Protein AF-A0A903VPJ7-F1 (afdb_monomer_lite)

Foldseek 3Di:
DDDPFAAAPQPRDGDPDWDAAPPPRGTHDPVQADLPRRHGPVRVPDDDDDDDDDDDDDDDDDDDDDDDDDDDPQQVQAAPPPRHGFFKAFPQVRDTDRSVCCDPPHPCVPTDMDTPVVVVVVVVVVVVVVVVVVVVVVVVVVVVVVVVVVVVVVVVVVVVVVVVVVVVLVVVQVVLLVVLVVVVVVVVVVLVCLVVVLVVVVVVLVVVLVPDDPVRCVVCVVVNVVVVVVSVDPPDDSDDDDPQDSDTPWFDDWPKDKDKAALLLPDDAQDKDWDWDATPLGWIWIWIWGRHQFIKIFTDIPDPVLLQFKKKKWKWQAAPPNVPIFIDIDIRHPVVDRMDGGGGSCCCNVVGSADPSNMTMMMMTMDGPTNVSVVVVSVVVVVVVVVVVVVVCVLWQKDKDKDQLLQADQPDWDWDDWTAEPVRKIKIKTWHDPDPFKIFIDMDIPDQQWKKKKKKWKFKDPPPTDIDMDIFIDGGNVCVPHRRDMDGRNPPRDNGIMIIMMMTIHTDPRDDD

Radius of gyration: 51.84 Å; chains: 1; bounding box: 114×83×152 Å

Structure (mmCIF, N/CA/C/O backbone):
data_AF-A0A903VPJ7-F1
#
_entry.id   AF-A0A903VPJ7-F1
#
loop_
_atom_site.group_PDB
_atom_site.id
_atom_site.type_symbol
_atom_site.label_atom_id
_atom_site.label_alt_id
_atom_site.label_comp_id
_atom_site.label_asym_id
_atom_site.label_entity_id
_atom_site.label_seq_id
_atom_site.pdbx_PDB_ins_code
_atom_site.Cartn_x
_atom_site.Cartn_y
_atom_site.Cartn_z
_atom_site.occupancy
_atom_site.B_iso_or_equiv
_atom_site.auth_seq_id
_atom_site.auth_comp_id
_atom_site.auth_asym_id
_atom_site.auth_atom_id
_atom_site.pdbx_PDB_model_num
ATOM 1 N N . MET A 1 1 ? -25.850 10.818 79.788 1.00 36.44 1 MET A N 1
ATOM 2 C CA . MET A 1 1 ? -26.921 10.545 78.803 1.00 36.44 1 MET A CA 1
ATOM 3 C C . MET A 1 1 ? -28.215 10.292 79.560 1.00 36.44 1 MET A C 1
ATOM 5 O O . MET A 1 1 ? -28.323 9.265 80.217 1.00 36.44 1 MET A O 1
ATOM 9 N N . PHE A 1 2 ? -29.161 11.230 79.530 1.00 32.78 2 PHE A N 1
ATOM 10 C CA . PHE A 1 2 ? -30.497 11.007 80.086 1.00 32.78 2 PHE A CA 1
ATOM 11 C C . PHE A 1 2 ? -31.248 10.050 79.150 1.00 32.78 2 PHE A C 1
ATOM 13 O O . PHE A 1 2 ? -31.511 10.403 78.002 1.00 32.78 2 PHE A O 1
ATOM 20 N N . LYS A 1 3 ? -31.544 8.822 79.596 1.00 40.22 3 LYS A N 1
ATOM 21 C CA . LYS A 1 3 ? -32.455 7.930 78.863 1.00 40.22 3 LYS A CA 1
ATOM 22 C C . LYS A 1 3 ? -33.843 8.567 78.906 1.00 40.22 3 LYS A C 1
ATOM 24 O O . LYS A 1 3 ? -34.394 8.741 79.990 1.00 40.22 3 LYS A O 1
ATOM 29 N N . ALA A 1 4 ? -34.384 8.934 77.746 1.00 49.59 4 ALA A N 1
ATOM 30 C CA . ALA A 1 4 ? -35.777 9.344 77.630 1.00 49.59 4 ALA A CA 1
ATOM 31 C C . ALA A 1 4 ? -36.649 8.149 78.033 1.00 49.59 4 ALA A C 1
ATOM 33 O O . ALA A 1 4 ? -36.674 7.132 77.342 1.00 49.59 4 ALA A O 1
ATOM 34 N N . VAL A 1 5 ? -37.297 8.233 79.191 1.00 56.25 5 VAL A N 1
ATOM 35 C CA . VAL A 1 5 ? -38.230 7.197 79.636 1.00 56.25 5 VAL A CA 1
ATOM 36 C C . VAL A 1 5 ? -39.596 7.551 79.046 1.00 56.25 5 VAL A C 1
ATOM 38 O O . VAL A 1 5 ? -40.021 8.705 79.160 1.00 56.25 5 VAL A O 1
ATOM 41 N N . PRO A 1 6 ? -40.284 6.604 78.393 1.00 60.94 6 PRO A N 1
ATOM 42 C CA . PRO A 1 6 ? -41.582 6.871 77.798 1.00 60.94 6 PRO A CA 1
ATOM 43 C C . PRO A 1 6 ? -42.597 7.284 78.872 1.00 60.94 6 PRO A C 1
ATOM 45 O O . PRO A 1 6 ? -42.779 6.615 79.893 1.00 60.94 6 PRO A O 1
ATOM 48 N N . VAL A 1 7 ? -43.259 8.416 78.628 1.00 67.38 7 VAL A N 1
ATOM 49 C CA . VAL A 1 7 ? -44.300 8.967 79.498 1.00 67.38 7 VAL A CA 1
ATOM 50 C C . VAL A 1 7 ? -45.655 8.477 79.002 1.00 67.38 7 VAL A C 1
ATOM 52 O O . VAL A 1 7 ? -45.989 8.622 77.826 1.00 67.38 7 VAL A O 1
ATOM 55 N N . CYS A 1 8 ? -46.454 7.897 79.897 1.00 71.81 8 CYS A N 1
ATOM 56 C CA . CYS A 1 8 ? -47.795 7.434 79.563 1.00 71.81 8 CYS A CA 1
ATOM 57 C C . CYS A 1 8 ? -48.676 8.606 79.099 1.00 71.81 8 CYS A C 1
ATOM 59 O O . CYS A 1 8 ? -48.939 9.534 79.860 1.00 71.81 8 CYS A O 1
ATOM 61 N N . ALA A 1 9 ? -49.225 8.528 77.887 1.00 69.25 9 ALA A N 1
ATOM 62 C CA . ALA A 1 9 ? -50.149 9.522 77.341 1.00 69.25 9 ALA A CA 1
ATOM 63 C C . ALA A 1 9 ? -51.509 9.572 78.073 1.00 69.25 9 ALA A C 1
ATOM 65 O O . ALA A 1 9 ? -52.285 10.512 77.884 1.00 69.25 9 ALA A O 1
ATOM 66 N N . GLY A 1 10 ? -51.814 8.549 78.880 1.00 68.56 10 GLY A N 1
ATOM 67 C CA . GLY A 1 10 ? -53.014 8.467 79.712 1.00 68.56 10 GLY A CA 1
ATOM 68 C C . GLY A 1 10 ? -52.872 9.184 81.057 1.00 68.56 10 GLY A C 1
ATOM 69 O O . GLY A 1 10 ? -53.718 10.008 81.388 1.00 68.56 10 GLY A O 1
ATOM 70 N N . CYS A 1 11 ? -51.813 8.883 81.816 1.00 74.00 11 CYS A N 1
ATOM 71 C CA . CYS A 1 11 ? -51.633 9.354 83.198 1.00 74.00 11 CYS A CA 1
ATOM 72 C C . CYS A 1 11 ? -50.401 10.246 83.424 1.00 74.00 11 CYS A C 1
ATOM 74 O O . CYS A 1 11 ? -50.170 10.680 84.548 1.00 74.00 11 CYS A O 1
ATOM 76 N N . GLY A 1 12 ? -49.587 10.505 82.397 1.00 67.69 12 GLY A N 1
ATOM 77 C CA . GLY A 1 12 ? -48.384 11.339 82.503 1.00 67.69 12 GLY A CA 1
ATOM 78 C C . GLY A 1 12 ? -47.253 10.726 83.336 1.00 67.69 12 GLY A C 1
ATOM 79 O O . GLY A 1 12 ? -46.248 11.385 83.586 1.00 67.69 12 GLY A O 1
ATOM 80 N N . SER A 1 13 ? -47.403 9.478 83.788 1.00 70.19 13 SER A N 1
ATOM 81 C CA . SER A 1 13 ? -46.416 8.795 84.625 1.00 70.19 13 SER A CA 1
ATOM 82 C C . SER A 1 13 ? -45.316 8.152 83.789 1.00 70.19 13 SER A C 1
ATOM 84 O O . SER A 1 13 ? -45.559 7.641 82.693 1.00 70.19 13 SER A O 1
ATOM 86 N N . TRP A 1 14 ? -44.123 8.113 84.370 1.00 68.25 14 TRP A N 1
ATOM 87 C CA . TRP A 1 14 ? -42.977 7.365 83.877 1.00 68.25 14 TRP A CA 1
ATOM 88 C C . TRP A 1 14 ? -43.232 5.887 84.177 1.00 68.25 14 TRP A C 1
ATOM 90 O O . TRP A 1 14 ? -43.593 5.543 85.303 1.00 68.25 14 TRP A O 1
ATOM 100 N N . SER A 1 15 ? -43.100 5.013 83.182 1.00 59.81 15 SER A N 1
ATOM 101 C CA . SER A 1 15 ? -43.316 3.578 83.371 1.00 59.81 15 SER A CA 1
ATOM 102 C C . SER A 1 15 ? -42.225 2.781 82.673 1.00 59.81 15 SER A C 1
ATOM 104 O O . SER A 1 15 ? -41.850 3.097 81.547 1.00 59.81 15 SER A O 1
ATOM 106 N N . GLY A 1 16 ? -41.715 1.748 83.352 1.00 54.78 16 GLY A N 1
ATOM 107 C CA . GLY A 1 16 ? -40.714 0.838 82.790 1.00 54.78 16 GLY A CA 1
ATOM 108 C C . GLY A 1 16 ? -41.264 -0.062 81.683 1.00 54.78 16 GLY A C 1
ATOM 109 O O . GLY A 1 16 ? -40.483 -0.584 80.896 1.00 54.78 16 GLY A O 1
ATOM 110 N N . ILE A 1 17 ? -42.591 -0.217 81.597 1.00 58.88 17 ILE A N 1
ATOM 111 C CA . ILE A 1 17 ? -43.244 -1.016 80.562 1.00 58.88 17 ILE A CA 1
ATOM 112 C C . ILE A 1 17 ? -44.421 -0.223 79.995 1.00 58.88 17 ILE A C 1
ATOM 114 O O . ILE A 1 17 ? -45.405 0.069 80.682 1.00 58.88 17 ILE A O 1
ATOM 118 N N . THR A 1 18 ? -44.311 0.131 78.719 1.00 68.00 18 THR A N 1
ATOM 119 C CA . THR A 1 18 ? -45.331 0.893 78.003 1.00 68.00 18 THR A CA 1
ATOM 120 C C . THR A 1 18 ? -45.759 0.166 76.745 1.00 68.00 18 THR A C 1
ATOM 122 O O . THR A 1 18 ? -44.917 -0.303 75.986 1.00 68.00 18 THR A O 1
ATOM 125 N N . VAL A 1 19 ? -47.063 0.124 76.505 1.00 68.69 19 VAL A N 1
ATOM 126 C CA . VAL A 1 19 ? -47.675 -0.524 75.346 1.00 68.69 19 VAL A CA 1
ATOM 127 C C . VAL A 1 19 ? -48.504 0.519 74.592 1.00 68.69 19 VAL A C 1
ATOM 129 O O . VAL A 1 19 ? -49.052 1.453 75.185 1.00 68.69 19 VAL A O 1
ATOM 132 N N . SER A 1 20 ? -48.544 0.425 73.265 1.00 75.56 20 SER A N 1
ATOM 133 C CA . SER A 1 20 ? -49.295 1.371 72.436 1.00 75.56 20 SER A CA 1
ATOM 134 C C . SER A 1 20 ? -50.778 1.006 72.398 1.00 75.56 20 SER A C 1
ATOM 136 O O . SER A 1 20 ? -51.127 -0.164 72.262 1.00 75.56 20 SER A O 1
ATOM 138 N N . CYS A 1 21 ? -51.650 2.009 72.509 1.00 76.25 21 CYS A N 1
ATOM 139 C CA . CYS A 1 21 ? -53.092 1.821 72.376 1.00 76.25 21 CYS A CA 1
ATOM 140 C C . CYS A 1 21 ? -53.465 1.334 70.966 1.00 76.25 21 CYS A C 1
ATOM 142 O O . CYS A 1 21 ? -53.098 1.975 69.981 1.00 76.25 21 CYS A O 1
ATOM 144 N N . SER A 1 22 ? -54.282 0.285 70.870 1.00 69.25 22 SER A N 1
ATOM 145 C CA . SER A 1 22 ? -54.745 -0.303 69.603 1.00 69.25 22 SER A CA 1
ATOM 146 C C . SER A 1 22 ? -55.623 0.628 68.746 1.00 69.25 22 SER A C 1
ATOM 148 O O . SER A 1 22 ? -55.681 0.449 67.532 1.00 69.25 22 SER A O 1
ATOM 150 N N . LYS A 1 23 ? -56.262 1.650 69.340 1.00 74.75 23 LYS A N 1
ATOM 151 C CA . LYS A 1 23 ? -57.132 2.615 68.629 1.00 74.75 23 LYS A CA 1
ATOM 152 C C . LYS A 1 23 ? -56.446 3.939 68.278 1.00 74.75 23 LYS A C 1
ATOM 154 O O . LYS A 1 23 ? -56.650 4.451 67.187 1.00 74.75 23 LYS A O 1
ATOM 159 N N . CYS A 1 24 ? -55.656 4.519 69.187 1.00 71.75 24 CYS A N 1
ATOM 160 C CA . CYS A 1 24 ? -55.053 5.852 68.986 1.00 71.75 24 CYS A CA 1
ATOM 161 C C . CYS A 1 24 ? -53.528 5.859 68.858 1.00 71.75 24 CYS A C 1
ATOM 163 O O . CYS A 1 24 ? -52.939 6.932 68.733 1.00 71.75 24 CYS A O 1
ATOM 165 N N . CYS A 1 25 ? -52.885 4.693 68.946 1.00 68.06 25 CYS A N 1
ATOM 166 C CA . CYS A 1 25 ? -51.441 4.510 68.787 1.00 68.06 25 CYS A CA 1
ATOM 167 C C . CYS A 1 25 ? -50.565 5.332 69.755 1.00 68.06 25 CYS A C 1
ATOM 169 O O . CYS A 1 25 ? -49.364 5.488 69.532 1.00 68.06 25 CYS A O 1
ATOM 171 N N . LYS A 1 26 ? -51.143 5.861 70.845 1.00 75.44 26 LYS A N 1
ATOM 172 C CA . LYS A 1 26 ? -50.399 6.563 71.898 1.00 75.44 26 LYS A CA 1
ATOM 173 C C . LYS A 1 26 ? -49.851 5.582 72.931 1.00 75.44 26 LYS A C 1
ATOM 175 O O . LYS A 1 26 ? -50.551 4.667 73.367 1.00 75.44 26 LYS A O 1
ATOM 180 N N . ILE A 1 27 ? -48.624 5.846 73.371 1.00 75.31 27 ILE A N 1
ATOM 181 C CA . ILE A 1 27 ? -47.907 5.067 74.383 1.00 75.31 27 ILE A CA 1
ATOM 182 C C . ILE A 1 27 ? -48.615 5.200 75.736 1.00 75.31 27 ILE A C 1
ATOM 184 O O . ILE A 1 27 ? -48.776 6.307 76.249 1.00 75.31 27 ILE A O 1
ATOM 188 N N . CYS A 1 28 ? -49.037 4.084 76.326 1.00 74.25 28 CYS A N 1
ATOM 189 C CA . CYS A 1 28 ? -49.699 4.035 77.627 1.00 74.25 28 CYS A CA 1
ATOM 190 C C . CYS A 1 28 ? -48.993 3.040 78.556 1.00 74.25 28 CYS A C 1
ATOM 192 O O . CYS A 1 28 ? -48.453 2.030 78.112 1.00 74.25 28 CYS A O 1
ATOM 194 N N . CYS A 1 29 ? -48.991 3.309 79.862 1.00 75.00 29 CYS A N 1
ATOM 195 C CA . CYS A 1 29 ? -48.571 2.309 80.840 1.00 75.00 29 CYS A CA 1
ATOM 196 C C . CYS A 1 29 ? -49.613 1.186 80.914 1.00 75.00 29 CYS A C 1
ATOM 198 O O . CYS A 1 29 ? -50.796 1.414 80.643 1.00 75.00 29 CYS A O 1
ATOM 200 N N . ILE A 1 30 ? -49.182 -0.004 81.335 1.00 69.94 30 ILE A N 1
ATOM 201 C CA . ILE A 1 30 ? -50.050 -1.185 81.471 1.00 69.94 30 ILE A CA 1
ATOM 202 C C . ILE A 1 30 ? -51.286 -0.886 82.337 1.00 69.94 30 ILE A C 1
ATOM 204 O O . ILE A 1 30 ? -52.387 -1.285 81.987 1.00 69.94 30 ILE A O 1
ATOM 208 N N . ALA A 1 31 ? -51.149 -0.085 83.401 1.00 69.38 31 ALA A N 1
ATOM 209 C CA . ALA A 1 31 ? -52.274 0.292 84.269 1.00 69.38 31 ALA A CA 1
ATOM 210 C C . ALA A 1 31 ? -53.348 1.165 83.577 1.00 69.38 31 ALA A C 1
ATOM 212 O O . ALA A 1 31 ? -54.487 1.257 84.043 1.00 69.38 31 ALA A O 1
ATOM 213 N N . CYS A 1 32 ? -52.989 1.840 82.480 1.00 71.12 32 CYS A N 1
ATOM 214 C CA . CYS A 1 32 ? -53.901 2.652 81.672 1.00 71.12 32 CYS A CA 1
ATOM 215 C C . CYS A 1 32 ? -54.505 1.886 80.485 1.00 71.12 32 CYS A C 1
ATOM 217 O O . CYS A 1 32 ? -55.302 2.472 79.743 1.00 71.12 32 CYS A O 1
ATOM 219 N N . LEU A 1 33 ? -54.131 0.618 80.303 1.00 71.31 33 LEU A N 1
ATOM 220 C CA . LEU A 1 33 ? -54.613 -0.264 79.248 1.00 71.31 33 LEU A CA 1
ATOM 221 C C . LEU A 1 33 ? -55.507 -1.348 79.848 1.00 71.31 33 LEU A C 1
ATOM 223 O O . LEU A 1 33 ? -55.264 -1.829 80.950 1.00 71.31 33 LEU A O 1
ATOM 227 N N . ASN A 1 34 ? -56.552 -1.730 79.117 1.00 64.75 34 ASN A N 1
ATOM 228 C CA . ASN A 1 34 ? -57.293 -2.946 79.436 1.00 64.75 34 ASN A CA 1
ATOM 229 C C . ASN A 1 34 ? -56.582 -4.144 78.791 1.00 64.75 34 ASN A C 1
ATOM 231 O O . ASN A 1 34 ? -56.289 -4.106 77.593 1.00 64.75 34 ASN A O 1
ATOM 235 N N . GLY A 1 35 ? -56.296 -5.180 79.583 1.00 57.03 35 GLY A N 1
ATOM 236 C CA . GLY A 1 35 ? -55.457 -6.315 79.187 1.00 57.03 35 GLY A CA 1
ATOM 237 C C . GLY A 1 35 ? -56.013 -7.149 78.030 1.00 57.03 35 GLY A C 1
ATOM 238 O O . GLY A 1 35 ? -55.238 -7.785 77.328 1.00 57.03 35 GLY A O 1
ATOM 239 N N . SER A 1 36 ? -57.325 -7.114 77.782 1.00 58.72 36 SER A N 1
ATOM 240 C CA . SER A 1 36 ? -57.956 -7.912 76.723 1.00 58.72 36 SER A CA 1
ATOM 241 C C . SER A 1 36 ? -57.946 -7.258 75.334 1.00 58.72 36 SER A C 1
ATOM 243 O O . SER A 1 36 ? -57.906 -7.977 74.341 1.00 58.72 36 SER A O 1
ATOM 245 N N . GLU A 1 37 ? -57.947 -5.923 75.233 1.00 59.53 37 GLU A N 1
ATOM 246 C CA . GLU A 1 37 ? -58.085 -5.210 73.941 1.00 59.53 37 GLU A CA 1
ATOM 247 C C . GLU A 1 37 ? -56.974 -4.181 73.666 1.00 59.53 37 GLU A C 1
ATOM 249 O O . GLU A 1 37 ? -56.954 -3.542 72.610 1.00 59.53 37 GLU A O 1
ATOM 254 N N . LEU A 1 38 ? -56.041 -3.995 74.611 1.00 68.94 38 LEU A N 1
ATOM 255 C CA . LEU A 1 38 ? -54.960 -3.001 74.542 1.00 68.94 38 LEU A CA 1
ATOM 256 C C . LEU A 1 38 ? -55.462 -1.588 74.180 1.00 68.94 38 LEU A C 1
ATOM 258 O O . LEU A 1 38 ? -54.765 -0.796 73.548 1.00 68.94 38 LEU A O 1
ATOM 262 N N . LEU A 1 39 ? -56.683 -1.250 74.597 1.00 72.06 39 LEU A N 1
ATOM 263 C CA . LEU A 1 39 ? -57.264 0.081 74.448 1.00 72.06 39 LEU A CA 1
ATOM 264 C C . LEU A 1 39 ? -56.911 0.937 75.660 1.00 72.06 39 LEU A C 1
ATOM 266 O O . LEU A 1 39 ? -57.054 0.491 76.801 1.00 72.06 39 LEU A O 1
ATOM 270 N N . CYS A 1 40 ? -56.485 2.181 75.435 1.00 75.94 40 CYS A N 1
ATOM 271 C CA . CYS A 1 40 ? -56.273 3.124 76.528 1.00 75.94 40 CYS A CA 1
ATOM 272 C C . CYS A 1 40 ? -57.613 3.623 77.078 1.00 75.94 40 CYS A C 1
ATOM 274 O O . CYS A 1 40 ? -58.585 3.746 76.334 1.00 75.94 40 CYS A O 1
ATOM 276 N N . ARG A 1 41 ? -57.653 3.996 78.363 1.00 69.25 41 ARG A N 1
ATOM 277 C CA . ARG A 1 41 ? -58.870 4.510 79.030 1.00 69.25 41 ARG A CA 1
ATOM 278 C C . ARG A 1 41 ? -59.603 5.626 78.275 1.00 69.25 41 ARG A C 1
ATOM 280 O O . ARG A 1 41 ? -60.819 5.716 78.358 1.00 69.25 41 ARG A O 1
ATOM 287 N N . LYS A 1 42 ? -58.890 6.469 77.518 1.00 69.69 42 LYS A N 1
ATOM 288 C CA . LYS A 1 42 ? -59.524 7.508 76.685 1.00 69.69 42 LYS A CA 1
ATOM 289 C C . LYS A 1 42 ? -60.286 6.915 75.500 1.00 69.69 42 LYS A C 1
ATOM 291 O O . LYS A 1 42 ? -61.404 7.325 75.235 1.00 69.69 42 LYS A O 1
ATOM 296 N N . CYS A 1 43 ? -59.703 5.926 74.831 1.00 71.69 43 CYS A N 1
ATOM 297 C CA . CYS A 1 43 ? -60.323 5.235 73.704 1.00 71.69 43 CYS A CA 1
ATOM 298 C C . CYS A 1 43 ? -61.454 4.284 74.117 1.00 71.69 43 CYS A C 1
ATOM 300 O O . CYS A 1 43 ? -62.253 3.920 73.261 1.00 71.69 43 CYS A O 1
ATOM 302 N N . GLN A 1 44 ? -61.515 3.908 75.399 1.00 70.62 44 GLN A N 1
ATOM 303 C CA . GLN A 1 44 ? -62.597 3.110 75.986 1.00 70.62 44 GLN A CA 1
ATOM 304 C C . GLN A 1 44 ? -63.890 3.919 76.184 1.00 70.62 44 GLN A C 1
ATOM 306 O O . GLN A 1 44 ? -64.973 3.356 76.094 1.00 70.62 44 GLN A O 1
ATOM 311 N N . ASN A 1 45 ? -63.784 5.230 76.433 1.00 61.38 45 ASN A N 1
ATOM 312 C CA . ASN A 1 45 ? -64.930 6.090 76.758 1.00 61.38 45 ASN A CA 1
ATOM 313 C C . ASN A 1 45 ? -65.543 6.802 75.538 1.00 61.38 45 ASN A C 1
ATOM 315 O O . ASN A 1 45 ? -66.465 7.599 75.697 1.00 61.38 45 ASN A O 1
ATOM 319 N N . GLU A 1 46 ? -65.033 6.557 74.331 1.00 52.19 46 GLU A N 1
ATOM 320 C CA . GLU A 1 46 ? -65.629 7.088 73.103 1.00 52.19 46 GLU A CA 1
ATOM 321 C C . GLU A 1 46 ? -66.700 6.121 72.576 1.00 52.19 46 GLU A C 1
ATOM 323 O O . GLU A 1 46 ? -66.361 4.966 72.292 1.00 52.19 46 GLU A O 1
ATOM 328 N N . PRO A 1 47 ? -67.964 6.554 72.403 1.00 42.38 47 PRO A N 1
ATOM 329 C CA . PRO A 1 47 ? -68.977 5.724 71.764 1.00 42.38 47 PRO A CA 1
ATOM 330 C C . PRO A 1 47 ? -68.551 5.383 70.329 1.00 42.38 47 PRO A C 1
ATOM 332 O O . PRO A 1 47 ? -68.026 6.218 69.593 1.00 42.38 47 PRO A O 1
ATOM 335 N N . SER A 1 48 ? -68.723 4.115 69.958 1.00 41.81 48 SER A N 1
ATOM 336 C CA . SER A 1 48 ? -68.356 3.594 68.641 1.00 41.81 48 SER A CA 1
ATOM 337 C C . SER A 1 48 ? -69.446 3.930 67.623 1.00 41.81 48 SER A C 1
ATOM 339 O O . SER A 1 48 ? -70.452 3.230 67.559 1.00 41.81 48 SER A O 1
ATOM 341 N N . ASP A 1 49 ? -69.246 4.966 66.809 1.00 38.75 49 ASP A N 1
ATOM 342 C CA . ASP A 1 49 ? -70.071 5.198 65.620 1.00 38.75 49 ASP A CA 1
ATOM 343 C C . ASP A 1 49 ? -69.613 4.268 64.489 1.00 38.75 49 ASP A C 1
ATOM 345 O O . ASP A 1 49 ? -68.658 4.546 63.765 1.00 38.75 49 ASP A O 1
ATOM 349 N N . VAL A 1 50 ? -70.303 3.135 64.336 1.00 36.97 50 VAL A N 1
ATOM 350 C CA . VAL A 1 50 ? -70.190 2.270 63.155 1.00 36.97 50 VAL A CA 1
ATOM 351 C C . VAL A 1 50 ? -71.502 2.348 62.381 1.00 36.97 50 VAL A C 1
ATOM 353 O O . VAL A 1 50 ? -72.462 1.647 62.679 1.00 36.97 50 VAL A O 1
ATOM 356 N N . SER A 1 51 ? -71.534 3.208 61.362 1.00 30.72 51 SER A N 1
ATOM 357 C CA . SER A 1 51 ? -72.502 3.122 60.265 1.00 30.72 51 SER A CA 1
ATOM 358 C C . SER A 1 51 ? -71.822 2.458 59.072 1.00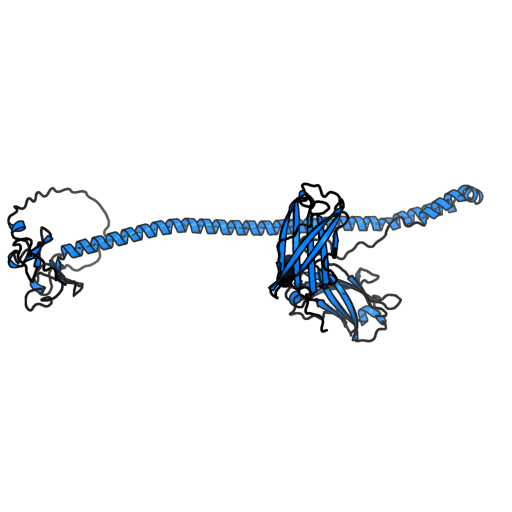 30.72 51 SER A C 1
ATOM 360 O O . SER A 1 51 ? -71.029 3.075 58.363 1.00 30.72 51 SER A O 1
ATOM 362 N N . THR A 1 52 ? -72.113 1.176 58.861 1.00 31.94 52 THR A N 1
ATOM 363 C CA . THR A 1 52 ? -71.680 0.410 57.690 1.00 31.94 52 THR A CA 1
ATOM 364 C C . THR A 1 52 ? -72.602 0.736 56.516 1.00 31.94 52 THR A C 1
ATOM 366 O O . THR A 1 52 ? -73.753 0.311 56.492 1.00 31.94 52 THR A O 1
ATOM 369 N N . THR A 1 53 ? -72.111 1.479 55.523 1.00 30.20 53 THR A N 1
ATOM 370 C CA . THR A 1 53 ? -72.749 1.553 54.201 1.00 30.20 53 THR A CA 1
ATOM 371 C C . THR A 1 53 ? -72.090 0.542 53.272 1.00 30.20 53 THR A C 1
ATOM 373 O O . THR A 1 53 ? -70.909 0.612 52.946 1.00 30.20 53 THR A O 1
ATOM 376 N N . THR A 1 54 ? -72.890 -0.440 52.877 1.00 36.69 54 THR A N 1
ATOM 377 C CA . THR A 1 54 ? -72.633 -1.422 51.826 1.00 36.69 54 THR A CA 1
ATOM 378 C C . THR A 1 54 ? -72.531 -0.753 50.454 1.00 36.69 54 THR A C 1
ATOM 380 O O . THR A 1 54 ? -73.468 -0.076 50.037 1.00 36.69 54 THR A O 1
ATOM 383 N N . GLY A 1 55 ? -71.452 -1.027 49.719 1.00 28.19 55 GLY A N 1
ATOM 384 C CA . GLY A 1 55 ? -71.322 -0.746 48.289 1.00 28.19 55 GLY A CA 1
ATOM 385 C C . GLY A 1 55 ? -70.732 -1.958 47.571 1.00 28.19 55 GLY A C 1
ATOM 386 O O . GLY A 1 55 ? -69.544 -2.233 47.692 1.00 28.19 55 GLY A O 1
ATOM 387 N N . LYS A 1 56 ? -71.589 -2.708 46.869 1.00 32.00 56 LYS A N 1
ATOM 388 C CA . LYS A 1 56 ? -71.221 -3.779 45.933 1.00 32.00 56 LYS A CA 1
ATOM 389 C C . LYS A 1 56 ? -70.815 -3.170 44.590 1.00 32.00 56 LYS A C 1
ATOM 391 O O . LYS A 1 56 ? -71.594 -2.384 44.059 1.00 32.00 56 LYS A O 1
ATOM 396 N N . THR A 1 57 ? -69.746 -3.690 43.983 1.00 28.50 57 THR A N 1
ATOM 397 C CA . THR A 1 57 ? -69.656 -3.816 42.519 1.00 28.50 57 THR A CA 1
ATOM 398 C C . THR A 1 57 ? -68.920 -5.111 42.145 1.00 28.50 57 THR A C 1
ATOM 400 O O . THR A 1 57 ? -67.781 -5.338 42.539 1.00 28.50 57 THR A O 1
ATOM 403 N N . GLU A 1 58 ? -69.641 -5.971 41.428 1.00 26.97 58 GLU A N 1
ATOM 404 C CA . GLU A 1 58 ? -69.244 -7.193 40.700 1.00 26.97 58 GLU A CA 1
ATOM 405 C C . GLU A 1 58 ? -68.265 -6.845 39.543 1.00 26.97 58 GLU A C 1
ATOM 407 O O . GLU A 1 58 ? -68.273 -5.697 39.114 1.00 26.97 58 GLU A O 1
ATOM 412 N N . ARG A 1 59 ? -67.411 -7.677 38.910 1.00 29.22 59 ARG A N 1
ATOM 413 C CA . ARG A 1 59 ? -67.289 -9.125 38.550 1.00 29.22 59 ARG A CA 1
ATOM 414 C C . ARG A 1 59 ? -65.944 -9.255 37.726 1.00 29.22 59 ARG A C 1
ATOM 416 O O . ARG A 1 59 ? -65.314 -8.218 37.537 1.00 29.22 59 ARG A O 1
ATOM 423 N N . PRO A 1 60 ? -65.587 -10.338 36.980 1.00 36.94 60 PRO A N 1
ATOM 424 C CA . PRO A 1 60 ? -65.492 -11.793 37.227 1.00 36.94 60 PRO A CA 1
ATOM 425 C C . PRO A 1 60 ? -64.154 -12.456 36.755 1.00 36.94 60 PRO A C 1
ATOM 427 O O . PRO A 1 60 ? -63.441 -11.927 35.910 1.00 36.94 60 PRO A O 1
ATOM 430 N N . GLY A 1 61 ? -63.949 -13.725 37.146 1.00 25.22 61 GLY A N 1
ATOM 431 C CA . GLY A 1 61 ? -63.135 -14.728 36.421 1.00 25.22 61 GLY A CA 1
ATOM 432 C C . GLY A 1 61 ? -61.737 -14.945 37.017 1.00 25.22 61 GLY A C 1
ATOM 433 O O . GLY A 1 61 ? -61.052 -13.988 37.321 1.00 25.22 61 GLY A O 1
ATOM 434 N N . GLN A 1 62 ? -61.221 -16.153 37.235 1.00 29.66 62 GLN A N 1
ATOM 435 C CA . GLN A 1 62 ? -61.529 -17.442 36.630 1.00 29.66 62 GLN A CA 1
ATOM 436 C C . GLN A 1 62 ? -61.046 -18.558 37.572 1.00 29.66 62 GLN A C 1
ATOM 438 O O . GLN A 1 62 ? -60.007 -18.452 38.217 1.00 29.66 62 GLN A O 1
ATOM 443 N N . SER A 1 63 ? -61.837 -19.619 37.654 1.00 29.17 63 SER A N 1
ATOM 444 C CA . SER A 1 63 ? -61.603 -20.826 38.437 1.00 29.17 63 SER A CA 1
ATOM 445 C C . SER A 1 63 ? -60.478 -21.692 37.868 1.00 29.17 63 SER A C 1
ATOM 447 O O . SER A 1 63 ? -60.533 -22.049 36.692 1.00 29.17 63 SER A O 1
ATOM 449 N N . VAL A 1 64 ? -59.593 -22.187 38.734 1.00 29.88 64 VAL A N 1
ATOM 450 C CA . VAL A 1 64 ? -59.064 -23.551 38.609 1.00 29.88 64 VAL A CA 1
ATOM 451 C C . VAL A 1 64 ? -59.142 -24.194 39.989 1.00 29.88 64 VAL A C 1
ATOM 453 O O . VAL A 1 64 ? -58.496 -23.757 40.936 1.00 29.88 64 VAL A O 1
ATOM 456 N N . ALA A 1 65 ? -60.010 -25.193 40.105 1.00 31.50 65 ALA A N 1
ATOM 457 C CA . ALA A 1 65 ? -60.148 -26.024 41.285 1.00 31.50 65 ALA A CA 1
ATOM 458 C C . ALA A 1 65 ? -59.191 -27.214 41.177 1.00 31.50 65 ALA A C 1
ATOM 460 O O . ALA A 1 65 ? -59.240 -27.937 40.185 1.00 31.50 65 ALA A O 1
ATOM 461 N N . ALA A 1 66 ? -58.392 -27.450 42.217 1.00 28.39 66 ALA A N 1
ATOM 462 C CA . ALA A 1 66 ? -57.976 -28.792 42.603 1.00 28.39 66 ALA A CA 1
ATOM 463 C C . ALA A 1 66 ? -57.499 -28.801 44.065 1.00 28.39 66 ALA A C 1
ATOM 465 O O . ALA A 1 66 ? -56.441 -28.278 44.396 1.00 28.39 66 ALA A O 1
ATOM 466 N N . SER A 1 67 ? -58.302 -29.464 44.897 1.00 30.23 67 SER A N 1
ATOM 467 C CA . SER A 1 67 ? -57.853 -30.300 46.013 1.00 30.23 67 SER A CA 1
ATOM 468 C C . SER A 1 67 ? -57.189 -29.625 47.215 1.00 30.23 67 SER A C 1
ATOM 470 O O . SER A 1 67 ? -55.980 -29.713 47.398 1.00 30.23 67 SER A O 1
ATOM 472 N N . VAL A 1 68 ? -58.012 -29.127 48.143 1.00 32.22 68 VAL A N 1
ATOM 473 C CA . VAL A 1 68 ? -57.679 -29.184 49.573 1.00 32.22 68 VAL A CA 1
ATOM 474 C C . VAL A 1 68 ? -58.880 -29.755 50.319 1.00 32.22 68 VAL A C 1
ATOM 476 O O . VAL A 1 68 ? -59.968 -29.184 50.348 1.00 32.22 68 VAL A O 1
ATOM 479 N N . THR A 1 69 ? -58.666 -30.948 50.862 1.00 34.88 69 THR A N 1
ATOM 480 C CA . THR A 1 69 ? -59.457 -31.576 51.917 1.00 34.88 69 THR A CA 1
ATOM 481 C C . THR A 1 69 ? -59.831 -30.557 52.985 1.00 34.88 69 THR A C 1
ATOM 483 O O . THR A 1 69 ? -58.961 -29.871 53.512 1.00 34.88 69 THR A O 1
ATOM 486 N N . GLY A 1 70 ? -61.126 -30.472 53.287 1.00 35.72 70 GLY A N 1
ATOM 487 C CA . GLY A 1 70 ? -61.702 -29.486 54.189 1.00 35.72 70 GLY A CA 1
ATOM 488 C C . GLY A 1 70 ? -61.028 -29.429 55.557 1.00 35.72 70 GLY A C 1
ATOM 489 O O . GLY A 1 70 ? -61.272 -30.269 56.417 1.00 35.72 70 GLY A O 1
ATOM 490 N N . SER A 1 71 ? -60.267 -28.364 55.770 1.00 33.06 71 SER A N 1
ATOM 491 C CA . SER A 1 71 ? -60.189 -27.669 57.046 1.00 33.06 71 SER A CA 1
ATOM 492 C C . SER A 1 71 ? -60.980 -26.371 56.891 1.00 33.06 71 SER A C 1
ATOM 494 O O . SER A 1 71 ? -60.847 -25.639 55.912 1.00 33.06 71 SER A O 1
ATOM 496 N N . SER A 1 72 ? -61.892 -26.128 57.826 1.00 36.47 72 SER A N 1
ATOM 497 C CA . SER A 1 72 ? -62.668 -24.891 57.890 1.00 36.47 72 SER A CA 1
ATOM 498 C C . SER A 1 72 ? -61.715 -23.676 57.865 1.00 36.47 72 SER A C 1
ATOM 500 O O . SER A 1 72 ? -60.717 -23.719 58.589 1.00 36.47 72 SER A O 1
ATOM 502 N N . PRO A 1 73 ? -61.998 -22.582 57.122 1.00 45.28 73 PRO A N 1
ATOM 503 C CA . PRO A 1 73 ? -61.131 -21.392 57.045 1.00 45.28 73 PRO A CA 1
ATOM 504 C C . PRO A 1 73 ? -60.853 -20.715 58.399 1.00 45.28 73 PRO A C 1
ATOM 506 O O . PRO A 1 73 ? -60.040 -19.809 58.487 1.00 45.28 73 PRO A O 1
ATOM 509 N N . LEU A 1 74 ? -61.541 -21.141 59.460 1.00 45.84 74 LEU A N 1
ATOM 510 C CA . LEU A 1 74 ? -61.420 -20.620 60.819 1.00 45.84 74 LEU A CA 1
ATOM 511 C C . LEU A 1 74 ? -60.332 -21.310 61.663 1.00 45.84 74 LEU A C 1
ATOM 513 O O . LEU A 1 74 ? -60.062 -20.850 62.768 1.00 45.84 74 LEU A O 1
ATOM 517 N N . GLN A 1 75 ? -59.715 -22.403 61.193 1.00 47.09 75 GLN A N 1
ATOM 518 C CA . GLN A 1 75 ? -58.662 -23.103 61.951 1.00 47.09 75 GLN A CA 1
ATOM 519 C C . GLN A 1 75 ? -57.243 -22.574 61.686 1.00 47.09 75 GLN A C 1
ATOM 521 O O . GLN A 1 75 ? -56.367 -22.805 62.514 1.00 47.09 75 GLN A O 1
ATOM 526 N N . SER A 1 76 ? -57.002 -21.851 60.584 1.00 59.81 76 SER A N 1
ATOM 527 C CA . SER A 1 76 ? -55.676 -21.294 60.255 1.00 59.81 76 SER A CA 1
ATOM 528 C C . SER A 1 76 ? -55.325 -20.016 61.017 1.00 59.81 76 SER A C 1
ATOM 530 O O . SER A 1 76 ? -54.155 -19.653 61.075 1.00 59.81 76 SER A O 1
ATOM 532 N N . ASP A 1 77 ? -56.315 -19.359 61.624 1.00 72.06 77 ASP A N 1
ATOM 533 C CA . ASP A 1 77 ? -56.134 -18.066 62.298 1.00 72.06 77 ASP A CA 1
ATOM 534 C C . ASP A 1 77 ? -55.945 -18.205 63.817 1.00 72.06 77 ASP A C 1
ATOM 536 O O . ASP A 1 77 ? -55.805 -17.207 64.529 1.00 72.06 77 ASP A O 1
ATOM 540 N N . LEU A 1 78 ? -55.946 -19.442 64.324 1.00 81.31 78 LEU A N 1
ATOM 541 C CA . LEU A 1 78 ? -55.805 -19.753 65.741 1.00 81.31 78 LEU A CA 1
ATOM 542 C C . LEU A 1 78 ? -54.391 -20.253 66.053 1.00 81.31 78 LEU A C 1
ATOM 544 O O . LEU A 1 78 ? -53.827 -21.089 65.351 1.00 81.31 78 LEU A O 1
ATOM 548 N N . CYS A 1 79 ? -53.837 -19.766 67.158 1.00 83.56 79 CYS A N 1
ATOM 549 C CA . CYS A 1 79 ? -52.563 -20.214 67.693 1.00 83.56 79 CYS A CA 1
ATOM 550 C C . CYS A 1 79 ? -52.630 -21.700 68.080 1.00 83.56 79 CYS A C 1
ATOM 552 O O . CYS A 1 79 ? -53.547 -22.093 68.806 1.00 83.56 79 CYS A O 1
ATOM 554 N N . PRO A 1 80 ? -51.641 -22.521 67.686 1.00 84.00 80 PRO A N 1
ATOM 555 C CA . PRO A 1 80 ? -51.655 -23.961 67.935 1.00 84.00 80 PRO A CA 1
ATOM 556 C C . PRO A 1 80 ? -51.550 -24.327 69.421 1.00 84.00 80 PRO A C 1
ATOM 558 O O . PRO A 1 80 ? -51.997 -25.399 69.813 1.00 84.00 80 PRO A O 1
ATOM 561 N N . ILE A 1 81 ? -50.976 -23.451 70.252 1.00 83.44 81 ILE A N 1
ATOM 562 C CA . ILE A 1 81 ? -50.745 -23.714 71.681 1.00 83.44 81 ILE A CA 1
ATOM 563 C C . ILE A 1 81 ? -51.983 -23.350 72.509 1.00 83.44 81 ILE A C 1
ATOM 565 O O . ILE A 1 81 ? -52.380 -24.092 73.403 1.00 83.44 81 ILE A O 1
ATOM 569 N N . HIS A 1 82 ? -52.619 -22.216 72.203 1.00 84.69 82 HIS A N 1
ATOM 570 C CA . HIS A 1 82 ? -53.683 -21.651 73.043 1.00 84.69 82 HIS A CA 1
ATOM 571 C C . HIS A 1 82 ? -55.054 -21.603 72.363 1.00 84.69 82 HIS A C 1
ATOM 573 O O . HIS A 1 82 ? -56.021 -21.182 72.992 1.00 84.69 82 HIS A O 1
ATOM 579 N N . SER A 1 83 ? -55.154 -22.004 71.089 1.00 84.38 83 SER A N 1
ATOM 580 C CA . SER A 1 83 ? -56.382 -21.969 70.275 1.00 84.38 83 SER A CA 1
ATOM 581 C C . SER A 1 83 ? -57.078 -20.596 70.256 1.00 84.38 83 SER A C 1
ATOM 583 O O . SER A 1 83 ? -58.300 -20.506 70.170 1.00 84.38 83 SER A O 1
ATOM 585 N N . LYS A 1 84 ? -56.296 -19.513 70.356 1.00 82.50 84 LYS A N 1
ATOM 586 C CA . LYS A 1 84 ? -56.752 -18.111 70.311 1.00 82.50 84 LYS A CA 1
ATOM 587 C C . LYS A 1 84 ? -56.283 -17.430 69.031 1.00 82.50 84 LYS A C 1
ATOM 589 O O . LYS A 1 84 ? -55.236 -17.791 68.506 1.00 82.50 84 LYS A O 1
ATOM 594 N N . LEU A 1 85 ? -57.015 -16.414 68.575 1.00 84.88 85 LEU A N 1
ATOM 595 C CA . LEU A 1 85 ? -56.674 -15.665 67.363 1.00 84.88 85 LEU A CA 1
ATOM 596 C C . LEU A 1 85 ? -55.284 -15.021 67.447 1.00 84.88 85 LEU A C 1
ATOM 598 O O . LEU A 1 85 ? -54.901 -14.472 68.487 1.00 84.88 85 LEU A O 1
ATOM 602 N N . TYR A 1 86 ? -54.553 -15.056 66.334 1.00 87.56 86 TYR A N 1
ATOM 603 C CA . TYR A 1 86 ? -53.323 -14.289 66.177 1.00 87.56 86 TYR A CA 1
ATOM 604 C C . TYR A 1 86 ? -53.621 -12.790 66.243 1.00 87.56 86 TYR A C 1
ATOM 606 O O . TYR A 1 86 ? -54.429 -12.259 65.484 1.00 87.56 86 TYR A O 1
ATOM 614 N N . SER A 1 87 ? -52.957 -12.089 67.154 1.00 85.50 87 SER A N 1
ATOM 615 C CA . SER A 1 87 ? -53.122 -10.639 67.328 1.00 85.50 87 SER A CA 1
ATOM 616 C C . SER A 1 87 ? -51.788 -9.901 67.459 1.00 85.50 87 SER A C 1
ATOM 618 O O . SER A 1 87 ? -51.743 -8.668 67.385 1.00 85.50 87 SER A O 1
ATOM 620 N N . ILE A 1 88 ? -50.687 -10.646 67.593 1.00 88.81 88 ILE A N 1
ATOM 621 C CA . ILE A 1 88 ? -49.346 -10.141 67.879 1.00 88.81 88 ILE A CA 1
ATOM 622 C C . ILE A 1 88 ? -48.352 -10.736 66.873 1.00 88.81 88 ILE A C 1
ATOM 624 O O . ILE A 1 88 ? -48.468 -11.890 66.470 1.00 88.81 88 ILE A O 1
ATOM 628 N N . TYR A 1 89 ? -47.364 -9.943 66.469 1.00 91.31 89 TYR A N 1
ATOM 629 C CA . TYR A 1 89 ? -46.195 -10.386 65.716 1.00 91.31 89 TYR A CA 1
ATOM 630 C C . TYR A 1 89 ? -44.964 -10.366 66.622 1.00 91.31 89 TYR A C 1
ATOM 632 O O . TYR A 1 89 ? -44.653 -9.339 67.232 1.00 91.31 89 TYR A O 1
ATOM 640 N N . CYS A 1 90 ? -44.261 -11.489 66.715 1.00 90.19 90 CYS A N 1
ATOM 641 C CA . CYS A 1 90 ? -43.009 -11.591 67.450 1.00 90.19 90 CYS A CA 1
ATOM 642 C C . CYS A 1 90 ? -41.844 -11.250 66.520 1.00 90.19 90 CYS A C 1
ATOM 644 O O . CYS A 1 90 ? -41.484 -12.052 65.664 1.00 90.19 90 CYS A O 1
ATOM 646 N N . ASN A 1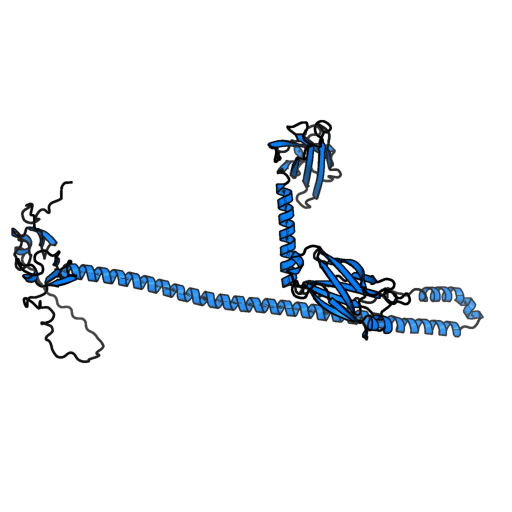 91 ? -41.204 -10.095 66.705 1.00 86.94 91 ASN A N 1
ATOM 647 C CA . ASN A 1 91 ? -40.039 -9.709 65.902 1.00 86.94 91 ASN A CA 1
ATOM 648 C C . ASN A 1 91 ? -38.805 -10.561 66.217 1.00 86.94 91 ASN A C 1
ATOM 650 O O . ASN A 1 91 ? -37.966 -10.762 65.347 1.00 86.94 91 ASN A O 1
ATOM 654 N N . SER A 1 92 ? -38.689 -11.071 67.446 1.00 87.62 92 SER A N 1
ATOM 655 C CA . SER A 1 92 ? -37.581 -11.949 67.839 1.00 87.62 92 SER A CA 1
ATOM 656 C C . SER A 1 92 ? -37.649 -13.326 67.166 1.00 87.62 92 SER A C 1
ATOM 658 O O . SER A 1 92 ? -36.608 -13.920 66.909 1.00 87.62 92 SER A O 1
ATOM 660 N N . CYS A 1 93 ? -38.857 -13.812 66.862 1.00 89.12 93 CYS A N 1
ATOM 661 C CA . CYS A 1 93 ? -39.096 -15.129 66.255 1.00 89.12 93 CYS A CA 1
ATOM 662 C C . CYS A 1 93 ? -39.533 -15.048 64.783 1.00 89.12 93 CYS A C 1
ATOM 664 O O . CYS A 1 93 ? -39.565 -16.062 64.098 1.00 89.12 93 CYS A O 1
ATOM 666 N N . ASN A 1 94 ? -39.842 -13.843 64.294 1.00 89.50 94 ASN A N 1
ATOM 667 C CA . ASN A 1 94 ? -40.347 -13.571 62.951 1.00 89.50 94 ASN A CA 1
ATOM 668 C C . ASN A 1 94 ? -41.623 -14.368 62.606 1.00 89.50 94 ASN A C 1
ATOM 670 O O . ASN A 1 94 ? -41.741 -14.936 61.521 1.00 89.50 94 ASN A O 1
ATOM 674 N N . GLU A 1 95 ? -42.572 -14.416 63.544 1.00 89.69 95 GLU A N 1
ATOM 675 C CA . GLU A 1 95 ? -43.805 -15.203 63.422 1.00 89.69 95 GLU A CA 1
ATOM 676 C C . GLU A 1 95 ? -45.017 -14.530 64.090 1.00 89.69 95 GLU A C 1
ATOM 678 O O . GLU A 1 95 ? -44.885 -13.645 64.943 1.00 89.69 95 GLU A O 1
ATOM 683 N N . THR A 1 96 ? -46.219 -14.960 63.701 1.00 90.12 96 THR A N 1
ATOM 684 C CA . THR A 1 96 ? -47.494 -14.500 64.266 1.00 90.12 96 THR A CA 1
ATOM 685 C C . THR A 1 96 ? -47.886 -15.341 65.478 1.00 90.12 96 THR A C 1
ATOM 687 O O . THR A 1 96 ? -47.912 -16.564 65.391 1.00 90.12 96 THR A O 1
ATOM 690 N N . ILE A 1 97 ? -48.248 -14.701 66.590 1.00 88.81 97 ILE A N 1
ATOM 691 C CA . ILE A 1 97 ? -48.616 -15.355 67.856 1.00 88.81 97 ILE A CA 1
ATOM 692 C C . ILE A 1 97 ? -49.922 -14.778 68.439 1.00 88.81 97 ILE A C 1
ATOM 694 O O . ILE A 1 97 ? -50.383 -13.701 68.041 1.00 88.81 97 ILE A O 1
ATOM 698 N N . CYS A 1 98 ? -50.572 -15.510 69.350 1.00 89.25 98 CYS A N 1
ATOM 699 C CA . CYS A 1 98 ? -51.751 -15.003 70.065 1.00 89.25 98 CYS A CA 1
ATOM 700 C C . CYS A 1 98 ? -51.352 -14.234 71.336 1.00 89.25 98 CYS A C 1
ATOM 702 O O . CYS A 1 98 ? -50.224 -14.344 71.816 1.00 89.25 98 CYS A O 1
ATOM 704 N N . GLY A 1 99 ? -52.301 -13.496 71.922 1.00 82.62 99 GLY A N 1
ATOM 705 C CA . GLY A 1 99 ? -52.075 -12.693 73.133 1.00 82.62 99 GLY A CA 1
ATOM 706 C C . GLY A 1 99 ? -51.620 -13.471 74.373 1.00 82.62 99 GLY A C 1
ATOM 707 O O . GLY A 1 99 ? -51.028 -12.876 75.262 1.00 82.62 99 GLY A O 1
ATOM 708 N N . THR A 1 100 ? -51.850 -14.785 74.429 1.00 85.62 100 THR A N 1
ATOM 709 C CA . THR A 1 100 ? -51.445 -15.622 75.573 1.00 85.62 100 THR A CA 1
ATOM 710 C C . THR A 1 100 ? -50.028 -16.171 75.429 1.00 85.62 100 THR A C 1
ATOM 712 O O . THR A 1 100 ? -49.422 -16.540 76.420 1.00 85.62 100 THR A O 1
ATOM 715 N N . CYS A 1 101 ? -49.424 -16.137 74.238 1.00 85.94 101 CYS A N 1
ATOM 716 C CA . CYS A 1 101 ? -48.035 -16.566 74.039 1.00 85.94 101 CYS A CA 1
ATOM 717 C C . CYS A 1 101 ? -46.995 -15.666 74.738 1.00 85.94 101 CYS A C 1
ATOM 719 O O . CYS A 1 101 ? -45.831 -16.054 74.824 1.00 85.94 101 CYS A O 1
ATOM 721 N N . VAL A 1 102 ? -47.407 -14.478 75.192 1.00 85.56 102 VAL A N 1
ATOM 722 C CA . VAL A 1 102 ? -46.554 -13.428 75.780 1.00 85.56 102 VAL A CA 1
ATOM 723 C C . VAL A 1 102 ? -46.798 -13.223 77.281 1.00 85.56 102 VAL A C 1
ATOM 725 O O . VAL A 1 102 ? -46.273 -12.277 77.856 1.00 85.56 102 VAL A O 1
ATOM 728 N N . GLU A 1 103 ? -47.644 -14.051 77.901 1.00 84.31 103 GLU A N 1
ATOM 729 C CA . GLU A 1 103 ? -47.889 -14.010 79.347 1.00 84.31 103 GLU A CA 1
ATOM 730 C C . GLU A 1 103 ? -46.681 -14.574 80.133 1.00 84.31 103 GLU A C 1
ATOM 732 O O . GLU A 1 103 ? -45.879 -15.317 79.560 1.00 84.31 103 GLU A O 1
ATOM 737 N N . PRO A 1 104 ? -46.553 -14.263 81.440 1.00 77.69 104 PRO A N 1
ATOM 738 C CA . PRO A 1 104 ? -45.507 -14.818 82.294 1.00 77.69 104 PRO A CA 1
ATOM 739 C C . PRO A 1 104 ? -45.381 -16.339 82.168 1.00 77.69 104 PRO A C 1
ATOM 741 O O . PRO A 1 104 ? -46.390 -17.043 82.183 1.00 77.69 104 PRO A O 1
ATOM 744 N N . GLU A 1 105 ? -44.147 -16.834 82.052 1.00 78.88 105 GLU A N 1
ATOM 745 C CA . GLU A 1 105 ? -43.799 -18.257 81.878 1.00 78.88 105 GLU A CA 1
ATOM 746 C C . GLU A 1 105 ? -44.165 -18.864 80.505 1.00 78.88 105 GLU A C 1
ATOM 748 O O . GLU A 1 105 ? -44.053 -20.077 80.306 1.00 78.88 105 GLU A O 1
ATOM 753 N N . GLN A 1 106 ? -44.569 -18.045 79.529 1.00 87.00 106 GLN A N 1
ATOM 754 C CA . GLN A 1 106 ? -44.842 -18.481 78.155 1.00 87.00 106 GLN A CA 1
ATOM 755 C C . GLN A 1 106 ? -43.618 -18.305 77.235 1.00 87.00 106 GLN A C 1
ATOM 757 O O . GLN A 1 106 ? -42.676 -17.584 77.566 1.00 87.00 106 GLN A O 1
ATOM 762 N N . PRO A 1 107 ? -43.599 -18.934 76.041 1.00 83.88 107 PRO A N 1
ATOM 763 C CA . PRO A 1 107 ? -42.404 -18.972 75.191 1.00 83.88 107 PRO A CA 1
ATOM 764 C C . PRO A 1 107 ? -41.906 -17.601 74.703 1.00 83.88 107 PRO A C 1
ATOM 766 O O . PRO A 1 107 ? -40.750 -17.489 74.300 1.00 83.88 107 PRO A O 1
ATOM 769 N N . HIS A 1 108 ? -42.753 -16.564 74.727 1.00 85.88 108 HIS A N 1
ATOM 770 C CA . HIS A 1 108 ? -42.422 -15.216 74.251 1.00 85.88 108 HIS A CA 1
ATOM 771 C C . HIS A 1 108 ? -42.419 -14.153 75.366 1.00 85.88 108 HIS A C 1
ATOM 773 O O . HIS A 1 108 ? -42.434 -12.964 75.049 1.00 85.88 108 HIS A O 1
ATOM 779 N N . ASP A 1 109 ? -42.359 -14.560 76.642 1.00 76.75 109 ASP A N 1
ATOM 780 C CA . ASP A 1 109 ? -42.465 -13.722 77.862 1.00 76.75 109 ASP A CA 1
ATOM 781 C C . ASP A 1 109 ? -41.435 -12.563 77.954 1.00 76.75 109 ASP A C 1
ATOM 783 O O . ASP A 1 109 ? -41.589 -11.615 78.715 1.00 76.75 109 ASP A O 1
ATOM 787 N N . PHE A 1 110 ? -40.406 -12.539 77.099 1.00 81.25 110 PHE A N 1
ATOM 788 C CA . PHE A 1 110 ? -39.431 -11.435 77.026 1.00 81.25 110 PHE A CA 1
ATOM 789 C C . PHE A 1 110 ? -39.054 -11.026 75.595 1.00 81.25 110 PHE A C 1
ATOM 791 O O . PHE A 1 110 ? -38.049 -10.346 75.375 1.00 81.25 110 PHE A O 1
ATOM 798 N N . HIS A 1 111 ? -39.830 -11.450 74.596 1.00 87.75 111 HIS A N 1
ATOM 799 C CA . HIS A 1 111 ? -39.538 -11.151 73.196 1.00 87.75 111 HIS A CA 1
ATOM 800 C C . HIS A 1 111 ? -40.017 -9.758 72.781 1.00 87.75 111 HIS A C 1
ATOM 802 O O . HIS A 1 111 ? -40.968 -9.199 73.328 1.00 87.75 111 HIS A O 1
ATOM 808 N N . TYR A 1 112 ? -39.359 -9.185 71.769 1.00 84.19 112 TYR A N 1
ATOM 809 C CA . TYR A 1 112 ? -39.811 -7.926 71.187 1.00 84.19 112 TYR A CA 1
ATOM 810 C C . TYR A 1 112 ? -41.034 -8.187 70.305 1.00 84.19 112 TYR A C 1
ATOM 812 O O . TYR A 1 112 ? -40.935 -8.831 69.259 1.00 84.19 112 TYR A O 1
ATOM 820 N N . ILE A 1 113 ? -42.190 -7.686 70.734 1.00 89.12 113 ILE A N 1
ATOM 821 C CA . ILE A 1 113 ? -43.479 -7.925 70.084 1.00 89.12 113 ILE A CA 1
ATOM 822 C C . ILE A 1 113 ? -44.099 -6.636 69.545 1.00 89.12 113 ILE A C 1
ATOM 824 O O . ILE A 1 113 ? -43.898 -5.546 70.079 1.00 89.12 113 ILE A O 1
ATOM 828 N N . CYS A 1 114 ? -44.875 -6.766 68.476 1.00 85.88 114 CYS A N 1
ATOM 829 C CA . CYS A 1 114 ? -45.637 -5.687 67.855 1.00 85.88 114 CYS A CA 1
ATOM 830 C C . CYS A 1 114 ? -47.062 -6.155 67.548 1.00 85.88 114 CYS A C 1
ATOM 832 O O . CYS A 1 114 ? -47.345 -7.349 67.507 1.00 85.88 114 CYS A O 1
ATOM 834 N N . SER A 1 115 ? -47.985 -5.220 67.320 1.00 88.31 115 SER A N 1
ATOM 835 C CA . SER A 1 115 ? -49.327 -5.583 66.852 1.00 88.31 115 SER A CA 1
ATOM 836 C C . SER A 1 115 ? -49.241 -6.179 65.448 1.00 88.31 115 SER A C 1
ATOM 838 O O . SER A 1 115 ? -48.637 -5.573 64.560 1.00 88.31 115 SER A O 1
ATOM 840 N N . LEU A 1 116 ? -49.890 -7.329 65.237 1.00 86.25 116 LEU A N 1
ATOM 841 C CA . LEU A 1 116 ? -49.913 -7.999 63.937 1.00 86.25 116 LEU A CA 1
ATOM 842 C C . LEU A 1 116 ? -50.444 -7.078 62.832 1.00 86.25 116 LEU A C 1
ATOM 844 O O . LEU A 1 116 ? -49.852 -6.991 61.763 1.00 86.25 116 LEU A O 1
ATOM 848 N N . ASN A 1 117 ? -51.504 -6.321 63.117 1.00 84.44 117 ASN A N 1
ATOM 849 C CA . ASN A 1 117 ? -52.095 -5.386 62.159 1.00 84.44 117 ASN A CA 1
ATOM 850 C C . ASN A 1 117 ? -51.138 -4.254 61.763 1.00 84.44 117 ASN A C 1
ATOM 852 O O . ASN A 1 117 ? -51.183 -3.784 60.628 1.00 84.44 117 ASN A O 1
ATOM 856 N N . VAL A 1 118 ? -50.281 -3.808 62.688 1.00 85.81 118 VAL A N 1
ATOM 857 C CA . VAL A 1 118 ? -49.290 -2.757 62.419 1.00 85.81 118 VAL A CA 1
ATOM 858 C C . VAL A 1 118 ? -48.184 -3.307 61.525 1.00 85.81 118 VAL A C 1
ATOM 860 O O . VAL A 1 118 ? -47.954 -2.757 60.451 1.00 85.81 118 VAL A O 1
ATOM 863 N N . VAL A 1 119 ? -47.583 -4.441 61.904 1.00 89.12 119 VAL A N 1
ATOM 864 C CA . VAL A 1 119 ? -46.522 -5.086 61.112 1.00 89.12 119 VAL A CA 1
ATOM 865 C C . VAL A 1 119 ? -47.034 -5.500 59.734 1.00 89.12 119 VAL A C 1
ATOM 867 O O . VAL A 1 119 ? -46.328 -5.329 58.744 1.00 89.12 119 VAL A O 1
ATOM 870 N N . TYR A 1 120 ? -48.274 -5.984 59.640 1.00 88.75 120 TYR A N 1
ATOM 871 C CA . TYR A 1 120 ? -48.920 -6.310 58.372 1.00 88.75 120 TYR A CA 1
ATOM 872 C C . TYR A 1 120 ? -49.031 -5.081 57.464 1.00 88.75 120 TYR A C 1
ATOM 874 O O . TYR A 1 120 ? -48.569 -5.127 56.328 1.00 88.75 120 TYR A O 1
ATOM 882 N N . ARG A 1 121 ? -49.573 -3.959 57.962 1.00 89.81 121 ARG A N 1
ATOM 883 C CA . ARG A 1 121 ? -49.696 -2.722 57.169 1.00 89.81 121 ARG A CA 1
ATOM 884 C C . ARG A 1 121 ? -48.339 -2.184 56.723 1.00 89.81 121 ARG A C 1
ATOM 886 O O . ARG A 1 121 ? -48.195 -1.806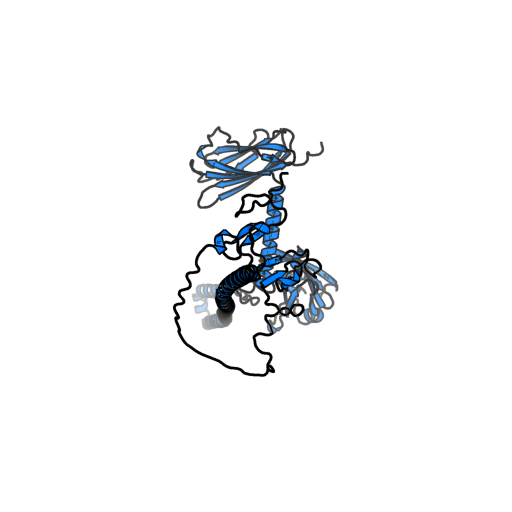 55.566 1.00 89.81 121 ARG A O 1
ATOM 893 N N . GLU A 1 122 ? -47.348 -2.177 57.611 1.00 90.44 122 GLU A N 1
ATOM 894 C CA . GLU A 1 122 ? -45.984 -1.744 57.283 1.00 90.44 122 GLU A CA 1
ATOM 895 C C . GLU A 1 122 ? -45.324 -2.666 56.248 1.00 90.44 122 GLU A C 1
ATOM 897 O O . GLU A 1 122 ? -44.683 -2.193 55.308 1.00 90.44 122 GLU A O 1
ATOM 902 N N . SER A 1 123 ? -45.514 -3.980 56.378 1.00 88.81 123 SER A N 1
ATOM 903 C CA . SER A 1 123 ? -44.956 -4.974 55.456 1.00 88.81 123 SER A CA 1
ATOM 904 C C . SER A 1 123 ? -45.608 -4.903 54.078 1.00 88.81 123 SER A C 1
ATOM 906 O O . SER A 1 123 ? -44.899 -4.930 53.074 1.00 88.81 123 SER A O 1
ATOM 908 N N . VAL A 1 124 ? -46.935 -4.752 54.016 1.00 93.56 124 VAL A N 1
ATOM 909 C CA . VAL A 1 124 ? -47.672 -4.542 52.762 1.00 93.56 124 VAL A CA 1
ATOM 910 C C . VAL A 1 124 ? -47.200 -3.259 52.083 1.00 93.56 124 VAL A C 1
ATOM 912 O O . VAL A 1 124 ? -46.793 -3.316 50.928 1.00 93.56 124 VAL A O 1
ATOM 915 N N . ALA A 1 125 ? -47.124 -2.141 52.813 1.00 92.88 125 ALA A N 1
ATOM 916 C CA . ALA A 1 125 ? -46.638 -0.876 52.263 1.00 92.88 125 ALA A CA 1
ATOM 917 C C . ALA A 1 125 ? -45.200 -0.985 51.719 1.00 92.88 125 ALA A C 1
ATOM 919 O O . ALA A 1 125 ? -44.877 -0.430 50.669 1.00 92.88 125 ALA A O 1
ATOM 920 N N . LYS A 1 126 ? -44.326 -1.739 52.401 1.00 94.19 126 LYS A N 1
ATOM 921 C CA . LYS A 1 126 ? -42.955 -1.999 51.938 1.00 94.19 126 LYS A CA 1
ATOM 922 C C . LYS A 1 126 ? -42.922 -2.840 50.658 1.00 94.19 126 LYS A C 1
ATOM 924 O O . LYS A 1 126 ? -42.121 -2.558 49.767 1.00 94.19 126 LYS A O 1
ATOM 929 N N . ILE A 1 127 ? -43.768 -3.865 50.557 1.00 93.94 127 ILE A N 1
ATOM 930 C CA . ILE A 1 127 ? -43.874 -4.705 49.356 1.00 93.94 127 ILE A CA 1
ATOM 931 C C . ILE A 1 127 ? -44.432 -3.892 48.183 1.00 93.94 127 ILE A C 1
ATOM 933 O O . ILE A 1 127 ? -43.855 -3.934 47.101 1.00 93.94 127 ILE A O 1
ATOM 937 N N . GLU A 1 128 ? -45.486 -3.106 48.397 1.00 95.00 128 GLU A N 1
ATOM 938 C CA . GLU A 1 128 ? -46.071 -2.227 47.377 1.00 95.00 128 GLU A CA 1
ATOM 939 C C . GLU A 1 128 ? -45.058 -1.194 46.860 1.00 95.00 128 GLU A C 1
ATOM 941 O O . GLU A 1 128 ? -44.940 -0.988 45.649 1.00 95.00 128 GLU A O 1
ATOM 946 N N . ALA A 1 129 ? -44.254 -0.602 47.750 1.00 94.44 129 ALA A N 1
ATOM 947 C CA . ALA A 1 129 ? -43.175 0.304 47.359 1.00 94.44 129 ALA A CA 1
ATOM 948 C C . ALA A 1 129 ? -42.107 -0.397 46.496 1.00 94.44 129 ALA A C 1
ATOM 950 O O . ALA A 1 129 ? -41.676 0.148 45.477 1.00 94.44 129 ALA A O 1
ATOM 951 N N . ASN A 1 130 ? -41.709 -1.620 46.865 1.00 94.56 130 ASN A N 1
ATOM 952 C CA . ASN A 1 130 ? -40.758 -2.415 46.085 1.00 94.56 130 ASN A CA 1
ATOM 953 C C . ASN A 1 130 ? -41.319 -2.808 44.709 1.00 94.56 130 ASN A C 1
ATOM 955 O O . ASN A 1 130 ? -40.591 -2.749 43.719 1.00 94.56 130 ASN A O 1
ATOM 959 N N . LEU A 1 131 ? -42.600 -3.180 44.630 1.00 95.25 131 LEU A N 1
ATOM 960 C CA . LEU A 1 131 ? -43.270 -3.500 43.367 1.00 95.25 131 LEU A CA 1
ATOM 961 C C . LEU A 1 131 ? -43.337 -2.274 42.452 1.00 95.25 131 LEU A C 1
ATOM 963 O O . LEU A 1 131 ? -42.953 -2.365 41.290 1.00 95.25 131 LEU A O 1
ATOM 967 N N . THR A 1 132 ? -43.692 -1.110 42.996 1.00 94.81 132 THR A N 1
ATOM 968 C CA . THR A 1 132 ? -43.701 0.157 42.244 1.00 94.81 132 THR A CA 1
ATOM 969 C C . THR A 1 132 ? -42.310 0.490 41.683 1.00 94.81 132 THR A C 1
ATOM 971 O O . THR A 1 132 ? -42.165 0.922 40.537 1.00 94.81 132 THR A O 1
ATOM 974 N N . ALA A 1 133 ? -41.250 0.265 42.468 1.00 94.12 133 ALA A N 1
ATOM 975 C CA . ALA A 1 133 ? -39.874 0.454 42.007 1.00 94.12 133 ALA A CA 1
ATOM 976 C C . ALA A 1 133 ? -39.489 -0.539 40.892 1.00 94.12 133 ALA A C 1
ATOM 978 O O . ALA A 1 133 ? -38.837 -0.149 39.920 1.00 94.12 133 ALA A O 1
ATOM 979 N N . ALA A 1 134 ? -39.915 -1.801 41.000 1.00 93.94 134 ALA A N 1
ATOM 980 C CA . ALA A 1 134 ? -39.684 -2.823 39.981 1.00 93.94 134 ALA A CA 1
ATOM 981 C C . ALA A 1 134 ? -40.423 -2.515 38.667 1.00 93.94 134 ALA A C 1
ATOM 983 O O . ALA A 1 134 ? -39.850 -2.679 37.590 1.00 93.94 134 ALA A O 1
ATOM 984 N N . GLU A 1 135 ? -41.656 -2.009 38.737 1.00 95.25 135 GLU A N 1
ATOM 985 C CA . GLU A 1 135 ? -42.423 -1.562 37.568 1.00 95.25 135 GLU A CA 1
ATOM 986 C C . GLU A 1 135 ? -41.725 -0.412 36.839 1.00 95.25 135 GLU A C 1
ATOM 988 O O . GLU A 1 135 ? -41.599 -0.436 35.611 1.00 95.25 135 GLU A O 1
ATOM 993 N N . LYS A 1 136 ? -41.193 0.563 37.588 1.00 94.31 136 LYS A N 1
ATOM 994 C CA . LYS A 1 136 ? -40.407 1.659 37.010 1.00 94.31 136 LYS A CA 1
ATOM 995 C C . LYS A 1 136 ? -39.160 1.140 36.285 1.00 94.31 136 LYS A C 1
ATOM 997 O O . LYS A 1 136 ? -38.910 1.542 35.149 1.00 94.31 136 LYS A O 1
ATOM 1002 N N . LEU A 1 137 ? -38.417 0.215 36.899 1.00 93.81 137 LEU A N 1
ATOM 1003 C CA . LEU A 1 137 ? -37.248 -0.410 36.274 1.00 93.81 137 LEU A CA 1
ATOM 1004 C C . LEU A 1 137 ? -37.632 -1.190 35.006 1.00 93.81 137 LEU A C 1
ATOM 1006 O O . LEU A 1 137 ? -36.937 -1.115 33.995 1.00 93.81 137 LEU A O 1
ATOM 1010 N N . HIS A 1 138 ? -38.749 -1.919 35.032 1.00 92.00 138 HIS A N 1
ATOM 1011 C CA . HIS A 1 138 ? -39.240 -2.645 33.864 1.00 92.00 138 HIS A CA 1
ATOM 1012 C C . HIS A 1 138 ? -39.566 -1.698 32.701 1.00 92.00 138 HIS A C 1
ATOM 1014 O O . HIS A 1 138 ? -39.152 -1.954 31.568 1.00 92.00 138 HIS A O 1
ATOM 1020 N N . ALA A 1 139 ? -40.242 -0.579 32.977 1.00 90.69 139 ALA A N 1
ATOM 1021 C CA . ALA A 1 139 ? -40.527 0.443 31.976 1.00 90.69 139 ALA A CA 1
ATOM 1022 C C . ALA A 1 139 ? -39.235 1.037 31.386 1.00 90.69 139 ALA A C 1
ATOM 1024 O O . ALA A 1 139 ? -39.106 1.146 30.165 1.00 90.69 139 ALA A O 1
ATOM 1025 N N . GLU A 1 140 ? -38.240 1.348 32.224 1.00 91.38 140 GLU A N 1
ATOM 1026 C CA . GLU A 1 140 ? -36.923 1.814 31.771 1.00 91.38 140 GLU A CA 1
ATOM 1027 C C . GLU A 1 140 ? -36.252 0.780 30.845 1.00 91.38 140 GLU A C 1
ATOM 1029 O O . GLU A 1 140 ? -35.853 1.120 29.727 1.00 91.38 140 GLU A O 1
ATOM 1034 N N . LEU A 1 141 ? -36.214 -0.499 31.230 1.00 91.25 141 LEU A N 1
ATOM 1035 C CA . LEU A 1 141 ? -35.639 -1.584 30.420 1.00 91.25 141 LEU A CA 1
ATOM 1036 C C . LEU A 1 141 ? -36.356 -1.783 29.073 1.00 91.25 141 LEU A C 1
ATOM 1038 O O . LEU A 1 141 ? -35.704 -2.031 28.050 1.00 91.25 141 LEU A O 1
ATOM 1042 N N . GLN A 1 142 ? -37.680 -1.621 29.025 1.00 89.00 142 GLN A N 1
ATOM 1043 C CA . GLN A 1 142 ? -38.420 -1.650 27.760 1.00 89.00 142 GLN A CA 1
ATOM 1044 C C . GLN A 1 142 ? -37.982 -0.519 26.817 1.00 89.00 142 GLN A C 1
ATOM 1046 O O . GLN A 1 142 ? -37.780 -0.763 25.623 1.00 89.00 142 GLN A O 1
ATOM 1051 N N . THR A 1 143 ? -37.738 0.695 27.332 1.00 88.06 143 THR A N 1
ATOM 1052 C CA . THR A 1 143 ? -37.215 1.791 26.492 1.00 88.06 143 THR A CA 1
ATOM 1053 C C . THR A 1 143 ? -35.811 1.497 25.959 1.00 88.06 143 THR A C 1
ATOM 1055 O O . THR A 1 143 ? -35.501 1.829 24.812 1.00 88.06 143 THR A O 1
ATOM 1058 N N . HIS A 1 144 ? -34.965 0.826 26.746 1.00 91.56 144 HIS A N 1
ATOM 1059 C CA . HIS A 1 144 ? -33.638 0.395 26.308 1.00 91.56 144 HIS A CA 1
ATOM 1060 C C . HIS A 1 144 ? -33.705 -0.673 25.214 1.00 91.56 144 HIS A C 1
ATOM 1062 O O . HIS A 1 144 ? -32.938 -0.612 24.256 1.00 91.56 144 HIS A O 1
ATOM 1068 N N . THR A 1 145 ? -34.667 -1.592 25.285 1.00 93.19 145 THR A N 1
ATOM 1069 C CA . THR A 1 145 ? -34.848 -2.648 24.274 1.00 93.19 145 THR A CA 1
ATOM 1070 C C . THR A 1 145 ? -35.090 -2.068 22.876 1.00 93.19 145 THR A C 1
ATOM 1072 O O . THR A 1 145 ? -34.471 -2.501 21.903 1.00 93.19 145 THR A O 1
ATOM 1075 N N . ALA A 1 146 ? -35.934 -1.037 22.765 1.00 87.25 146 ALA A N 1
ATOM 1076 C CA . ALA A 1 146 ? -36.167 -0.346 21.496 1.00 87.25 146 ALA A CA 1
ATOM 1077 C C . ALA A 1 146 ? -34.904 0.368 20.976 1.00 87.25 146 ALA A C 1
ATOM 1079 O O . ALA A 1 146 ? -34.619 0.323 19.778 1.00 87.25 146 ALA A O 1
ATOM 1080 N N . LYS A 1 147 ? -34.115 0.981 21.873 1.00 92.88 147 LYS A N 1
ATOM 1081 C CA . LYS A 1 147 ? -32.831 1.614 21.521 1.00 92.88 147 LYS A CA 1
ATOM 1082 C C . LYS A 1 147 ? -31.819 0.589 21.004 1.00 92.88 147 LYS A C 1
ATOM 1084 O O . LYS A 1 147 ? -31.174 0.848 19.994 1.00 92.88 147 LYS A O 1
ATOM 1089 N N . TYR A 1 148 ? -31.706 -0.575 21.645 1.00 94.25 148 TYR A N 1
ATOM 1090 C CA . TYR A 1 148 ? -30.794 -1.633 21.201 1.00 94.25 148 TYR A CA 1
ATOM 1091 C C . TYR A 1 148 ? -31.185 -2.208 19.842 1.00 94.25 148 TYR A C 1
ATOM 1093 O O . TYR A 1 148 ? -30.310 -2.388 19.000 1.00 94.25 148 TYR A O 1
ATOM 1101 N N . ARG A 1 149 ? -32.484 -2.417 19.589 1.00 93.75 149 ARG A N 1
ATOM 1102 C CA . ARG A 1 149 ? -32.963 -2.861 18.271 1.00 93.75 149 ARG A CA 1
ATOM 1103 C C . ARG A 1 149 ? -32.585 -1.866 17.173 1.00 93.75 149 ARG A C 1
ATOM 1105 O O . ARG A 1 149 ? -31.997 -2.257 16.175 1.00 93.75 149 ARG A O 1
ATOM 1112 N N . ARG A 1 150 ? -32.838 -0.574 17.403 1.00 93.69 150 ARG A N 1
ATOM 1113 C CA . ARG A 1 150 ? -32.442 0.485 16.466 1.00 93.69 150 ARG A CA 1
ATOM 1114 C C . ARG A 1 150 ? -30.927 0.534 16.255 1.00 93.69 150 ARG A C 1
ATOM 1116 O O . ARG A 1 150 ? -30.480 0.732 15.134 1.00 93.69 150 ARG A O 1
ATOM 1123 N N . ASN A 1 151 ? -30.133 0.369 17.313 1.00 96.50 151 ASN A N 1
ATOM 1124 C CA . ASN A 1 151 ? -28.675 0.327 17.184 1.00 96.50 151 ASN A CA 1
ATOM 1125 C C . ASN A 1 151 ? -28.214 -0.856 16.327 1.00 96.50 151 ASN A C 1
ATOM 1127 O O . ASN A 1 151 ? -27.303 -0.684 15.525 1.00 96.50 151 ASN A O 1
ATOM 1131 N N . LEU A 1 152 ? -28.845 -2.024 16.462 1.00 97.12 152 LEU A N 1
ATOM 1132 C CA . LEU A 1 152 ? -28.536 -3.196 15.645 1.00 97.12 152 LEU A CA 1
ATOM 1133 C C . LEU A 1 152 ? -28.835 -2.937 14.160 1.00 97.12 152 LEU A C 1
ATOM 1135 O O . LEU A 1 152 ? -27.951 -3.124 13.331 1.00 97.12 152 LEU A O 1
ATOM 1139 N N . GLU A 1 153 ? -30.008 -2.384 13.841 1.00 96.56 153 GLU A N 1
ATOM 1140 C CA . GLU A 1 153 ? -30.366 -1.988 12.467 1.00 96.56 153 GLU A CA 1
ATOM 1141 C C . GLU A 1 153 ? -29.380 -0.960 11.881 1.00 96.56 153 GLU A C 1
ATOM 1143 O O . GLU A 1 153 ? -29.015 -1.023 10.706 1.00 96.56 153 GLU A O 1
ATOM 1148 N N . LEU A 1 154 ? -28.918 -0.002 12.695 1.00 96.31 154 LEU A N 1
ATOM 1149 C CA . LEU A 1 154 ? -27.919 0.981 12.270 1.00 96.31 154 LEU A CA 1
ATOM 1150 C C . LEU A 1 154 ? -26.552 0.337 12.008 1.00 96.31 154 LEU A C 1
ATOM 1152 O O . LEU A 1 154 ? -25.914 0.685 11.019 1.00 96.31 154 LEU A O 1
ATOM 1156 N N . LEU A 1 155 ? -26.113 -0.604 12.848 1.00 96.25 155 LEU A N 1
ATOM 1157 C CA . LEU A 1 155 ? -24.857 -1.332 12.643 1.00 96.25 155 LEU A CA 1
ATOM 1158 C C . LEU A 1 155 ? -24.893 -2.171 11.359 1.00 96.25 155 LEU A C 1
ATOM 1160 O O . LEU A 1 155 ? -23.934 -2.148 10.590 1.00 96.25 155 LEU A O 1
ATOM 1164 N N . GLU A 1 156 ? -26.002 -2.860 11.093 1.00 97.00 156 GLU A N 1
ATOM 1165 C CA . GLU A 1 156 ? -26.196 -3.627 9.856 1.00 97.00 156 GLU A CA 1
ATOM 1166 C C . GLU A 1 156 ? -26.182 -2.719 8.621 1.00 97.00 156 GLU A C 1
ATOM 1168 O O . GLU A 1 156 ? -25.530 -3.024 7.618 1.00 97.00 156 GLU A O 1
ATOM 1173 N N . LYS A 1 157 ? -26.847 -1.561 8.706 1.00 96.50 157 LYS A N 1
ATOM 1174 C CA . LYS A 1 157 ? -26.845 -0.564 7.633 1.00 96.50 157 LYS A CA 1
ATOM 1175 C C . LYS A 1 157 ? -25.448 0.006 7.379 1.00 96.50 157 LYS A C 1
ATOM 1177 O O . LYS A 1 157 ? -25.064 0.150 6.220 1.00 96.50 157 LYS A O 1
ATOM 1182 N N . GLU A 1 158 ? -24.688 0.317 8.427 1.00 96.31 158 GLU A N 1
ATOM 1183 C CA . GLU A 1 158 ? -23.313 0.810 8.289 1.00 96.31 158 GLU A CA 1
ATOM 1184 C C . GLU A 1 158 ? -22.376 -0.252 7.708 1.00 96.31 158 GLU A C 1
ATOM 1186 O O . GLU A 1 158 ? -21.552 0.075 6.853 1.00 96.31 158 GLU A O 1
ATOM 1191 N N . LEU A 1 159 ? -22.537 -1.525 8.090 1.00 94.75 159 LEU A N 1
ATOM 1192 C CA . LEU A 1 159 ? -21.795 -2.634 7.488 1.00 94.75 159 LEU A CA 1
ATOM 1193 C C . LEU A 1 159 ? -22.100 -2.757 5.990 1.00 94.75 159 LEU A C 1
ATOM 1195 O O . LEU A 1 159 ? -21.179 -2.775 5.175 1.00 94.75 159 LEU A O 1
ATOM 1199 N N . SER A 1 160 ? -23.384 -2.785 5.618 1.00 96.56 160 SER A N 1
ATOM 1200 C CA . SER A 1 160 ? -23.810 -2.850 4.215 1.00 96.56 160 SER A CA 1
ATOM 1201 C C . SER A 1 160 ? -23.301 -1.650 3.408 1.00 96.56 160 SER A C 1
ATOM 1203 O O . SER A 1 160 ? -22.754 -1.819 2.317 1.00 96.56 160 SER A O 1
ATOM 1205 N N . GLY A 1 161 ? -23.396 -0.440 3.966 1.00 95.69 161 GLY A N 1
ATOM 1206 C CA . GLY A 1 161 ? -22.853 0.768 3.350 1.00 95.69 161 GLY A CA 1
ATOM 1207 C C . GLY A 1 161 ? -21.328 0.734 3.212 1.00 95.69 161 GLY A C 1
ATOM 1208 O O . GLY A 1 161 ? -20.795 1.197 2.207 1.00 95.69 161 GLY A O 1
ATOM 1209 N N . GLY A 1 162 ? -20.618 0.173 4.195 1.00 94.88 162 GLY A N 1
ATOM 1210 C CA . GLY A 1 162 ? -19.172 -0.039 4.156 1.00 94.88 162 GLY A CA 1
ATOM 1211 C C . GLY A 1 162 ? -18.742 -0.982 3.037 1.00 94.88 162 GLY A C 1
ATOM 1212 O O . GLY A 1 162 ? -17.869 -0.618 2.251 1.00 94.88 162 GLY A O 1
ATOM 1213 N N . LEU A 1 163 ? -19.394 -2.142 2.923 1.00 95.31 163 LEU A N 1
ATOM 1214 C CA . LEU A 1 163 ? -19.145 -3.109 1.849 1.00 95.31 163 LEU A CA 1
ATOM 1215 C C . LEU A 1 163 ? -19.420 -2.497 0.470 1.00 95.31 163 LEU A C 1
ATOM 1217 O O . LEU A 1 163 ? -18.557 -2.550 -0.400 1.00 95.31 163 LEU A O 1
ATOM 1221 N N . GLY A 1 164 ? -20.545 -1.791 0.309 1.00 96.38 164 GLY A N 1
ATOM 1222 C CA . GLY A 1 164 ? -20.868 -1.118 -0.952 1.00 96.38 164 GLY A CA 1
ATOM 1223 C C . GLY A 1 164 ? -19.836 -0.062 -1.373 1.00 96.38 164 GLY A C 1
ATOM 1224 O O . GLY A 1 164 ? -19.567 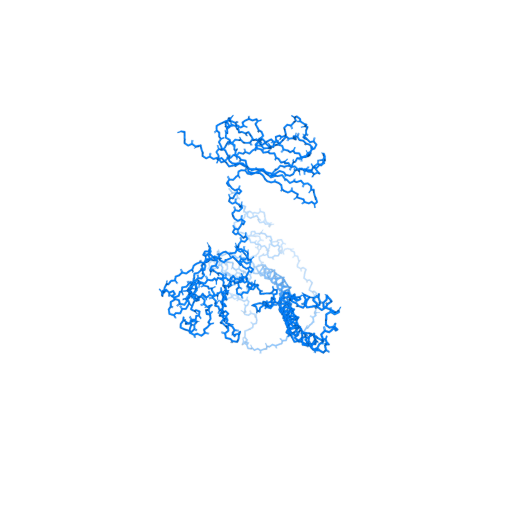0.096 -2.562 1.00 96.38 164 GLY A O 1
ATOM 1225 N N . ARG A 1 165 ? -19.205 0.641 -0.417 1.00 94.56 165 ARG A N 1
ATOM 1226 C CA . ARG A 1 165 ? -18.097 1.570 -0.715 1.00 94.56 165 ARG A CA 1
ATOM 1227 C C . ARG A 1 165 ? -16.836 0.842 -1.187 1.00 94.56 165 ARG A C 1
ATOM 1229 O O . ARG A 1 165 ? -16.171 1.346 -2.088 1.00 94.56 165 ARG A O 1
ATOM 1236 N N . ILE A 1 166 ? -16.512 -0.311 -0.596 1.00 92.75 166 ILE A N 1
ATOM 1237 C CA . ILE A 1 166 ? -15.368 -1.138 -1.012 1.00 92.75 166 ILE A CA 1
ATOM 1238 C C . ILE A 1 166 ? -15.588 -1.658 -2.436 1.00 92.75 166 ILE A C 1
ATOM 1240 O O . ILE A 1 166 ? -14.699 -1.518 -3.275 1.00 92.75 166 ILE A O 1
ATOM 1244 N N . ASP A 1 167 ? -16.780 -2.175 -2.731 1.00 95.00 167 ASP A N 1
ATOM 1245 C CA . ASP A 1 167 ? -17.116 -2.695 -4.059 1.00 95.00 167 ASP A CA 1
ATOM 1246 C C . ASP A 1 167 ? -17.055 -1.603 -5.132 1.00 95.00 167 ASP A C 1
ATOM 1248 O O . ASP A 1 167 ? -16.467 -1.802 -6.198 1.00 95.00 167 ASP A O 1
ATOM 1252 N N . ALA A 1 168 ? -17.605 -0.419 -4.839 1.00 93.56 168 ALA A N 1
ATOM 1253 C CA . ALA A 1 168 ? -17.555 0.724 -5.746 1.00 93.56 168 ALA A CA 1
ATOM 1254 C C . ALA A 1 168 ? -16.112 1.176 -6.032 1.00 93.56 168 ALA A C 1
ATOM 1256 O O . ALA A 1 168 ? -15.777 1.482 -7.178 1.00 93.56 168 ALA A O 1
ATOM 1257 N N . LEU A 1 169 ? -15.251 1.184 -5.009 1.00 92.38 169 LEU A N 1
ATOM 1258 C CA . LEU A 1 169 ? -13.835 1.509 -5.156 1.00 92.38 169 LEU A CA 1
ATOM 1259 C C . LEU A 1 169 ? -13.118 0.472 -6.034 1.00 92.38 169 LEU A C 1
ATOM 1261 O O . LEU A 1 169 ? -12.453 0.841 -7.000 1.00 92.38 169 LEU A O 1
ATOM 1265 N N . ALA A 1 170 ? -13.314 -0.820 -5.757 1.00 91.12 170 ALA A N 1
ATOM 1266 C CA . ALA A 1 170 ? -12.709 -1.904 -6.526 1.00 91.12 170 ALA A CA 1
ATOM 1267 C C . ALA A 1 170 ? -13.168 -1.916 -7.997 1.00 91.12 170 ALA A C 1
ATOM 1269 O O . ALA A 1 170 ? -12.365 -2.171 -8.895 1.00 91.12 170 ALA A O 1
ATOM 1270 N N . GLU A 1 171 ? -14.447 -1.643 -8.270 1.00 93.31 171 GLU A N 1
ATOM 1271 C CA . GLU A 1 171 ? -14.969 -1.518 -9.637 1.00 93.31 171 GLU A CA 1
ATOM 1272 C C . GLU A 1 171 ? -14.388 -0.293 -10.357 1.00 93.31 171 GLU A C 1
ATOM 1274 O O . GLU A 1 171 ? -13.945 -0.405 -11.499 1.00 93.31 171 GLU A O 1
ATOM 1279 N N . SER A 1 172 ? -14.304 0.860 -9.682 1.00 91.44 172 SER A N 1
ATOM 1280 C CA . SER A 1 172 ? -13.683 2.067 -10.242 1.00 91.44 172 SER A CA 1
ATOM 1281 C C . SER A 1 172 ? -12.232 1.817 -10.663 1.00 91.44 172 SER A C 1
ATOM 1283 O O . SER A 1 172 ? -11.848 2.117 -11.798 1.00 91.44 172 SER A O 1
ATOM 1285 N N . SER A 1 173 ? -11.434 1.191 -9.793 1.00 90.56 173 SER A N 1
ATOM 1286 C CA . SER A 1 173 ? -10.036 0.867 -10.094 1.00 90.56 173 SER A CA 1
ATOM 1287 C C . SER A 1 173 ? -9.903 -0.160 -11.221 1.00 90.56 173 SER A C 1
ATOM 1289 O O . SER A 1 173 ? -9.065 0.021 -12.105 1.00 90.56 173 SER A O 1
ATOM 1291 N N . ARG A 1 174 ? -10.770 -1.184 -11.277 1.00 90.94 174 ARG A N 1
ATOM 1292 C CA . ARG A 1 174 ? -10.810 -2.137 -12.403 1.00 90.94 174 ARG A CA 1
ATOM 1293 C C . ARG A 1 174 ? -11.124 -1.450 -13.732 1.00 90.94 174 ARG A C 1
ATOM 1295 O O . ARG A 1 174 ? -10.451 -1.711 -14.731 1.00 90.94 174 ARG A O 1
ATOM 1302 N N . MET A 1 175 ? -12.105 -0.545 -13.754 1.00 90.31 175 MET A N 1
ATOM 1303 C CA . MET A 1 175 ? -12.426 0.240 -14.950 1.00 90.31 175 MET A CA 1
ATOM 1304 C C . MET A 1 175 ? -11.253 1.124 -15.383 1.00 90.31 175 MET A C 1
ATOM 1306 O O . MET A 1 175 ? -10.962 1.202 -16.579 1.00 90.31 175 MET A O 1
ATOM 1310 N N . HIS A 1 176 ? -10.561 1.765 -14.436 1.00 88.88 176 HIS A N 1
ATOM 1311 C CA . HIS A 1 176 ? -9.373 2.567 -14.726 1.00 88.88 176 HIS A CA 1
ATOM 1312 C C . HIS A 1 176 ? -8.256 1.722 -15.355 1.00 88.88 176 HIS A C 1
ATOM 1314 O O . HIS A 1 176 ? -7.763 2.074 -16.427 1.00 88.88 176 HIS A O 1
ATOM 1320 N N . MET A 1 177 ? -7.916 0.575 -14.756 1.00 88.19 177 MET A N 1
ATOM 1321 C CA . MET A 1 177 ? -6.904 -0.346 -15.292 1.00 88.19 177 MET A CA 1
ATOM 1322 C C . MET A 1 177 ? -7.243 -0.803 -16.715 1.00 88.19 177 MET A C 1
ATOM 1324 O O . MET A 1 177 ? -6.389 -0.776 -17.597 1.00 88.19 177 MET A O 1
ATOM 1328 N N . SER A 1 178 ? -8.503 -1.172 -16.968 1.00 89.75 178 SER A N 1
ATOM 1329 C CA . SER A 1 178 ? -8.961 -1.605 -18.295 1.00 89.75 178 SER A CA 1
ATOM 1330 C C . SER A 1 178 ? -8.835 -0.496 -19.348 1.00 89.75 178 SER A C 1
ATOM 1332 O O . SER A 1 178 ? -8.353 -0.730 -20.461 1.00 89.75 178 SER A O 1
ATOM 1334 N N . ARG A 1 179 ? -9.199 0.744 -18.991 1.00 88.25 179 ARG A N 1
ATOM 1335 C CA . ARG A 1 179 ? -9.034 1.916 -19.866 1.00 88.25 179 ARG A CA 1
ATOM 1336 C C . ARG A 1 179 ? -7.563 2.226 -20.133 1.00 88.25 179 ARG A C 1
ATOM 1338 O O . ARG A 1 179 ? -7.207 2.443 -21.289 1.00 88.25 179 ARG A O 1
ATOM 1345 N N . SER A 1 180 ? -6.727 2.205 -19.092 1.00 85.81 180 SER A N 1
ATOM 1346 C CA . SER A 1 180 ? -5.275 2.399 -19.191 1.00 85.81 180 SER A CA 1
ATOM 1347 C C . SER A 1 180 ? -4.658 1.372 -20.144 1.00 85.81 180 SER A C 1
ATOM 1349 O O . SER A 1 180 ? -4.022 1.746 -21.129 1.00 85.81 180 SER A O 1
ATOM 1351 N N . LEU A 1 181 ? -4.949 0.082 -19.940 1.00 86.69 181 LEU A N 1
ATOM 1352 C CA . LEU A 1 181 ? -4.471 -0.997 -20.804 1.00 86.69 181 LEU A CA 1
ATOM 1353 C C . LEU A 1 181 ? -4.928 -0.820 -22.255 1.00 86.69 181 LEU A C 1
ATOM 1355 O O . LEU A 1 181 ? -4.126 -0.964 -23.171 1.00 86.69 181 LEU A O 1
ATOM 1359 N N . THR A 1 182 ? -6.201 -0.480 -22.470 1.00 88.31 182 THR A N 1
ATOM 1360 C CA . THR A 1 182 ? -6.750 -0.266 -23.817 1.00 88.31 182 THR A CA 1
ATOM 1361 C C . THR A 1 182 ? -6.037 0.882 -24.533 1.00 88.31 182 THR A C 1
ATOM 1363 O O . THR A 1 182 ? -5.674 0.749 -25.701 1.00 88.31 182 THR A O 1
ATOM 1366 N N . ALA A 1 183 ? -5.792 1.995 -23.836 1.00 85.56 183 ALA A N 1
ATOM 1367 C CA . ALA A 1 183 ? -5.079 3.141 -24.392 1.00 85.56 183 ALA A CA 1
ATOM 1368 C C . ALA A 1 183 ? -3.618 2.804 -24.728 1.00 85.56 183 ALA A C 1
ATOM 1370 O O . ALA A 1 183 ? -3.151 3.133 -25.819 1.00 85.56 183 ALA A O 1
ATOM 1371 N N . ARG A 1 184 ? -2.913 2.101 -23.830 1.00 84.50 184 ARG A N 1
ATOM 1372 C CA . ARG A 1 184 ? -1.535 1.650 -24.076 1.00 84.50 184 ARG A CA 1
ATOM 1373 C C . ARG A 1 184 ? -1.465 0.673 -25.243 1.00 84.50 184 ARG A C 1
ATOM 1375 O O . ARG A 1 184 ? -0.662 0.877 -26.142 1.00 84.50 184 ARG A O 1
ATOM 1382 N N . LYS A 1 185 ? -2.353 -0.325 -25.286 1.00 87.06 185 LYS A N 1
ATOM 1383 C CA . LYS A 1 185 ? -2.444 -1.279 -26.398 1.00 87.06 185 LYS A CA 1
ATOM 1384 C C . LYS A 1 185 ? -2.619 -0.559 -27.734 1.00 87.06 185 LYS A C 1
ATOM 1386 O O . LYS A 1 185 ? -1.868 -0.836 -28.658 1.00 87.06 185 LYS A O 1
ATOM 1391 N N . LYS A 1 186 ? -3.544 0.403 -27.806 1.00 86.62 186 LYS A N 1
ATOM 1392 C CA . LYS A 1 186 ? -3.750 1.209 -29.014 1.00 86.62 186 LYS A CA 1
ATOM 1393 C C . LYS A 1 186 ? -2.480 1.963 -29.417 1.00 86.62 186 LYS A C 1
ATOM 1395 O O . LYS A 1 186 ? -2.134 1.984 -30.589 1.00 86.62 186 LYS A O 1
ATOM 1400 N N . SER A 1 187 ? -1.770 2.549 -28.453 1.00 84.50 187 SER A N 1
ATOM 1401 C CA . SER A 1 187 ? -0.506 3.246 -28.718 1.00 84.50 187 SER A CA 1
ATOM 1402 C C . SER A 1 187 ? 0.582 2.304 -29.248 1.00 84.50 187 SER A C 1
ATOM 1404 O O . SER A 1 187 ? 1.286 2.670 -30.187 1.00 84.50 187 SER A O 1
ATOM 1406 N N . VAL A 1 188 ? 0.700 1.089 -28.701 1.00 83.38 188 VAL A N 1
ATOM 1407 C CA . VAL A 1 188 ? 1.625 0.066 -29.216 1.00 83.38 188 VAL A CA 1
ATOM 1408 C C . VAL A 1 188 ? 1.230 -0.364 -30.628 1.00 83.38 188 VAL A C 1
ATOM 1410 O O . VAL A 1 188 ? 2.093 -0.416 -31.497 1.00 83.38 188 VAL A O 1
ATOM 1413 N N . GLU A 1 189 ? -0.054 -0.623 -30.886 1.00 86.00 189 GLU A N 1
ATOM 1414 C CA . GLU A 1 189 ? -0.561 -0.983 -32.219 1.00 86.00 189 GLU A CA 1
ATOM 1415 C C . GLU A 1 189 ? -0.252 0.113 -33.252 1.00 86.00 189 GLU A C 1
ATOM 1417 O O . GLU A 1 189 ? 0.283 -0.179 -34.319 1.00 86.00 189 GLU A O 1
ATOM 1422 N N . GLU A 1 190 ? -0.482 1.384 -32.909 1.00 83.69 190 GLU A N 1
ATOM 1423 C CA . GLU A 1 190 ? -0.112 2.529 -33.752 1.00 83.69 190 GLU A CA 1
ATOM 1424 C C . GLU A 1 190 ? 1.401 2.578 -34.011 1.00 83.69 190 GLU A C 1
ATOM 1426 O O . GLU A 1 190 ? 1.830 2.770 -35.149 1.00 83.69 190 GLU A O 1
ATOM 1431 N N . LYS A 1 191 ? 2.226 2.350 -32.978 1.00 82.44 191 LYS A N 1
ATOM 1432 C CA . LYS A 1 191 ? 3.689 2.276 -33.119 1.00 82.44 191 LYS A CA 1
ATOM 1433 C C . LYS A 1 191 ? 4.125 1.108 -34.017 1.00 82.44 191 LYS A C 1
ATOM 1435 O O . LYS A 1 191 ? 5.089 1.258 -34.767 1.00 82.44 191 LYS A O 1
ATOM 1440 N N . MET A 1 192 ? 3.420 -0.027 -33.989 1.00 83.25 192 MET A N 1
ATOM 1441 C CA . MET A 1 192 ? 3.706 -1.196 -34.834 1.00 83.25 192 MET A CA 1
ATOM 1442 C C . MET A 1 192 ? 3.440 -0.948 -36.325 1.00 83.25 192 MET A C 1
ATOM 1444 O O . MET A 1 192 ? 4.079 -1.577 -37.169 1.00 83.25 192 MET A O 1
ATOM 1448 N N . GLU A 1 193 ? 2.533 -0.035 -36.678 1.00 83.62 193 GLU A N 1
ATOM 1449 C CA . GLU A 1 193 ? 2.256 0.314 -38.079 1.00 83.62 193 GLU A CA 1
ATOM 1450 C C . GLU A 1 193 ? 3.336 1.222 -38.692 1.00 83.62 193 GLU A C 1
ATOM 1452 O O . GLU A 1 193 ? 3.523 1.233 -39.915 1.00 83.62 193 GLU A O 1
ATOM 1457 N N . ILE A 1 194 ? 4.094 1.951 -37.862 1.00 81.25 194 ILE A N 1
ATOM 1458 C CA . ILE A 1 194 ? 5.088 2.937 -38.314 1.00 81.25 194 ILE A CA 1
ATOM 1459 C C . ILE A 1 194 ? 6.146 2.312 -39.241 1.00 81.25 194 ILE A C 1
ATOM 1461 O O . ILE A 1 194 ? 6.341 2.856 -40.333 1.00 81.25 194 ILE A O 1
ATOM 1465 N N . PRO A 1 195 ? 6.810 1.182 -38.907 1.00 81.94 195 PRO A N 1
ATOM 1466 C CA . PRO A 1 195 ? 7.803 0.575 -39.794 1.00 81.94 195 PRO A CA 1
ATOM 1467 C C . PRO A 1 195 ? 7.222 0.130 -41.141 1.00 81.94 195 PRO A C 1
ATOM 1469 O O . PRO A 1 195 ? 7.901 0.233 -42.162 1.00 81.94 195 PRO A O 1
ATOM 1472 N N . VAL A 1 196 ? 5.964 -0.324 -41.169 1.00 84.12 196 VAL A N 1
ATOM 1473 C CA . VAL A 1 196 ? 5.284 -0.767 -42.398 1.00 84.12 196 VAL A CA 1
ATOM 1474 C C . VAL A 1 196 ? 5.023 0.421 -43.321 1.00 84.12 196 VAL A C 1
ATOM 1476 O O . VAL A 1 196 ? 5.382 0.387 -44.502 1.00 84.12 196 VAL A O 1
ATOM 1479 N N . LEU A 1 197 ? 4.450 1.500 -42.779 1.00 81.81 197 LEU A N 1
ATOM 1480 C CA . LEU A 1 197 ? 4.186 2.733 -43.524 1.00 81.81 197 LEU A CA 1
ATOM 1481 C C . LEU A 1 197 ? 5.486 3.371 -44.016 1.00 81.81 197 LEU A C 1
ATOM 1483 O O . LEU A 1 197 ? 5.598 3.758 -45.181 1.00 81.81 197 LEU A O 1
ATOM 1487 N N . TYR A 1 198 ? 6.493 3.431 -43.149 1.00 83.88 198 TYR A N 1
ATOM 1488 C CA . TYR A 1 198 ? 7.799 3.976 -43.481 1.00 83.88 198 TYR A CA 1
ATOM 1489 C C . TYR A 1 198 ? 8.521 3.130 -44.547 1.00 83.88 198 TYR A C 1
ATOM 1491 O O . TYR A 1 198 ? 9.084 3.680 -45.495 1.00 83.88 198 TYR A O 1
ATOM 1499 N N . GLY A 1 199 ? 8.414 1.798 -44.482 1.00 85.06 199 GLY A N 1
ATOM 1500 C CA . GLY A 1 199 ? 8.900 0.890 -45.523 1.00 85.06 199 GLY A CA 1
ATOM 1501 C C . GLY A 1 199 ? 8.245 1.136 -46.886 1.00 85.06 199 GLY A C 1
ATOM 1502 O O . GLY A 1 199 ? 8.937 1.173 -47.905 1.00 85.06 199 GLY A O 1
ATOM 1503 N N . ALA A 1 200 ? 6.934 1.392 -46.921 1.00 86.56 200 ALA A N 1
ATOM 1504 C CA . ALA A 1 200 ? 6.229 1.742 -48.155 1.00 86.56 200 ALA A CA 1
ATOM 1505 C C . ALA A 1 200 ? 6.699 3.086 -48.745 1.00 86.56 200 ALA A C 1
ATOM 1507 O O . ALA A 1 200 ? 6.832 3.210 -49.965 1.00 86.56 200 ALA A O 1
ATOM 1508 N N . VAL A 1 201 ? 6.991 4.079 -47.896 1.00 86.19 201 VAL A N 1
ATOM 1509 C CA . VAL A 1 201 ? 7.553 5.372 -48.320 1.00 86.19 201 VAL A CA 1
ATOM 1510 C C . VAL A 1 201 ? 8.957 5.197 -48.904 1.00 86.19 201 VAL A C 1
ATOM 1512 O O . VAL A 1 201 ? 9.224 5.718 -49.988 1.00 86.19 201 VAL A O 1
ATOM 1515 N N . LEU A 1 202 ? 9.832 4.430 -48.240 1.00 87.81 202 LEU A N 1
ATOM 1516 C CA . LEU A 1 202 ? 11.179 4.123 -48.738 1.00 87.81 202 LEU A CA 1
ATOM 1517 C C . LEU A 1 202 ? 11.139 3.426 -50.100 1.00 87.81 202 LEU A C 1
ATOM 1519 O O . LEU A 1 202 ? 11.875 3.793 -51.016 1.00 87.81 202 LEU A O 1
ATOM 1523 N N . GLU A 1 203 ? 10.261 2.439 -50.244 1.00 89.25 203 GLU A N 1
ATOM 1524 C CA . GLU A 1 203 ? 10.099 1.681 -51.478 1.00 89.25 203 GLU A CA 1
ATOM 1525 C C . GLU A 1 203 ? 9.541 2.553 -52.615 1.00 89.25 203 GLU A C 1
ATOM 1527 O O . GLU A 1 203 ? 10.008 2.482 -53.752 1.00 89.25 203 GLU A O 1
ATOM 1532 N N . ASN A 1 204 ? 8.584 3.438 -52.323 1.00 88.69 204 ASN A N 1
ATOM 1533 C CA . ASN A 1 204 ? 8.076 4.391 -53.309 1.00 88.69 204 ASN A CA 1
ATOM 1534 C C . ASN A 1 204 ? 9.157 5.400 -53.734 1.00 88.69 204 ASN A C 1
ATOM 1536 O O . ASN A 1 204 ? 9.300 5.688 -54.923 1.00 88.69 204 ASN A O 1
ATOM 1540 N N . PHE A 1 205 ? 9.964 5.889 -52.787 1.00 88.56 205 PHE A N 1
ATOM 1541 C CA . PHE A 1 205 ? 11.086 6.777 -53.081 1.00 88.56 205 PHE A CA 1
ATOM 1542 C C . PHE A 1 205 ? 12.142 6.085 -53.958 1.00 88.56 205 PHE A C 1
ATOM 1544 O O . PHE A 1 205 ? 12.556 6.662 -54.962 1.00 88.56 205 PHE A O 1
ATOM 1551 N N . ARG A 1 206 ? 12.487 4.819 -53.671 1.00 89.50 206 ARG A N 1
ATOM 1552 C CA . ARG A 1 206 ? 13.355 3.996 -54.539 1.00 89.50 206 ARG A CA 1
ATOM 1553 C C . ARG A 1 206 ? 12.789 3.844 -55.947 1.00 89.50 206 ARG A C 1
ATOM 1555 O O . ARG A 1 206 ? 13.473 4.132 -56.925 1.00 89.50 206 ARG A O 1
ATOM 1562 N N . ARG A 1 207 ? 11.511 3.476 -56.081 1.00 90.69 207 ARG A N 1
ATOM 1563 C CA . ARG A 1 207 ? 10.875 3.359 -57.404 1.00 90.69 207 ARG A CA 1
ATOM 1564 C C . ARG A 1 207 ? 10.845 4.687 -58.158 1.00 90.69 207 ARG A C 1
ATOM 1566 O O . ARG A 1 207 ? 10.982 4.686 -59.380 1.00 90.69 207 ARG A O 1
ATOM 1573 N N . LYS A 1 208 ? 10.644 5.809 -57.459 1.00 88.88 208 LYS A N 1
ATOM 1574 C CA . LYS A 1 208 ? 10.705 7.157 -58.041 1.00 88.88 208 LYS A CA 1
ATOM 1575 C C . LYS A 1 208 ? 12.104 7.431 -58.588 1.00 88.88 208 LYS A C 1
ATOM 1577 O O . LYS A 1 208 ? 12.200 7.869 -59.727 1.00 88.88 208 LYS A O 1
ATOM 1582 N N . THR A 1 209 ? 13.164 7.128 -57.836 1.00 89.06 209 THR A N 1
ATOM 1583 C CA . THR A 1 209 ? 14.547 7.327 -58.298 1.00 89.06 209 THR A CA 1
ATOM 1584 C C . THR A 1 209 ? 14.926 6.404 -59.454 1.00 89.06 209 THR A C 1
ATOM 1586 O O . THR A 1 209 ? 15.539 6.869 -60.410 1.00 89.06 209 THR A O 1
ATOM 1589 N N . ASP A 1 210 ? 14.505 5.137 -59.422 1.00 90.25 210 ASP A N 1
ATOM 1590 C CA . ASP A 1 210 ? 14.865 4.131 -60.434 1.00 90.25 210 ASP A CA 1
ATOM 1591 C C . ASP A 1 210 ? 14.222 4.393 -61.805 1.00 90.25 210 ASP A C 1
ATOM 1593 O O . ASP A 1 210 ? 14.730 3.956 -62.838 1.00 90.25 210 ASP A O 1
ATOM 1597 N N . ARG A 1 211 ? 13.092 5.109 -61.833 1.00 91.75 211 ARG A N 1
ATOM 1598 C CA . ARG A 1 211 ? 12.362 5.454 -63.065 1.00 91.75 211 ARG A CA 1
ATOM 1599 C C . ARG A 1 211 ? 12.904 6.690 -63.780 1.00 91.75 211 ARG A C 1
ATOM 1601 O O . ARG A 1 211 ? 12.487 6.949 -64.906 1.00 91.75 211 ARG A O 1
ATOM 1608 N N . LEU A 1 212 ? 13.788 7.459 -63.148 1.00 91.75 212 LEU A N 1
ATOM 1609 C CA . LEU A 1 212 ? 14.363 8.660 -63.748 1.00 91.75 212 LEU A CA 1
ATOM 1610 C C . LEU A 1 212 ? 15.509 8.283 -64.688 1.00 91.75 212 LEU A C 1
ATOM 1612 O O . LEU A 1 212 ? 16.400 7.507 -64.342 1.00 91.75 212 LEU A O 1
ATOM 1616 N N . SER A 1 213 ? 15.547 8.888 -65.873 1.00 91.06 213 SER A N 1
ATOM 1617 C CA . SER A 1 213 ? 16.751 8.833 -66.700 1.00 91.06 213 SER A CA 1
ATOM 1618 C C . SER A 1 213 ? 17.902 9.596 -66.030 1.00 91.06 213 SER A C 1
ATOM 1620 O O . SER A 1 213 ? 17.694 10.491 -65.208 1.00 91.06 213 SER A O 1
ATOM 1622 N N . LYS A 1 214 ? 19.149 9.314 -66.433 1.00 90.25 214 LYS A N 1
ATOM 1623 C CA . LYS A 1 214 ? 20.343 9.992 -65.885 1.00 90.25 214 LYS A CA 1
ATOM 1624 C C . LYS A 1 214 ? 20.245 11.525 -65.933 1.00 90.25 214 LYS A C 1
ATOM 1626 O O . LYS A 1 214 ? 20.719 12.192 -65.021 1.00 90.25 214 LYS A O 1
ATOM 1631 N N . LYS A 1 215 ? 19.633 12.089 -66.981 1.00 91.44 215 LYS A N 1
ATOM 1632 C CA . LYS A 1 215 ? 19.451 13.543 -67.124 1.00 91.44 215 LYS A CA 1
ATOM 1633 C C . LYS A 1 215 ? 18.420 14.084 -66.130 1.00 91.44 215 LYS A C 1
ATOM 1635 O O . LYS A 1 215 ? 18.688 15.089 -65.480 1.00 91.44 215 LYS A O 1
ATOM 1640 N N . GLU A 1 216 ? 17.274 13.419 -66.004 1.00 90.12 216 GLU A N 1
ATOM 1641 C CA . GLU A 1 216 ? 16.185 13.827 -65.104 1.00 90.12 216 GLU A CA 1
ATOM 1642 C C . GLU A 1 216 ? 16.592 13.699 -63.634 1.00 90.12 216 GLU A C 1
ATOM 1644 O O . GLU A 1 216 ? 16.303 14.587 -62.835 1.00 90.12 216 GLU A O 1
ATOM 1649 N N . PHE A 1 217 ? 17.343 12.647 -63.297 1.00 92.06 217 PHE A N 1
ATOM 1650 C CA . PHE A 1 217 ? 17.911 12.465 -61.966 1.00 92.06 217 PHE A CA 1
ATOM 1651 C C . PHE A 1 217 ? 18.844 13.621 -61.588 1.00 92.06 217 PHE A C 1
ATOM 1653 O O . PHE A 1 217 ? 18.684 14.218 -60.529 1.00 92.06 217 PHE A O 1
ATOM 1660 N N . MET A 1 218 ? 19.782 13.992 -62.468 1.00 91.94 218 MET A N 1
ATOM 1661 C CA . MET A 1 218 ? 20.719 15.091 -62.197 1.00 91.94 218 MET A CA 1
ATOM 1662 C C . MET A 1 218 ? 20.026 16.458 -62.106 1.00 91.94 218 MET A C 1
ATOM 1664 O O . MET A 1 218 ? 20.490 17.318 -61.363 1.00 91.94 218 MET A O 1
ATOM 1668 N N . GLN A 1 219 ? 18.908 16.659 -62.813 1.00 91.69 219 GLN A N 1
ATOM 1669 C CA . GLN A 1 219 ? 18.096 17.876 -62.696 1.00 91.69 219 GLN A CA 1
ATOM 1670 C C . GLN A 1 219 ? 17.351 17.964 -61.356 1.00 91.69 219 GLN A C 1
ATOM 1672 O O . GLN A 1 219 ? 17.195 19.059 -60.827 1.00 91.69 219 GLN A O 1
ATOM 1677 N N . GLN A 1 220 ? 16.927 16.827 -60.794 1.00 91.69 220 GLN A N 1
ATOM 1678 C CA . GLN A 1 220 ? 16.169 16.753 -59.536 1.00 91.69 220 GLN A CA 1
ATOM 1679 C C . GLN A 1 220 ? 17.039 16.394 -58.319 1.00 91.69 220 GLN A C 1
ATOM 1681 O O . GLN A 1 220 ? 16.529 16.271 -57.207 1.00 91.69 220 GLN A O 1
ATOM 1686 N N . PHE A 1 221 ? 18.355 16.229 -58.494 1.00 90.06 221 PHE A N 1
ATOM 1687 C CA . PHE A 1 221 ? 19.251 15.689 -57.467 1.00 90.06 221 PHE A CA 1
ATOM 1688 C C . PHE A 1 221 ? 19.215 16.474 -56.151 1.00 90.06 221 PHE A C 1
ATOM 1690 O O . PHE A 1 221 ? 19.190 15.871 -55.082 1.00 90.06 221 PHE A O 1
ATOM 1697 N N . ALA A 1 222 ? 19.178 17.808 -56.215 1.00 88.06 222 ALA A N 1
ATOM 1698 C CA . ALA A 1 222 ? 19.120 18.646 -55.018 1.00 88.06 222 ALA A CA 1
ATOM 1699 C C . ALA A 1 222 ? 17.845 18.382 -54.195 1.00 88.06 222 ALA A C 1
ATOM 1701 O O . ALA A 1 222 ? 17.912 18.262 -52.973 1.00 88.06 222 ALA A O 1
ATOM 1702 N N . GLU A 1 223 ? 16.698 18.225 -54.859 1.00 89.06 223 GLU A N 1
ATOM 1703 C CA . GLU A 1 223 ? 15.418 17.924 -54.210 1.00 89.06 223 GLU A CA 1
ATOM 1704 C C . GLU A 1 223 ? 15.385 16.491 -53.668 1.00 89.06 223 GLU A C 1
ATOM 1706 O O . GLU A 1 223 ? 15.039 16.282 -52.506 1.00 89.06 223 GLU A O 1
ATOM 1711 N N . LEU A 1 224 ? 15.828 15.514 -54.468 1.00 88.94 224 LEU A N 1
ATOM 1712 C CA . LEU A 1 224 ? 15.917 14.107 -54.065 1.00 88.94 224 LEU A CA 1
ATOM 1713 C C . LEU A 1 224 ? 16.875 13.910 -52.885 1.00 88.94 224 LEU A C 1
ATOM 1715 O O . LEU A 1 224 ? 16.591 13.126 -51.986 1.00 88.94 224 LEU A O 1
ATOM 1719 N N . SER A 1 225 ? 17.991 14.639 -52.845 1.00 86.69 225 SER A N 1
ATOM 1720 C CA . SER A 1 225 ? 18.936 14.595 -51.728 1.00 86.69 225 SER A CA 1
ATOM 1721 C C . SER A 1 225 ? 18.308 15.139 -50.441 1.00 86.69 225 SER A C 1
ATOM 1723 O O . SER A 1 225 ? 18.440 14.525 -49.383 1.00 86.69 225 SER A O 1
ATOM 1725 N N . VAL A 1 226 ? 17.555 16.241 -50.519 1.00 88.25 226 VAL A N 1
ATOM 1726 C CA . VAL A 1 226 ? 16.816 16.785 -49.368 1.00 88.25 226 VAL A CA 1
ATOM 1727 C C . VAL A 1 226 ? 15.721 15.823 -48.899 1.00 88.25 226 VAL A C 1
ATOM 1729 O O . VAL A 1 226 ? 15.565 15.625 -47.695 1.00 88.25 226 VAL A O 1
ATOM 1732 N N . GLU A 1 227 ? 14.973 15.217 -49.821 1.00 84.88 227 GLU A N 1
ATOM 1733 C CA . GLU A 1 227 ? 13.925 14.236 -49.517 1.00 84.88 227 GLU A CA 1
ATOM 1734 C C . GLU A 1 227 ? 14.528 12.973 -48.869 1.00 84.88 227 GLU A C 1
ATOM 1736 O O . GLU A 1 227 ? 14.084 12.559 -47.800 1.00 84.88 227 GLU A O 1
ATOM 1741 N N . SER A 1 228 ? 15.634 12.454 -49.410 1.00 86.12 228 SER A N 1
ATOM 1742 C CA . SER A 1 228 ? 16.391 11.329 -48.841 1.00 86.12 228 SER A CA 1
ATOM 1743 C C . SER A 1 228 ? 16.937 11.629 -47.441 1.00 86.12 228 SER A C 1
ATOM 1745 O O . SER A 1 228 ? 16.838 10.791 -46.547 1.00 86.12 228 SER A O 1
ATOM 1747 N N . ASN A 1 229 ? 17.475 12.829 -47.214 1.00 83.81 229 ASN A N 1
ATOM 1748 C CA . ASN A 1 229 ? 17.989 13.237 -45.901 1.00 83.81 229 ASN A CA 1
ATOM 1749 C C . ASN A 1 229 ? 16.877 13.389 -44.848 1.00 83.81 229 ASN A C 1
ATOM 1751 O O . ASN A 1 229 ? 17.132 13.277 -43.647 1.00 83.81 229 ASN A O 1
ATOM 1755 N N . LYS A 1 230 ? 15.637 13.667 -45.271 1.00 81.94 230 LYS A N 1
ATOM 1756 C CA . LYS A 1 230 ? 14.472 13.649 -44.375 1.00 81.94 230 LYS A CA 1
ATOM 1757 C C . LYS A 1 230 ? 14.074 12.223 -44.021 1.00 81.94 230 LYS A C 1
ATOM 1759 O O . LYS A 1 230 ? 13.723 11.986 -42.874 1.00 81.94 230 LYS A O 1
ATOM 1764 N N . LEU A 1 231 ? 14.182 11.288 -44.967 1.00 79.38 231 LEU A N 1
ATOM 1765 C CA . LEU A 1 231 ? 13.917 9.876 -44.706 1.00 79.38 231 LEU A CA 1
ATOM 1766 C C . LEU A 1 231 ? 14.912 9.324 -43.681 1.00 79.38 231 LEU A C 1
ATOM 1768 O O . LEU A 1 231 ? 14.480 8.692 -42.734 1.00 79.38 231 LEU A O 1
ATOM 1772 N N . THR A 1 232 ? 16.205 9.645 -43.749 1.00 74.56 232 THR A N 1
ATOM 1773 C CA . THR A 1 232 ? 17.205 9.145 -42.774 1.00 74.56 232 THR A CA 1
ATOM 1774 C C . THR A 1 232 ? 16.991 9.584 -41.320 1.00 74.56 232 THR A C 1
ATOM 1776 O O . THR A 1 232 ? 17.685 9.101 -40.429 1.00 74.56 232 THR A O 1
ATOM 1779 N N . LYS A 1 233 ? 16.060 10.504 -41.057 1.00 73.12 233 LYS A N 1
ATOM 1780 C CA . LYS A 1 233 ? 15.683 10.896 -39.700 1.00 73.12 233 LYS A CA 1
ATOM 1781 C C . LYS A 1 233 ? 14.516 10.016 -39.264 1.00 73.12 233 LYS A C 1
ATOM 1783 O O . LYS A 1 233 ? 13.417 10.155 -39.796 1.00 73.12 233 LYS A O 1
ATOM 1788 N N . ILE A 1 234 ? 14.766 9.112 -38.315 1.00 60.72 234 ILE A N 1
ATOM 1789 C CA . ILE A 1 234 ? 13.704 8.321 -37.682 1.00 60.72 234 ILE A CA 1
ATOM 1790 C C . ILE A 1 234 ? 12.697 9.323 -37.098 1.00 60.72 234 ILE A C 1
ATOM 1792 O O . ILE A 1 234 ? 13.102 10.201 -36.334 1.00 60.72 234 ILE A O 1
ATOM 1796 N N . PRO A 1 235 ? 11.417 9.269 -37.498 1.00 56.06 235 PRO A N 1
ATOM 1797 C CA . PRO A 1 235 ? 10.495 10.364 -37.228 1.00 56.06 235 PRO A CA 1
ATOM 1798 C C . PRO A 1 235 ? 10.083 10.489 -35.757 1.00 56.06 235 PRO A C 1
ATOM 1800 O O . PRO A 1 235 ? 9.471 11.494 -35.413 1.00 56.06 235 PRO A O 1
ATOM 1803 N N . MET A 1 236 ? 10.398 9.526 -34.888 1.00 59.44 236 MET A N 1
ATOM 1804 C CA . MET A 1 236 ? 9.926 9.517 -33.505 1.00 59.44 236 MET A CA 1
ATOM 1805 C C . MET A 1 236 ? 10.771 8.624 -32.604 1.00 59.44 236 MET A C 1
ATOM 1807 O O . MET A 1 236 ? 11.458 7.718 -33.076 1.00 59.44 236 MET A O 1
ATOM 1811 N N . ASP A 1 237 ? 10.639 8.875 -31.304 1.00 56.25 237 ASP A N 1
ATOM 1812 C CA . ASP A 1 237 ? 11.150 8.011 -30.255 1.00 56.25 237 ASP A CA 1
ATOM 1813 C C . ASP A 1 237 ? 10.399 6.673 -30.279 1.00 56.25 237 ASP A C 1
ATOM 1815 O O . ASP A 1 237 ? 9.193 6.599 -30.018 1.00 56.25 237 ASP A O 1
ATOM 1819 N N . LEU A 1 238 ? 11.104 5.615 -30.673 1.00 58.75 238 LEU A N 1
ATOM 1820 C CA . LEU A 1 238 ? 10.601 4.240 -30.685 1.00 58.75 238 LEU A CA 1
ATOM 1821 C C . LEU A 1 238 ? 10.867 3.562 -29.337 1.00 58.75 238 LEU A C 1
ATOM 1823 O O . LEU A 1 238 ? 11.096 2.356 -29.288 1.00 58.75 238 LEU A O 1
ATOM 1827 N N . GLU A 1 239 ? 10.841 4.332 -28.247 1.00 57.34 239 GLU A N 1
ATOM 1828 C CA . GLU A 1 239 ? 10.929 3.784 -26.901 1.00 57.34 239 GLU A CA 1
ATOM 1829 C C . GLU A 1 239 ? 9.851 2.713 -26.710 1.00 57.34 239 GLU A C 1
ATOM 1831 O O . GLU A 1 239 ? 8.651 2.920 -26.985 1.00 57.34 239 GLU A O 1
ATOM 1836 N N . LEU A 1 240 ? 10.328 1.543 -26.281 1.00 56.12 240 LEU A N 1
ATOM 1837 C CA . LEU A 1 240 ? 9.508 0.427 -25.846 1.00 56.12 240 LEU A CA 1
ATOM 1838 C C . LEU A 1 240 ? 8.602 0.922 -24.725 1.00 56.12 240 LEU A C 1
ATOM 1840 O O . LEU A 1 240 ? 9.035 1.602 -23.800 1.00 56.12 240 LEU A O 1
ATOM 1844 N N . GLN A 1 241 ? 7.316 0.618 -24.838 1.00 57.25 241 GLN A N 1
ATOM 1845 C CA . GLN A 1 241 ? 6.371 1.010 -23.809 1.00 57.25 241 GLN A CA 1
ATOM 1846 C C . GLN A 1 241 ? 6.551 0.104 -22.591 1.00 57.25 241 GLN A C 1
ATOM 1848 O O . GLN A 1 241 ? 6.526 -1.115 -22.744 1.00 57.25 241 GLN A O 1
ATOM 1853 N N . GLU A 1 242 ? 6.693 0.694 -21.403 1.00 60.34 242 GLU A N 1
ATOM 1854 C CA . GLU A 1 242 ? 6.802 -0.044 -20.141 1.00 60.34 242 GLU A CA 1
ATOM 1855 C C . GLU A 1 242 ? 5.613 -1.012 -19.974 1.00 60.34 242 GLU A C 1
ATOM 1857 O O . GLU A 1 242 ? 4.439 -0.611 -19.932 1.00 60.34 242 GLU A O 1
ATOM 1862 N N . VAL A 1 243 ? 5.923 -2.310 -19.901 1.00 63.12 243 VAL A N 1
ATOM 1863 C CA . VAL A 1 243 ? 4.951 -3.418 -19.770 1.00 63.12 243 VAL A CA 1
ATOM 1864 C C . VAL A 1 243 ? 4.756 -3.818 -18.300 1.00 63.12 243 VAL A C 1
ATOM 1866 O O . VAL A 1 243 ? 3.971 -4.702 -17.965 1.00 63.12 243 VAL A O 1
ATOM 1869 N N . GLU A 1 244 ? 5.479 -3.169 -17.397 1.00 63.47 244 GLU A N 1
ATOM 1870 C CA . GLU A 1 244 ? 5.775 -3.714 -16.078 1.00 63.47 244 GLU A CA 1
ATOM 1871 C C . GLU A 1 244 ? 4.646 -3.469 -15.061 1.00 63.47 244 GLU A C 1
ATOM 1873 O O . GLU A 1 244 ? 4.424 -4.307 -14.178 1.00 63.47 244 GLU A O 1
ATOM 1878 N N . ASP A 1 245 ? 3.881 -2.380 -15.242 1.00 68.62 245 ASP A N 1
ATOM 1879 C CA . ASP A 1 245 ? 2.680 -2.053 -14.466 1.00 68.62 245 ASP A CA 1
ATOM 1880 C C . ASP A 1 245 ? 1.624 -1.288 -15.293 1.00 68.62 245 ASP A C 1
ATOM 1882 O O . ASP A 1 245 ? 1.905 -0.249 -15.892 1.00 68.62 245 ASP A O 1
ATOM 1886 N N . VAL A 1 246 ? 0.376 -1.773 -15.299 1.00 68.75 246 VAL A N 1
ATOM 1887 C CA . VAL A 1 246 ? -0.783 -1.153 -15.981 1.00 68.75 246 VAL A CA 1
ATOM 1888 C C . VAL A 1 246 ? -1.281 0.111 -15.254 1.00 68.75 246 VAL A C 1
ATOM 1890 O O . VAL A 1 246 ? -1.986 0.936 -15.849 1.00 68.75 246 VAL A O 1
ATOM 1893 N N . GLY A 1 247 ? -0.873 0.294 -13.996 1.00 72.38 247 GLY A N 1
ATOM 1894 C CA . GLY A 1 247 ? -1.241 1.403 -13.127 1.00 72.38 247 GLY A CA 1
ATOM 1895 C C . GLY A 1 247 ? -2.604 1.189 -12.468 1.00 72.38 247 GLY A C 1
ATOM 1896 O O . GLY A 1 247 ? -3.633 1.068 -13.139 1.00 72.38 247 GLY A O 1
ATOM 1897 N N . CYS A 1 248 ? -2.626 1.179 -11.137 1.00 81.19 248 CYS A N 1
ATOM 1898 C CA . CYS A 1 248 ? -3.836 1.074 -10.328 1.00 81.19 248 CYS A CA 1
ATOM 1899 C C . CYS A 1 248 ? -3.711 1.971 -9.095 1.00 81.19 248 CYS A C 1
ATOM 1901 O O . CYS A 1 248 ? -2.694 1.953 -8.422 1.00 81.19 248 CYS A O 1
ATOM 1903 N N . GLU A 1 249 ? -4.754 2.722 -8.750 1.00 78.25 249 GLU A N 1
ATOM 1904 C CA . GLU A 1 249 ? -4.727 3.585 -7.556 1.00 78.25 249 GLU A CA 1
ATOM 1905 C C . GLU A 1 249 ? -4.693 2.794 -6.236 1.00 78.25 249 GLU A C 1
ATOM 1907 O O . GLU A 1 249 ? -4.288 3.326 -5.209 1.00 78.25 249 GLU A O 1
ATOM 1912 N N . LEU A 1 250 ? -5.129 1.528 -6.249 1.00 83.31 250 LEU A N 1
ATOM 1913 C CA . LEU A 1 250 ? -5.165 0.657 -5.065 1.00 83.31 250 LEU A CA 1
ATOM 1914 C C . LEU A 1 250 ? -3.921 -0.219 -4.912 1.00 83.31 250 LEU A C 1
ATOM 1916 O O . LEU A 1 250 ? -3.823 -0.972 -3.943 1.00 83.31 250 LEU A O 1
ATOM 1920 N N . ILE A 1 251 ? -3.022 -0.196 -5.892 1.00 82.94 251 ILE A N 1
ATOM 1921 C CA . ILE A 1 251 ? -1.826 -1.028 -5.896 1.00 82.94 251 ILE A CA 1
ATOM 1922 C C . ILE A 1 251 ? -0.659 -0.111 -6.207 1.00 82.94 251 ILE A C 1
ATOM 1924 O O . ILE A 1 251 ? -0.588 0.445 -7.300 1.00 82.94 251 ILE A O 1
ATOM 1928 N N . SER A 1 252 ? 0.255 0.035 -5.255 1.00 83.06 252 SER A N 1
ATOM 1929 C CA . SER A 1 252 ? 1.449 0.848 -5.448 1.00 83.06 252 SER A CA 1
ATOM 1930 C C . SER A 1 252 ? 2.209 0.381 -6.694 1.00 83.06 252 SER A C 1
ATOM 1932 O O . SER A 1 252 ? 2.391 -0.832 -6.885 1.00 83.06 252 SER A O 1
ATOM 1934 N N . PRO A 1 253 ? 2.668 1.308 -7.547 1.00 82.19 253 PRO A N 1
ATOM 1935 C CA . PRO A 1 253 ? 3.475 0.931 -8.689 1.00 82.19 253 PRO A CA 1
ATOM 1936 C C . PRO A 1 253 ? 4.824 0.383 -8.227 1.00 82.19 253 PRO A C 1
ATOM 1938 O O . PRO A 1 253 ? 5.365 0.813 -7.204 1.00 82.19 253 PRO A O 1
ATOM 1941 N N . TYR A 1 254 ? 5.386 -0.548 -8.995 1.00 84.06 254 TYR A N 1
ATOM 1942 C CA . TYR A 1 254 ? 6.797 -0.880 -8.827 1.00 84.06 254 TYR A CA 1
ATOM 1943 C C . TYR A 1 254 ? 7.652 0.301 -9.282 1.00 84.06 254 TYR A C 1
ATOM 1945 O O . TYR A 1 254 ? 7.463 0.827 -10.376 1.00 84.06 254 TYR A O 1
ATOM 1953 N N . GLN A 1 255 ? 8.627 0.684 -8.463 1.00 85.81 255 GLN A N 1
ATOM 1954 C CA . GLN A 1 255 ? 9.754 1.477 -8.932 1.00 85.81 255 GLN A CA 1
ATOM 1955 C C . GLN A 1 255 ? 10.864 0.507 -9.298 1.00 85.81 255 GLN A C 1
ATOM 1957 O O . GLN A 1 255 ? 11.551 -0.024 -8.424 1.00 85.81 255 GLN A O 1
ATOM 1962 N N . LEU A 1 256 ? 10.962 0.214 -10.590 1.00 88.69 256 LEU A N 1
ATOM 1963 C CA . LEU A 1 256 ? 11.927 -0.743 -11.095 1.00 88.69 256 LEU A CA 1
ATOM 1964 C C . LEU A 1 256 ? 13.285 -0.078 -11.228 1.00 88.69 256 LEU A C 1
ATOM 1966 O O . LEU A 1 256 ? 13.414 1.044 -11.718 1.00 88.69 256 LEU A O 1
ATOM 1970 N N . LYS A 1 257 ? 14.299 -0.780 -10.739 1.00 92.06 257 LYS A N 1
ATOM 1971 C CA . LYS A 1 257 ? 15.690 -0.401 -10.897 1.00 92.06 257 LYS A CA 1
ATOM 1972 C C . LYS A 1 257 ? 16.391 -1.465 -11.712 1.00 92.06 257 LYS A C 1
ATOM 1974 O O . LYS A 1 257 ? 16.449 -2.625 -11.305 1.00 92.06 257 LYS A O 1
ATOM 1979 N N . GLU A 1 258 ? 16.934 -1.034 -12.837 1.00 92.62 258 GLU A N 1
ATOM 1980 C CA . GLU A 1 258 ? 17.841 -1.837 -13.637 1.00 92.62 258 GLU A CA 1
ATOM 1981 C C . GLU A 1 258 ? 19.197 -1.937 -12.927 1.00 92.62 258 GLU A C 1
ATOM 1983 O O . GLU A 1 258 ? 19.746 -0.939 -12.442 1.00 92.62 258 GLU A O 1
ATOM 1988 N N . MET A 1 259 ? 19.739 -3.149 -12.860 1.00 93.88 259 MET A N 1
ATOM 1989 C CA . MET A 1 259 ? 21.136 -3.389 -12.542 1.00 93.88 259 MET A CA 1
ATOM 1990 C C . MET A 1 259 ? 21.784 -4.227 -13.639 1.00 93.88 259 MET A C 1
ATOM 1992 O O . MET A 1 259 ? 21.170 -5.144 -14.185 1.00 93.88 259 MET A O 1
ATOM 1996 N N . ILE A 1 260 ? 23.064 -3.962 -13.881 1.00 94.81 260 ILE A N 1
ATOM 1997 C CA . ILE A 1 260 ? 23.890 -4.736 -14.800 1.00 94.81 260 ILE A CA 1
ATOM 1998 C C . ILE A 1 260 ? 24.847 -5.585 -13.966 1.00 94.81 260 ILE A C 1
ATOM 2000 O O . ILE A 1 260 ? 25.638 -5.066 -13.175 1.00 94.81 260 ILE A O 1
ATOM 2004 N N . TYR A 1 261 ? 24.765 -6.901 -14.126 1.00 95.31 261 TYR A N 1
ATOM 2005 C CA . TYR A 1 261 ? 25.749 -7.838 -13.610 1.00 95.31 261 TYR A CA 1
ATOM 2006 C C . TYR A 1 261 ? 26.815 -8.050 -14.690 1.00 95.31 261 TYR A C 1
ATOM 2008 O O . TYR A 1 261 ? 26.667 -8.891 -15.578 1.00 95.31 261 TYR A O 1
ATOM 2016 N N . GLU A 1 262 ? 27.900 -7.285 -14.590 1.00 94.38 262 GLU A N 1
ATOM 2017 C CA . GLU A 1 262 ? 29.004 -7.315 -15.554 1.00 94.38 262 GLU A CA 1
ATOM 2018 C C . GLU A 1 262 ? 29.741 -8.666 -15.566 1.00 94.38 262 GLU A C 1
ATOM 2020 O O . GLU A 1 262 ? 30.120 -9.209 -14.513 1.00 94.38 262 GLU A O 1
ATOM 2025 N N . GLY A 1 263 ? 29.953 -9.203 -16.770 1.00 92.25 263 GLY A N 1
ATOM 2026 C CA . GLY A 1 263 ? 30.606 -10.485 -17.021 1.00 92.25 263 GLY A CA 1
ATOM 2027 C C . GLY A 1 263 ? 29.897 -11.661 -16.351 1.00 92.25 263 GLY A C 1
ATOM 2028 O O . GLY A 1 263 ? 30.558 -12.584 -15.871 1.00 92.25 263 GLY A O 1
ATOM 2029 N N . PHE A 1 264 ? 28.564 -11.619 -16.241 1.00 94.94 264 PHE A N 1
ATOM 2030 C CA . PHE A 1 264 ? 27.776 -12.650 -15.567 1.00 94.94 264 PHE A CA 1
ATOM 2031 C C . PHE A 1 264 ? 28.041 -14.054 -16.117 1.00 94.94 264 PHE A C 1
ATOM 2033 O O . PHE A 1 264 ? 28.177 -14.982 -15.323 1.00 94.94 264 PHE A O 1
ATOM 2040 N N . SER A 1 265 ? 28.153 -14.236 -17.434 1.00 91.56 265 SER A N 1
ATOM 2041 C CA . SER A 1 265 ? 28.391 -15.548 -18.056 1.00 91.56 265 SER A CA 1
ATOM 2042 C C . SER A 1 265 ? 29.678 -16.212 -17.547 1.00 91.56 265 SER A C 1
ATOM 2044 O O . SER A 1 265 ? 29.656 -17.376 -17.141 1.00 91.56 265 SER A O 1
ATOM 2046 N N . GLU A 1 266 ? 30.767 -15.448 -17.462 1.00 90.75 266 GLU A N 1
ATOM 2047 C CA . GLU A 1 266 ? 32.107 -15.918 -17.083 1.00 90.75 266 GLU A CA 1
ATOM 2048 C C . GLU A 1 266 ? 32.412 -15.789 -15.582 1.00 90.75 266 GLU A C 1
ATOM 2050 O O . GLU A 1 266 ? 33.407 -16.329 -15.103 1.00 90.75 266 GLU A O 1
ATOM 2055 N N . ALA A 1 267 ? 31.563 -15.097 -14.816 1.00 89.12 267 ALA A N 1
ATOM 2056 C CA . ALA A 1 267 ? 31.762 -14.888 -13.385 1.00 89.12 267 ALA A CA 1
ATOM 2057 C C . ALA A 1 267 ? 31.892 -16.203 -12.590 1.00 89.12 267 ALA A C 1
ATOM 2059 O O . ALA A 1 267 ? 31.203 -17.187 -12.867 1.00 89.12 267 ALA A O 1
ATOM 2060 N N . GLU A 1 268 ? 32.726 -16.197 -11.549 1.00 89.06 268 GLU A N 1
ATOM 2061 C CA . GLU A 1 268 ? 32.830 -17.315 -10.607 1.00 89.06 268 GLU A CA 1
ATOM 2062 C C . GLU A 1 268 ? 31.498 -17.560 -9.877 1.00 89.06 268 GLU A C 1
ATOM 2064 O O . GLU A 1 268 ? 30.721 -16.630 -9.629 1.00 89.06 268 GLU A O 1
ATOM 2069 N N . ILE A 1 269 ? 31.242 -18.824 -9.528 1.00 88.12 269 ILE A N 1
ATOM 2070 C CA . ILE A 1 269 ? 30.134 -19.191 -8.638 1.00 88.12 269 ILE A CA 1
ATOM 2071 C C . ILE A 1 269 ? 30.365 -18.513 -7.278 1.00 88.12 269 ILE A C 1
ATOM 2073 O O . ILE A 1 269 ? 31.501 -18.331 -6.849 1.00 88.12 269 ILE A O 1
ATOM 2077 N N . ASP A 1 270 ? 29.279 -18.106 -6.631 1.00 89.19 270 ASP A N 1
ATOM 2078 C CA . ASP A 1 270 ? 29.210 -17.344 -5.380 1.00 89.19 270 ASP A CA 1
ATOM 2079 C C . ASP A 1 270 ? 29.674 -15.881 -5.479 1.00 89.19 270 ASP A C 1
ATOM 2081 O O . ASP A 1 270 ? 29.696 -15.160 -4.476 1.00 89.19 270 ASP A O 1
ATOM 2085 N N . LYS A 1 271 ? 29.960 -15.373 -6.688 1.00 92.12 271 LYS A N 1
ATOM 2086 C CA . LYS A 1 271 ? 30.186 -13.936 -6.882 1.00 92.12 271 LYS A CA 1
ATOM 2087 C C . LYS A 1 271 ? 28.897 -13.161 -6.563 1.00 92.12 271 LYS A C 1
ATOM 2089 O O . LYS A 1 271 ? 27.829 -13.417 -7.134 1.00 92.12 271 LYS A O 1
ATOM 2094 N N . ARG A 1 272 ? 29.017 -12.184 -5.659 1.00 93.69 272 ARG A N 1
ATOM 2095 C CA . ARG A 1 272 ? 27.932 -11.313 -5.176 1.00 93.69 272 ARG A CA 1
ATOM 2096 C C . ARG A 1 272 ? 28.129 -9.885 -5.675 1.00 93.69 272 ARG A C 1
ATOM 2098 O O . ARG A 1 272 ? 29.196 -9.305 -5.487 1.00 93.69 272 ARG A O 1
ATOM 2105 N N . VAL A 1 273 ? 27.084 -9.301 -6.253 1.00 94.75 273 VAL A N 1
ATOM 2106 C CA . VAL A 1 273 ? 27.022 -7.883 -6.638 1.00 94.75 273 VAL A CA 1
ATOM 2107 C C . VAL A 1 273 ? 25.937 -7.211 -5.807 1.00 94.75 273 VAL A C 1
ATOM 2109 O O . VAL A 1 273 ? 24.894 -7.802 -5.549 1.00 94.75 273 VAL A O 1
ATOM 2112 N N . SER A 1 274 ? 26.199 -5.995 -5.332 1.00 94.44 274 SER A N 1
ATOM 2113 C CA . SER A 1 274 ? 25.285 -5.272 -4.441 1.00 94.44 274 SER A CA 1
ATOM 2114 C C . SER A 1 274 ? 24.916 -3.925 -5.036 1.00 94.44 274 SER A C 1
ATOM 2116 O O . SER A 1 274 ? 25.765 -3.251 -5.617 1.00 94.44 274 SER A O 1
ATOM 2118 N N . PHE A 1 275 ? 23.667 -3.518 -4.860 1.00 94.06 275 PHE A N 1
ATOM 2119 C CA . PHE A 1 275 ? 23.176 -2.205 -5.257 1.00 94.06 275 PHE A CA 1
ATOM 2120 C C . PHE A 1 275 ? 22.079 -1.758 -4.291 1.00 94.06 275 PHE A C 1
ATOM 2122 O O . PHE A 1 275 ? 21.463 -2.577 -3.617 1.00 94.06 275 PHE A O 1
ATOM 2129 N N . SER A 1 276 ? 21.824 -0.454 -4.225 1.00 93.75 276 SER A N 1
ATOM 2130 C CA . SER A 1 276 ? 20.773 0.083 -3.360 1.00 93.75 276 SER A CA 1
ATOM 2131 C C . SER A 1 276 ? 19.557 0.500 -4.183 1.00 93.75 276 SER A C 1
ATOM 2133 O O . SER A 1 276 ? 19.713 1.162 -5.209 1.00 93.75 276 SER A O 1
ATOM 2135 N N . LEU A 1 277 ? 18.360 0.115 -3.763 1.00 93.06 277 LEU A N 1
ATOM 2136 C CA . LEU A 1 277 ? 17.072 0.414 -4.383 1.00 93.06 277 LEU A CA 1
ATOM 2137 C C . LEU A 1 277 ? 16.280 1.335 -3.454 1.00 93.06 277 LEU A C 1
ATOM 2139 O O . LEU A 1 277 ? 15.969 0.963 -2.327 1.00 93.06 277 LEU A O 1
ATOM 2143 N N . GLU A 1 278 ? 15.923 2.524 -3.927 1.00 91.12 278 GLU A N 1
ATOM 2144 C CA . GLU A 1 278 ? 15.023 3.423 -3.206 1.00 91.12 278 GLU A CA 1
ATOM 2145 C C . GLU A 1 278 ? 13.606 3.271 -3.760 1.00 91.12 278 GLU A C 1
ATOM 2147 O O . GLU A 1 278 ? 13.398 3.293 -4.972 1.00 91.12 278 GLU A O 1
ATOM 2152 N N . THR A 1 279 ? 12.646 3.073 -2.861 1.00 89.56 279 THR A N 1
ATOM 2153 C CA . THR A 1 279 ? 11.226 2.906 -3.195 1.00 89.56 279 THR A CA 1
ATOM 2154 C C . THR A 1 279 ? 10.476 4.234 -3.133 1.00 89.56 279 THR A C 1
ATOM 2156 O O . THR A 1 279 ? 10.890 5.168 -2.447 1.00 89.56 279 THR A O 1
ATOM 2159 N N . THR A 1 280 ? 9.310 4.304 -3.779 1.00 82.19 280 THR A N 1
ATOM 2160 C CA . THR A 1 280 ? 8.483 5.525 -3.865 1.00 82.19 280 THR A CA 1
ATOM 2161 C C . THR A 1 280 ? 8.026 6.066 -2.510 1.00 82.19 280 THR A C 1
ATOM 2163 O O . THR A 1 280 ? 7.749 7.255 -2.372 1.00 82.19 280 THR A O 1
ATOM 2166 N N . TYR A 1 281 ? 7.960 5.202 -1.499 1.00 85.00 281 TYR A N 1
ATOM 2167 C CA . TYR A 1 281 ? 7.590 5.529 -0.123 1.00 85.00 281 TYR A CA 1
ATOM 2168 C C . TYR A 1 281 ? 8.809 5.819 0.775 1.00 85.00 281 TYR A C 1
ATOM 2170 O O . TYR A 1 281 ? 8.671 5.897 1.996 1.00 85.00 281 TYR A O 1
ATOM 2178 N N . GLY A 1 282 ? 9.996 6.014 0.186 1.00 85.44 282 GLY A N 1
ATOM 2179 C CA . GLY A 1 282 ? 11.192 6.509 0.872 1.00 85.44 282 GLY A CA 1
ATOM 2180 C C . GLY A 1 282 ? 11.935 5.466 1.707 1.00 85.44 282 GLY A C 1
ATOM 2181 O O . GLY A 1 282 ? 12.688 5.828 2.612 1.00 85.44 282 GLY A O 1
ATOM 2182 N N . VAL A 1 283 ? 11.717 4.174 1.443 1.00 89.81 283 VAL A N 1
ATOM 2183 C CA . VAL A 1 283 ? 12.505 3.091 2.050 1.00 89.81 283 VAL A CA 1
ATOM 2184 C C . VAL A 1 283 ? 13.612 2.679 1.092 1.00 89.81 283 VAL A C 1
ATOM 2186 O O . VAL A 1 283 ? 13.357 2.412 -0.086 1.00 89.81 283 VAL A O 1
ATOM 2189 N N . GLN A 1 284 ? 14.829 2.605 1.622 1.00 92.94 284 GLN A N 1
ATOM 2190 C CA . GLN A 1 284 ? 16.014 2.160 0.906 1.00 92.94 284 GLN A CA 1
ATOM 2191 C C . GLN A 1 284 ? 16.280 0.686 1.222 1.00 92.94 284 GLN A C 1
ATOM 2193 O O . GLN A 1 284 ? 16.267 0.283 2.386 1.00 92.94 284 GLN A O 1
ATOM 2198 N N . TRP A 1 285 ? 16.524 -0.094 0.176 1.00 93.50 285 TRP A N 1
ATOM 2199 C CA . TRP A 1 285 ? 16.792 -1.524 0.222 1.00 93.50 285 TRP A CA 1
ATOM 2200 C C . TRP A 1 285 ? 18.164 -1.809 -0.368 1.00 93.50 285 TRP A C 1
ATOM 2202 O O . TRP A 1 285 ? 18.412 -1.531 -1.539 1.00 93.50 285 TRP A O 1
ATOM 2212 N N . ASP A 1 286 ? 19.039 -2.414 0.413 1.00 94.25 286 ASP A N 1
ATOM 2213 C CA . ASP A 1 286 ? 20.292 -2.962 -0.070 1.00 94.25 286 ASP A CA 1
ATOM 2214 C C . ASP A 1 286 ? 20.025 -4.349 -0.646 1.00 94.25 286 ASP A C 1
ATOM 2216 O O . ASP A 1 286 ? 19.668 -5.296 0.051 1.00 94.25 286 ASP A O 1
ATOM 2220 N N . CYS A 1 287 ? 20.120 -4.434 -1.966 1.00 95.12 287 CYS A N 1
ATOM 2221 C CA . CYS A 1 287 ? 19.831 -5.630 -2.728 1.00 95.12 287 CYS A CA 1
ATOM 2222 C C . CYS A 1 287 ? 21.137 -6.301 -3.134 1.00 95.12 287 CYS A C 1
ATOM 2224 O O . CYS A 1 287 ? 22.056 -5.662 -3.655 1.00 95.12 287 CYS A O 1
ATOM 2226 N N . HIS A 1 288 ? 21.200 -7.609 -2.931 1.00 95.56 288 HIS A N 1
ATOM 2227 C CA . HIS A 1 288 ? 22.355 -8.414 -3.272 1.00 95.56 288 HIS A CA 1
ATOM 2228 C C . HIS A 1 288 ? 21.974 -9.496 -4.264 1.00 95.56 288 HIS A C 1
ATOM 2230 O O . HIS A 1 288 ? 21.019 -10.233 -4.045 1.00 95.56 288 HIS A O 1
ATOM 2236 N N . VAL A 1 289 ? 22.740 -9.601 -5.341 1.00 96.50 289 VAL A N 1
ATOM 2237 C CA . VAL A 1 289 ? 22.550 -10.600 -6.385 1.00 96.50 289 VAL A CA 1
ATOM 2238 C C . VAL A 1 289 ? 23.746 -11.535 -6.389 1.00 96.50 289 VAL A C 1
ATOM 2240 O O . VAL A 1 289 ? 24.881 -11.095 -6.583 1.00 96.50 289 VAL A O 1
ATOM 2243 N N . THR A 1 290 ? 23.494 -12.822 -6.181 1.00 95.94 290 THR A N 1
ATOM 2244 C CA . THR A 1 290 ? 24.529 -13.854 -6.080 1.00 95.94 290 THR A CA 1
ATOM 2245 C C . THR A 1 290 ? 24.382 -14.850 -7.222 1.00 95.94 290 THR A C 1
ATOM 2247 O O . THR A 1 290 ? 23.308 -15.415 -7.435 1.00 95.94 290 THR A O 1
ATOM 2250 N N . LYS A 1 291 ? 25.474 -15.087 -7.956 1.00 95.00 291 LYS A N 1
ATOM 2251 C CA . LYS A 1 291 ? 25.547 -16.136 -8.980 1.00 95.00 291 LYS A CA 1
ATOM 2252 C C . LYS A 1 291 ? 25.902 -17.467 -8.311 1.00 95.00 291 LYS A C 1
ATOM 2254 O O . LYS A 1 291 ? 27.077 -17.798 -8.223 1.00 95.00 291 LYS A O 1
ATOM 2259 N N . ALA A 1 292 ? 24.920 -18.223 -7.827 1.00 91.94 292 ALA A N 1
ATOM 2260 C CA . ALA A 1 292 ? 25.134 -19.608 -7.389 1.00 91.94 292 ALA A CA 1
ATOM 2261 C C . ALA A 1 292 ? 24.822 -20.585 -8.547 1.00 91.94 292 ALA A C 1
ATOM 2263 O O . ALA A 1 292 ? 24.892 -20.209 -9.714 1.00 91.94 292 ALA A O 1
ATOM 2264 N N . ASN A 1 293 ? 24.436 -21.834 -8.261 1.00 93.25 293 ASN A N 1
ATOM 2265 C CA . ASN A 1 293 ? 23.826 -22.705 -9.286 1.00 93.25 293 ASN A CA 1
ATOM 2266 C C . ASN A 1 293 ? 22.472 -22.151 -9.772 1.00 93.25 293 ASN A C 1
ATOM 2268 O O . ASN A 1 293 ? 22.053 -22.375 -10.908 1.00 93.25 293 ASN A O 1
ATOM 2272 N N . ILE A 1 294 ? 21.807 -21.404 -8.894 1.00 95.38 294 ILE A N 1
ATOM 2273 C CA . ILE A 1 294 ? 20.591 -20.643 -9.149 1.00 95.38 294 ILE A CA 1
ATOM 2274 C C . ILE A 1 294 ? 20.924 -19.178 -8.857 1.00 95.38 294 ILE A C 1
ATOM 2276 O O . ILE A 1 294 ? 21.635 -18.879 -7.897 1.00 95.38 294 ILE A O 1
ATOM 2280 N N . LEU A 1 295 ? 20.456 -18.261 -9.698 1.00 96.50 295 LEU A N 1
ATOM 2281 C CA . LEU A 1 295 ? 20.577 -16.830 -9.452 1.00 96.50 295 LEU A CA 1
ATOM 2282 C C . LEU A 1 295 ? 19.764 -16.471 -8.207 1.00 96.50 295 LEU A C 1
ATOM 2284 O O . LEU A 1 295 ? 18.556 -16.695 -8.186 1.00 96.50 295 LEU A O 1
ATOM 2288 N N . GLN A 1 296 ? 20.411 -15.901 -7.197 1.00 96.31 296 GLN A N 1
ATOM 2289 C CA . GLN A 1 296 ? 19.777 -15.551 -5.929 1.00 96.31 296 GLN A CA 1
ATOM 2290 C C . GLN A 1 296 ? 19.709 -14.045 -5.737 1.00 96.31 296 GLN A C 1
ATOM 2292 O O . GLN A 1 296 ? 20.669 -13.339 -6.047 1.00 96.31 296 GLN A O 1
ATOM 2297 N N . ILE A 1 297 ? 18.592 -13.562 -5.194 1.00 96.06 297 ILE A N 1
ATOM 2298 C CA . ILE A 1 297 ? 18.399 -12.154 -4.838 1.00 96.06 297 ILE A CA 1
ATOM 2299 C C . ILE A 1 297 ? 18.063 -12.042 -3.358 1.00 96.06 297 ILE A C 1
ATOM 2301 O O . ILE A 1 297 ? 17.163 -12.718 -2.870 1.00 96.06 297 ILE A O 1
ATOM 2305 N N . GLU A 1 298 ? 18.773 -11.160 -2.662 1.00 95.38 298 GLU A N 1
ATOM 2306 C CA . GLU A 1 298 ? 18.580 -10.865 -1.248 1.00 95.38 298 GLU A CA 1
ATOM 2307 C C . GLU A 1 298 ? 18.349 -9.362 -1.025 1.00 95.38 298 GLU A C 1
ATOM 2309 O O . GLU A 1 298 ? 19.318 -8.599 -1.028 1.00 95.38 298 GLU A O 1
ATOM 2314 N N . PRO A 1 299 ? 17.092 -8.904 -0.858 1.00 94.38 299 PRO A N 1
ATOM 2315 C CA . PRO A 1 299 ? 16.793 -7.529 -0.478 1.00 94.38 299 PRO A CA 1
ATOM 2316 C C . PRO A 1 299 ? 16.785 -7.351 1.047 1.00 94.38 299 PRO A C 1
ATOM 2318 O O . PRO A 1 299 ? 16.082 -8.055 1.776 1.00 94.38 299 PRO A O 1
ATOM 2321 N N . ILE A 1 300 ? 17.520 -6.351 1.528 1.00 92.88 300 ILE A N 1
ATOM 2322 C CA . ILE A 1 300 ? 17.641 -6.008 2.947 1.00 92.88 300 ILE A CA 1
ATOM 2323 C C . ILE A 1 300 ? 17.247 -4.535 3.127 1.00 92.88 300 ILE A C 1
ATOM 2325 O O . ILE A 1 300 ? 17.894 -3.663 2.555 1.00 92.88 300 ILE A O 1
ATOM 2329 N N . PRO A 1 301 ? 16.193 -4.205 3.888 1.00 92.56 301 PRO A N 1
ATOM 2330 C CA . PRO A 1 301 ? 15.822 -2.824 4.140 1.00 92.56 301 PRO A CA 1
ATOM 2331 C C . PRO A 1 301 ? 16.836 -2.175 5.084 1.00 92.56 301 PRO A C 1
ATOM 2333 O O . PRO A 1 301 ? 17.373 -2.816 5.986 1.00 92.56 301 PRO A O 1
ATOM 2336 N N . ASN A 1 302 ? 17.032 -0.868 4.937 1.00 88.88 302 ASN A N 1
ATOM 2337 C CA . ASN A 1 302 ? 17.862 -0.066 5.841 1.00 88.88 302 ASN A CA 1
ATOM 2338 C C . ASN A 1 302 ? 17.351 -0.026 7.299 1.00 88.88 302 ASN A C 1
ATOM 2340 O O . ASN A 1 302 ? 18.070 0.397 8.204 1.00 88.88 302 ASN A O 1
ATOM 2344 N N . ASP A 1 303 ? 16.103 -0.433 7.520 1.00 88.00 303 ASP A N 1
ATOM 2345 C CA . ASP A 1 303 ? 15.451 -0.535 8.815 1.00 88.00 303 ASP A CA 1
ATOM 2346 C C . ASP A 1 303 ? 14.766 -1.900 8.936 1.00 88.00 303 ASP A C 1
ATOM 2348 O O . ASP A 1 303 ? 13.815 -2.202 8.216 1.00 88.00 303 ASP A O 1
ATOM 2352 N N . GLU A 1 304 ? 15.220 -2.728 9.877 1.00 86.44 304 GLU A N 1
ATOM 2353 C CA . GLU A 1 304 ? 14.655 -4.062 10.104 1.00 86.44 304 GLU A CA 1
ATOM 2354 C C . GLU A 1 304 ? 13.172 -4.029 10.493 1.00 86.44 304 GLU A C 1
ATOM 2356 O O . GLU A 1 304 ? 12.456 -5.004 10.251 1.00 86.44 304 GLU A O 1
ATOM 2361 N N . ALA A 1 305 ? 12.675 -2.918 11.055 1.00 88.75 305 ALA A N 1
ATOM 2362 C CA . ALA A 1 305 ? 11.255 -2.770 11.367 1.00 88.75 305 ALA A CA 1
ATOM 2363 C C . ALA A 1 305 ? 10.381 -2.852 10.106 1.00 88.75 305 ALA A C 1
ATOM 2365 O O . ALA A 1 305 ? 9.213 -3.223 10.194 1.00 88.75 305 ALA A O 1
ATOM 2366 N N . ILE A 1 306 ? 10.940 -2.581 8.924 1.00 90.69 306 ILE A N 1
ATOM 2367 C CA . ILE A 1 306 ? 10.231 -2.677 7.646 1.00 90.69 306 ILE A CA 1
ATOM 2368 C C . ILE A 1 306 ? 9.803 -4.117 7.342 1.00 90.69 306 ILE A C 1
ATOM 2370 O O . ILE A 1 306 ? 8.736 -4.315 6.763 1.00 90.69 306 ILE A O 1
ATOM 2374 N N . PHE A 1 307 ? 10.547 -5.129 7.807 1.00 88.94 307 PHE A N 1
ATOM 2375 C CA . PHE A 1 307 ? 10.190 -6.541 7.614 1.00 88.94 307 PHE A CA 1
ATOM 2376 C C . PHE A 1 307 ? 8.903 -6.972 8.331 1.00 88.94 307 PHE A C 1
ATOM 2378 O O . PHE A 1 307 ? 8.396 -8.063 8.067 1.00 88.94 307 PHE A O 1
ATOM 2385 N N . GLN A 1 308 ? 8.356 -6.149 9.236 1.00 89.69 308 GLN A N 1
ATOM 2386 C CA . GLN A 1 308 ? 7.039 -6.410 9.828 1.00 89.69 308 GLN A CA 1
ATOM 2387 C C . GLN A 1 308 ? 5.893 -6.199 8.825 1.00 89.69 308 GLN A C 1
ATOM 2389 O O . GLN A 1 308 ? 4.781 -6.675 9.050 1.00 89.69 308 GLN A O 1
ATOM 2394 N N . PHE A 1 309 ? 6.155 -5.481 7.730 1.00 91.94 309 PHE A N 1
ATOM 2395 C CA . PHE A 1 309 ? 5.208 -5.237 6.654 1.00 91.94 309 PHE A CA 1
ATOM 2396 C C . PHE A 1 309 ? 5.508 -6.175 5.485 1.00 91.94 309 PHE A C 1
ATOM 2398 O O . PHE A 1 309 ? 6.658 -6.332 5.077 1.00 91.94 309 PHE A O 1
ATOM 2405 N N . ILE A 1 310 ? 4.464 -6.791 4.935 1.00 92.56 310 ILE A N 1
ATOM 2406 C CA . ILE A 1 310 ? 4.595 -7.727 3.816 1.00 92.56 310 ILE A CA 1
ATOM 2407 C C . ILE A 1 310 ? 4.799 -6.941 2.518 1.00 92.56 310 ILE A C 1
ATOM 2409 O O . ILE A 1 310 ? 3.964 -6.113 2.141 1.00 92.56 310 ILE A O 1
ATOM 2413 N N . HIS A 1 311 ? 5.888 -7.235 1.819 1.00 93.38 311 HIS A N 1
ATOM 2414 C CA . HIS A 1 311 ? 6.231 -6.632 0.537 1.00 93.38 311 HIS A CA 1
ATOM 2415 C C . HIS A 1 311 ? 6.172 -7.665 -0.594 1.00 93.38 311 HIS A C 1
ATOM 2417 O O . HIS A 1 311 ? 6.238 -8.870 -0.367 1.00 93.38 311 HIS A O 1
ATOM 2423 N N . GLU A 1 312 ? 6.053 -7.187 -1.826 1.00 93.19 312 GLU A N 1
ATOM 2424 C CA . GLU A 1 312 ? 6.253 -7.961 -3.044 1.00 93.19 312 GLU A CA 1
ATOM 2425 C C . GLU A 1 312 ? 7.563 -7.526 -3.695 1.00 93.19 312 GLU A C 1
ATOM 2427 O O . GLU A 1 312 ? 7.744 -6.348 -4.011 1.00 93.19 312 GLU A O 1
ATOM 2432 N N . LEU A 1 313 ? 8.451 -8.488 -3.922 1.00 93.75 313 LEU A N 1
ATOM 2433 C CA . LEU A 1 313 ? 9.638 -8.349 -4.754 1.00 93.75 313 LEU A CA 1
ATOM 2434 C C . LEU A 1 313 ? 9.294 -8.853 -6.155 1.00 93.75 313 LEU A C 1
ATOM 2436 O O . LEU A 1 313 ? 8.863 -9.993 -6.304 1.00 93.75 313 LEU A O 1
ATOM 2440 N N . VAL A 1 314 ? 9.517 -8.042 -7.183 1.00 93.56 314 VAL A N 1
ATOM 2441 C CA . VAL A 1 314 ? 9.488 -8.488 -8.578 1.00 93.56 314 VAL A CA 1
ATOM 2442 C C . VAL A 1 314 ? 10.896 -8.473 -9.151 1.00 93.56 314 VA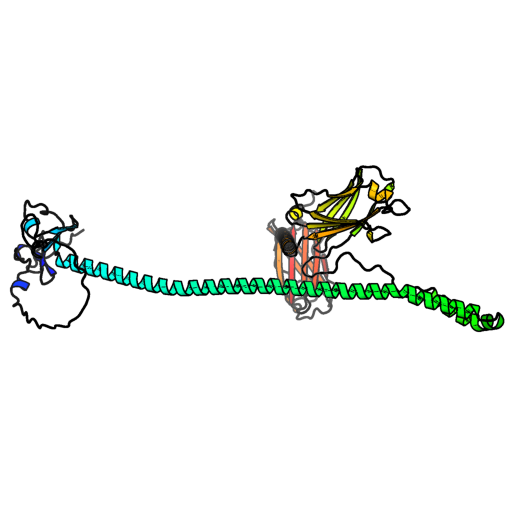L A C 1
ATOM 2444 O O . VAL A 1 314 ? 11.673 -7.551 -8.902 1.00 93.56 314 VAL A O 1
ATOM 2447 N N . VAL A 1 315 ? 11.207 -9.511 -9.918 1.00 95.00 315 VAL A N 1
ATOM 2448 C CA . VAL A 1 315 ? 12.475 -9.685 -10.621 1.00 95.00 315 VAL A CA 1
ATOM 2449 C C . VAL A 1 315 ? 12.157 -9.970 -12.077 1.00 95.00 315 VAL A C 1
ATOM 2451 O O . VAL A 1 315 ? 11.408 -10.908 -12.375 1.00 95.00 315 VAL A O 1
ATOM 2454 N N . ILE A 1 316 ? 12.710 -9.153 -12.965 1.00 93.81 316 ILE A N 1
ATOM 2455 C CA . ILE A 1 316 ? 12.525 -9.238 -14.410 1.00 93.81 316 ILE A CA 1
ATOM 2456 C C . ILE A 1 316 ? 13.900 -9.394 -15.058 1.00 93.81 316 ILE A C 1
ATOM 2458 O O . ILE A 1 316 ? 14.817 -8.629 -14.768 1.00 93.81 316 ILE A O 1
ATOM 2462 N N . ILE A 1 317 ? 14.038 -10.402 -15.913 1.00 94.25 317 ILE A N 1
ATOM 2463 C CA . ILE A 1 317 ? 15.209 -10.607 -16.766 1.00 94.25 317 ILE A CA 1
ATOM 2464 C C . ILE A 1 317 ? 14.691 -10.697 -18.191 1.00 94.25 317 ILE A C 1
ATOM 2466 O O . ILE A 1 317 ? 13.983 -11.648 -18.547 1.00 94.25 317 ILE A O 1
ATOM 2470 N N . ASP A 1 318 ? 15.021 -9.689 -18.986 1.00 88.38 318 ASP A N 1
ATOM 2471 C CA . ASP A 1 318 ? 14.579 -9.626 -20.367 1.00 88.38 318 ASP A CA 1
ATOM 2472 C C . ASP A 1 318 ? 15.339 -10.604 -21.256 1.00 88.38 318 ASP A C 1
ATOM 2474 O O . ASP A 1 318 ? 16.504 -10.934 -21.035 1.00 88.38 318 ASP A O 1
ATOM 2478 N N . HIS A 1 319 ? 14.646 -11.067 -22.290 1.00 88.88 319 HIS A N 1
ATOM 2479 C CA . HIS A 1 319 ? 15.201 -11.912 -23.330 1.00 88.88 319 HIS A CA 1
ATOM 2480 C C . HIS A 1 319 ? 14.893 -11.285 -24.702 1.00 88.88 319 HIS A C 1
ATOM 2482 O O . HIS A 1 319 ? 13.818 -10.703 -24.869 1.00 88.88 319 HIS A O 1
ATOM 2488 N N . PRO A 1 320 ? 15.779 -11.407 -25.714 1.00 83.69 320 PRO A N 1
ATOM 2489 C CA . PRO A 1 320 ? 15.524 -10.870 -27.057 1.00 83.69 320 PRO A CA 1
ATOM 2490 C C . PRO A 1 320 ? 14.203 -11.346 -27.685 1.00 83.69 320 PRO A C 1
ATOM 2492 O O . PRO A 1 320 ? 13.585 -10.637 -28.476 1.00 83.69 320 PRO A O 1
ATOM 2495 N N . ASP A 1 321 ? 13.768 -12.553 -27.323 1.00 84.06 321 ASP A N 1
ATOM 2496 C CA . ASP A 1 321 ? 12.394 -13.025 -27.499 1.00 84.06 321 ASP A CA 1
ATOM 2497 C C . ASP A 1 321 ? 11.601 -12.799 -26.204 1.00 84.06 321 ASP A C 1
ATOM 2499 O O . ASP A 1 321 ? 11.742 -13.565 -25.248 1.00 84.06 321 ASP A O 1
ATOM 2503 N N . TYR A 1 322 ? 10.741 -11.775 -26.209 1.00 79.12 322 TYR A N 1
ATOM 2504 C CA . TYR A 1 322 ? 9.899 -11.374 -25.075 1.00 79.12 322 TYR A CA 1
ATOM 2505 C C . TYR A 1 322 ? 8.983 -12.482 -24.540 1.00 79.12 322 TYR A C 1
ATOM 2507 O O . TYR A 1 322 ? 8.554 -12.412 -23.390 1.00 79.12 322 TYR A O 1
ATOM 2515 N N . SER A 1 323 ? 8.662 -13.511 -25.335 1.00 80.94 323 SER A N 1
ATOM 2516 C CA . SER A 1 323 ? 7.862 -14.645 -24.848 1.00 80.94 323 SER A CA 1
ATOM 2517 C C . SER A 1 323 ? 8.615 -15.516 -23.836 1.00 80.94 323 SER A C 1
ATOM 2519 O O . SER A 1 323 ? 7.999 -16.303 -23.117 1.00 80.94 323 SER A O 1
ATOM 2521 N N . GLN A 1 324 ? 9.938 -15.350 -23.765 1.00 88.38 324 GLN A N 1
ATOM 2522 C CA . GLN A 1 324 ? 10.831 -16.077 -22.873 1.00 88.38 324 GLN A CA 1
ATOM 2523 C C . GLN A 1 324 ? 11.338 -15.221 -21.706 1.00 88.38 324 GLN A C 1
ATOM 2525 O O . GLN A 1 324 ? 12.010 -15.769 -20.837 1.00 88.38 324 GLN A O 1
ATOM 2530 N N . SER A 1 325 ? 11.013 -13.921 -21.642 1.00 90.75 325 SER A N 1
ATOM 2531 C CA . SER A 1 325 ? 11.419 -13.062 -20.520 1.00 90.75 325 SER A CA 1
ATOM 2532 C C . SER A 1 325 ? 11.002 -13.679 -19.181 1.00 90.75 325 SER A C 1
ATOM 2534 O O . SER A 1 325 ? 9.871 -14.141 -19.000 1.00 90.75 325 SER A O 1
ATOM 2536 N N . ILE A 1 326 ? 11.922 -13.681 -18.220 1.00 92.94 326 ILE A N 1
ATOM 2537 C CA . ILE A 1 326 ? 11.668 -14.215 -16.883 1.00 92.94 326 ILE A CA 1
ATOM 2538 C C . ILE A 1 326 ? 11.057 -13.098 -16.050 1.00 92.94 326 ILE A C 1
ATOM 2540 O O . ILE A 1 326 ? 11.658 -12.042 -15.890 1.00 92.94 326 ILE A O 1
ATOM 2544 N N . ARG A 1 327 ? 9.881 -13.349 -15.471 1.00 93.00 327 ARG A N 1
ATOM 2545 C CA . ARG A 1 327 ? 9.249 -12.459 -14.492 1.00 93.00 327 ARG A CA 1
ATOM 2546 C C . ARG A 1 327 ? 8.802 -13.268 -13.288 1.00 93.00 327 ARG A C 1
ATOM 2548 O O . ARG A 1 327 ? 7.851 -14.044 -13.386 1.00 93.00 327 ARG A O 1
ATOM 2555 N N . LYS A 1 328 ? 9.470 -13.081 -12.150 1.00 94.06 328 LYS A N 1
ATOM 2556 C CA . LYS A 1 328 ? 9.115 -13.739 -10.886 1.00 94.06 328 LYS A CA 1
ATOM 2557 C C . LYS A 1 328 ? 8.701 -12.717 -9.843 1.00 94.06 328 LYS A C 1
ATOM 2559 O O . LYS A 1 328 ? 9.293 -11.647 -9.749 1.00 94.06 328 LYS A O 1
ATOM 2564 N N . VAL A 1 329 ? 7.658 -13.057 -9.092 1.00 93.06 329 VAL A N 1
ATOM 2565 C CA . VAL A 1 329 ? 7.144 -12.258 -7.979 1.00 93.06 329 VAL A CA 1
ATOM 2566 C C . VAL A 1 329 ? 7.263 -13.098 -6.717 1.00 93.06 329 VAL A C 1
ATOM 2568 O O . VAL A 1 329 ? 6.812 -14.243 -6.693 1.00 93.06 329 VAL A O 1
ATOM 2571 N N . PHE A 1 330 ? 7.868 -12.525 -5.685 1.00 93.88 330 PHE A N 1
ATOM 2572 C CA . PHE A 1 330 ? 8.099 -13.156 -4.396 1.00 93.88 330 PHE A CA 1
ATOM 2573 C C . PHE A 1 330 ? 7.459 -12.331 -3.288 1.00 93.88 330 PHE A C 1
ATOM 2575 O O . PHE A 1 330 ? 7.444 -11.100 -3.340 1.00 93.88 330 PHE A O 1
ATOM 2582 N N . GLN A 1 331 ? 6.960 -13.016 -2.265 1.00 92.69 331 GLN A N 1
ATOM 2583 C CA . GLN A 1 331 ? 6.486 -12.370 -1.052 1.00 92.69 331 GLN A CA 1
ATOM 2584 C C . GLN A 1 331 ? 7.651 -12.217 -0.074 1.00 92.69 331 GLN A C 1
ATOM 2586 O O . GLN A 1 331 ? 8.238 -13.203 0.369 1.00 92.69 331 GLN A O 1
ATOM 2591 N N . LEU A 1 332 ? 7.949 -10.972 0.271 1.00 90.19 332 LEU A N 1
ATOM 2592 C CA . LEU A 1 332 ? 9.007 -10.582 1.185 1.00 90.19 332 LEU A CA 1
ATOM 2593 C C . LEU A 1 332 ? 8.406 -10.282 2.559 1.00 90.19 332 LEU A C 1
ATOM 2595 O O . LEU A 1 332 ? 7.737 -9.266 2.761 1.00 90.19 332 LEU A O 1
ATOM 2599 N N . ASP A 1 333 ? 8.653 -11.179 3.506 1.00 84.06 333 ASP A N 1
ATOM 2600 C CA . ASP A 1 333 ? 8.325 -11.003 4.914 1.00 84.06 333 ASP A CA 1
ATOM 2601 C C . ASP A 1 333 ? 9.356 -11.719 5.795 1.00 84.06 333 ASP A C 1
ATOM 2603 O O . ASP A 1 333 ? 10.164 -12.523 5.329 1.00 84.06 333 ASP A O 1
ATOM 2607 N N . LYS A 1 334 ? 9.341 -11.418 7.097 1.00 78.88 334 LYS A N 1
ATOM 2608 C CA . LYS A 1 334 ? 10.293 -11.991 8.057 1.00 78.88 334 LYS A CA 1
ATOM 2609 C C . LYS A 1 334 ? 10.245 -13.527 8.139 1.00 78.88 334 LYS A C 1
ATOM 2611 O O . LYS A 1 334 ? 11.213 -14.128 8.599 1.00 78.88 334 LYS A O 1
ATOM 2616 N N . ALA A 1 335 ? 9.134 -14.161 7.759 1.00 75.44 335 ALA A N 1
ATOM 2617 C CA . ALA A 1 335 ? 8.947 -15.603 7.894 1.00 75.44 335 ALA A CA 1
ATOM 2618 C C . ALA A 1 335 ? 9.512 -16.386 6.699 1.00 75.44 335 ALA A C 1
ATOM 2620 O O . ALA A 1 335 ? 10.028 -17.486 6.892 1.00 75.44 335 ALA A O 1
ATOM 2621 N N . ASN A 1 336 ? 9.453 -15.819 5.492 1.00 67.94 336 ASN A N 1
ATOM 2622 C CA . ASN A 1 336 ? 9.871 -16.486 4.254 1.00 67.94 336 ASN A CA 1
ATOM 2623 C C . ASN A 1 336 ? 11.379 -16.388 3.961 1.00 67.94 336 ASN A C 1
ATOM 2625 O O . ASN A 1 336 ? 11.851 -16.975 2.990 1.00 67.94 336 ASN A O 1
ATOM 2629 N N . GLY A 1 337 ? 12.142 -15.700 4.815 1.00 68.94 337 GLY A N 1
ATOM 2630 C CA . GLY A 1 337 ? 13.572 -15.461 4.617 1.00 68.94 337 GLY A CA 1
ATOM 2631 C C . GLY A 1 337 ? 13.857 -14.294 3.667 1.00 68.94 337 GLY A C 1
ATOM 2632 O O . GLY A 1 337 ? 12.954 -13.721 3.061 1.00 68.94 337 GLY A O 1
ATOM 2633 N N . SER A 1 338 ? 15.133 -13.909 3.578 1.00 82.62 338 SER A N 1
ATOM 2634 C CA . SER A 1 338 ? 15.594 -12.780 2.762 1.00 82.62 338 SER A CA 1
ATOM 2635 C C . SER A 1 338 ? 16.151 -13.195 1.403 1.00 82.62 338 SER A C 1
ATOM 2637 O O . SER A 1 338 ? 16.401 -12.312 0.603 1.00 82.62 338 SER A O 1
ATOM 2639 N N . ILE A 1 339 ? 16.354 -14.487 1.117 1.00 92.50 339 ILE A N 1
ATOM 2640 C CA . ILE A 1 339 ? 17.028 -14.956 -0.107 1.00 92.50 339 ILE A CA 1
ATOM 2641 C C . ILE A 1 339 ? 16.024 -15.656 -1.025 1.00 92.50 339 ILE A C 1
ATOM 2643 O O . ILE A 1 339 ? 15.362 -16.607 -0.611 1.00 92.50 339 ILE A O 1
ATOM 2647 N N . PHE A 1 340 ? 15.949 -15.211 -2.280 1.00 94.44 340 PHE A N 1
ATOM 2648 C CA . PHE A 1 340 ? 15.014 -15.717 -3.284 1.00 94.44 340 PHE A CA 1
ATOM 2649 C C . PHE A 1 340 ? 15.745 -16.330 -4.473 1.00 94.44 340 PHE A C 1
ATOM 2651 O O . PHE A 1 340 ? 16.559 -15.672 -5.121 1.00 94.44 340 PHE A O 1
ATOM 2658 N N . ASP A 1 341 ? 15.395 -17.575 -4.783 1.00 95.38 341 ASP A N 1
ATOM 2659 C CA . ASP A 1 341 ? 15.871 -18.313 -5.950 1.00 95.38 341 ASP A CA 1
ATOM 2660 C C . ASP A 1 341 ? 15.122 -17.853 -7.212 1.00 95.38 341 ASP A C 1
ATOM 2662 O O . ASP A 1 341 ? 13.925 -18.104 -7.386 1.00 95.38 341 ASP A O 1
ATOM 2666 N N . VAL A 1 342 ? 15.830 -17.160 -8.106 1.00 95.81 342 VAL A N 1
ATOM 2667 C CA . VAL A 1 342 ? 15.268 -16.573 -9.325 1.00 95.81 342 VAL A CA 1
ATOM 2668 C C . VAL A 1 342 ? 15.252 -17.575 -10.458 1.00 95.81 342 VAL A C 1
ATOM 2670 O O . VAL A 1 342 ? 14.176 -17.925 -10.901 1.00 95.81 342 VAL A O 1
ATOM 2673 N N . GLU A 1 343 ? 16.379 -18.049 -10.972 1.00 96.50 343 GLU A N 1
ATOM 2674 C CA . GLU A 1 343 ? 16.390 -18.983 -12.108 1.00 96.50 343 GLU A CA 1
ATOM 2675 C C . GLU A 1 343 ? 17.725 -19.726 -12.174 1.00 96.50 343 GLU A C 1
ATOM 2677 O O . GLU A 1 343 ? 18.738 -19.220 -11.693 1.00 96.50 343 GLU A O 1
ATOM 2682 N N . GLU A 1 344 ? 17.738 -20.930 -12.746 1.00 96.06 344 GLU A N 1
ATOM 2683 C CA . GLU A 1 344 ? 18.977 -21.687 -12.938 1.00 96.06 344 GLU A CA 1
ATOM 2684 C C . GLU A 1 344 ? 19.971 -20.902 -13.802 1.00 96.06 344 GLU A C 1
ATOM 2686 O O . GLU A 1 344 ? 19.632 -20.397 -14.876 1.00 96.06 344 GLU A O 1
ATOM 2691 N N . VAL A 1 345 ? 21.224 -20.819 -13.351 1.00 94.50 345 VAL A N 1
ATOM 2692 C CA . VAL A 1 345 ? 22.258 -20.044 -14.054 1.00 94.50 345 VAL A CA 1
ATOM 2693 C C . VAL A 1 345 ? 22.574 -20.647 -15.421 1.00 94.50 345 VAL A C 1
ATOM 2695 O O . VAL A 1 345 ? 22.779 -19.906 -16.378 1.00 94.50 345 VAL A O 1
ATOM 2698 N N . THR A 1 346 ? 22.534 -21.975 -15.544 1.00 93.56 346 THR A N 1
ATOM 2699 C CA . THR A 1 346 ? 22.657 -22.687 -16.828 1.00 93.56 346 THR A CA 1
ATOM 2700 C C . THR A 1 346 ? 21.597 -22.224 -17.821 1.00 93.56 346 THR A C 1
ATOM 2702 O O . THR A 1 346 ? 21.911 -21.900 -18.961 1.00 93.56 346 THR A O 1
ATOM 2705 N N . ARG A 1 347 ? 20.340 -22.088 -17.383 1.00 94.25 347 ARG A N 1
ATOM 2706 C CA . ARG A 1 347 ? 19.263 -21.580 -18.233 1.00 94.25 347 ARG A CA 1
ATOM 2707 C C . ARG A 1 347 ? 19.540 -20.148 -18.690 1.00 94.25 347 ARG A C 1
ATOM 2709 O O . ARG A 1 347 ? 19.399 -19.870 -19.875 1.00 94.25 347 ARG A O 1
ATOM 2716 N N . ILE A 1 348 ? 19.959 -19.264 -17.785 1.00 94.75 348 ILE A N 1
ATOM 2717 C CA . ILE A 1 348 ? 20.260 -17.859 -18.108 1.00 94.75 348 ILE A CA 1
ATOM 2718 C C . ILE A 1 348 ? 21.399 -17.757 -19.138 1.00 94.75 348 ILE A C 1
ATOM 2720 O O . ILE A 1 348 ? 21.286 -17.027 -20.124 1.00 94.75 348 ILE A O 1
ATOM 2724 N N . VAL A 1 349 ? 22.491 -18.495 -18.928 1.00 93.31 349 VAL A N 1
ATOM 2725 C CA . VAL A 1 349 ? 23.688 -18.417 -19.778 1.00 93.31 349 VAL A CA 1
ATOM 2726 C C . VAL A 1 349 ? 23.465 -19.108 -21.125 1.00 93.31 349 VAL A C 1
ATOM 2728 O O . VAL A 1 349 ? 23.740 -18.515 -22.167 1.00 93.31 349 VAL A O 1
ATOM 2731 N N . ASP A 1 350 ? 22.910 -20.320 -21.128 1.00 92.75 350 ASP A N 1
ATOM 2732 C CA . ASP A 1 350 ? 22.822 -21.148 -22.338 1.00 92.75 350 ASP A CA 1
ATOM 2733 C C . ASP A 1 350 ? 21.685 -20.723 -23.280 1.00 92.75 350 ASP A C 1
ATOM 2735 O O . ASP A 1 350 ? 21.720 -21.029 -24.472 1.00 92.75 350 ASP A O 1
ATOM 2739 N N . HIS A 1 351 ? 20.670 -20.019 -22.766 1.00 92.56 351 HIS A N 1
ATOM 2740 C CA . HIS A 1 351 ? 19.476 -19.644 -23.532 1.00 92.56 351 HIS A CA 1
ATOM 2741 C C . HIS A 1 351 ? 19.434 -18.155 -23.892 1.00 92.56 351 HIS A C 1
ATOM 2743 O O . HIS A 1 351 ? 18.369 -17.648 -24.207 1.00 92.56 351 HIS A O 1
ATOM 2749 N N . GLY A 1 352 ? 20.570 -17.451 -23.879 1.00 91.44 352 GLY A N 1
ATOM 2750 C CA . GLY A 1 352 ? 20.676 -16.132 -24.516 1.00 91.44 352 GLY A CA 1
ATOM 2751 C C . GLY A 1 352 ? 20.089 -14.951 -23.736 1.00 91.44 352 GLY A C 1
ATOM 2752 O O . GLY A 1 352 ? 19.736 -13.947 -24.350 1.00 91.44 352 GLY A O 1
ATOM 2753 N N . TYR A 1 353 ? 20.007 -15.034 -22.404 1.00 94.25 353 TYR A N 1
ATOM 2754 C CA . TYR A 1 353 ? 19.615 -13.890 -21.561 1.00 94.25 353 TYR A CA 1
ATOM 2755 C C . TYR A 1 353 ? 20.761 -12.891 -21.335 1.00 94.25 353 TYR A C 1
ATOM 2757 O O . TYR A 1 353 ? 20.524 -11.756 -20.934 1.00 94.25 353 TYR A O 1
ATOM 2765 N N . CYS A 1 354 ? 22.009 -13.306 -21.565 1.00 93.81 354 CYS A N 1
ATOM 2766 C CA . CYS A 1 354 ? 23.171 -12.431 -21.421 1.00 93.81 354 CYS A CA 1
ATOM 2767 C C . CYS A 1 354 ? 23.422 -11.616 -22.700 1.00 93.81 354 CYS A C 1
ATOM 2769 O O . CYS A 1 354 ? 23.151 -12.070 -23.816 1.00 93.81 354 CYS A O 1
ATOM 2771 N N . SER A 1 355 ? 23.998 -10.426 -22.537 1.00 92.12 355 SER A N 1
ATOM 2772 C CA . SER A 1 355 ? 24.505 -9.602 -23.631 1.00 92.12 355 SER A CA 1
ATOM 2773 C C . SER A 1 355 ? 25.639 -10.319 -24.380 1.00 92.12 355 SER A C 1
ATOM 2775 O O . SER A 1 355 ? 26.172 -11.340 -23.939 1.00 92.12 355 SER A O 1
ATOM 2777 N N . LYS A 1 356 ? 26.058 -9.762 -25.524 1.00 89.00 356 LYS A N 1
ATOM 2778 C CA . LYS A 1 356 ? 27.207 -10.291 -26.282 1.00 89.00 356 LYS A CA 1
ATOM 2779 C C . LYS A 1 356 ? 28.512 -10.265 -25.485 1.00 89.00 356 LYS A C 1
ATOM 2781 O O . LYS A 1 356 ? 29.376 -11.094 -25.745 1.00 89.00 356 LYS A O 1
ATOM 2786 N N . ASP A 1 357 ? 28.620 -9.336 -24.542 1.00 91.00 357 ASP A N 1
ATOM 2787 C CA . ASP A 1 357 ? 29.774 -9.173 -23.660 1.00 91.00 357 ASP A CA 1
ATOM 2788 C C . ASP A 1 357 ? 29.669 -10.066 -22.407 1.00 91.00 357 ASP A C 1
ATOM 2790 O O . ASP A 1 357 ? 30.573 -10.094 -21.579 1.00 91.00 357 ASP A O 1
ATOM 2794 N N . GLY A 1 358 ? 28.586 -10.844 -22.287 1.00 92.00 358 GLY A N 1
ATOM 2795 C CA . GLY A 1 358 ? 28.360 -11.764 -21.176 1.00 92.00 358 GLY A CA 1
ATOM 2796 C C . GLY A 1 358 ? 27.653 -11.145 -19.972 1.00 92.00 358 GLY A C 1
ATOM 2797 O O . GLY A 1 358 ? 27.517 -11.813 -18.948 1.00 92.00 358 GLY A O 1
ATOM 2798 N N . ASP A 1 359 ? 27.188 -9.902 -20.078 1.00 95.06 359 ASP A N 1
ATOM 2799 C CA . ASP A 1 359 ? 26.516 -9.194 -18.988 1.00 95.06 359 ASP A CA 1
ATOM 2800 C C . ASP A 1 359 ? 25.061 -9.635 -18.846 1.00 95.06 359 ASP A C 1
ATOM 2802 O O . ASP A 1 359 ? 24.384 -9.900 -19.839 1.00 95.06 359 ASP A O 1
ATOM 2806 N N . LEU A 1 360 ? 24.549 -9.653 -17.618 1.00 95.88 360 LEU A N 1
ATOM 2807 C CA . LEU A 1 360 ? 23.135 -9.908 -17.347 1.00 95.88 360 LEU A CA 1
ATOM 2808 C C . LEU A 1 360 ? 22.457 -8.630 -16.854 1.00 95.88 360 LEU A C 1
ATOM 2810 O O . LEU A 1 360 ? 22.903 -8.035 -15.874 1.00 95.88 360 LEU A O 1
ATOM 2814 N N . ILE A 1 361 ? 21.362 -8.237 -17.500 1.00 94.06 361 ILE A N 1
ATOM 2815 C CA . ILE A 1 361 ? 20.538 -7.101 -17.076 1.00 94.06 361 ILE A CA 1
ATOM 2816 C C . ILE A 1 361 ? 19.363 -7.637 -16.260 1.00 94.06 361 ILE A C 1
ATOM 2818 O O . ILE A 1 361 ? 18.650 -8.538 -16.702 1.00 94.06 361 ILE A O 1
ATOM 2822 N N . ILE A 1 362 ? 19.182 -7.103 -15.054 1.00 94.94 362 ILE A N 1
ATOM 2823 C CA . ILE A 1 362 ? 18.124 -7.515 -14.130 1.00 94.94 362 ILE A CA 1
ATOM 2824 C C . ILE A 1 362 ? 17.380 -6.266 -13.663 1.00 94.94 362 ILE A C 1
ATOM 2826 O O . ILE A 1 362 ? 17.986 -5.354 -13.100 1.00 94.94 362 ILE A O 1
ATOM 2830 N N . CYS A 1 363 ? 16.063 -6.251 -13.833 1.00 93.94 363 CYS A N 1
ATOM 2831 C CA . CYS A 1 363 ? 15.184 -5.220 -13.295 1.00 93.94 363 CYS A CA 1
ATOM 2832 C C . CYS A 1 363 ? 14.526 -5.723 -12.011 1.00 93.94 363 CYS A C 1
ATOM 2834 O O . CYS A 1 363 ? 13.876 -6.771 -11.989 1.00 93.94 363 CYS A O 1
ATOM 2836 N N . ILE A 1 364 ? 14.709 -4.981 -10.920 1.00 93.75 364 ILE A N 1
ATOM 2837 C CA . ILE A 1 364 ? 14.231 -5.360 -9.587 1.00 93.75 364 ILE A CA 1
ATOM 2838 C C . ILE A 1 364 ? 13.343 -4.251 -9.035 1.00 93.75 364 ILE A C 1
ATOM 2840 O O . ILE A 1 364 ? 13.686 -3.073 -9.115 1.00 93.75 364 ILE A O 1
ATOM 2844 N N . GLY A 1 365 ? 12.203 -4.627 -8.456 1.00 93.06 365 GLY A N 1
ATOM 2845 C CA . GLY A 1 365 ? 11.266 -3.692 -7.838 1.00 93.06 365 GLY A CA 1
ATOM 2846 C C . GLY A 1 365 ? 10.682 -4.255 -6.554 1.00 93.06 365 GLY A C 1
ATOM 2847 O O . GLY A 1 365 ? 10.398 -5.447 -6.462 1.00 93.06 365 GLY A O 1
ATOM 2848 N N . ILE A 1 366 ? 10.479 -3.387 -5.566 1.00 92.94 366 ILE A N 1
ATOM 2849 C CA . ILE A 1 366 ? 9.876 -3.744 -4.280 1.00 92.94 366 ILE A CA 1
ATOM 2850 C C . ILE A 1 366 ? 8.715 -2.795 -4.010 1.00 92.94 366 ILE A C 1
ATOM 2852 O O . ILE A 1 366 ? 8.838 -1.584 -4.200 1.00 92.94 366 ILE A O 1
ATOM 2856 N N . ARG A 1 367 ? 7.588 -3.347 -3.563 1.00 91.94 367 ARG A N 1
ATOM 2857 C CA . ARG A 1 367 ? 6.417 -2.571 -3.138 1.00 91.94 367 ARG A CA 1
ATOM 2858 C C . ARG A 1 367 ? 5.691 -3.238 -1.971 1.00 91.94 367 ARG A C 1
ATOM 2860 O O . ARG A 1 367 ? 5.898 -4.427 -1.742 1.00 91.94 367 ARG A O 1
ATOM 2867 N N . PRO A 1 368 ? 4.803 -2.540 -1.250 1.00 93.12 368 PRO A N 1
ATOM 2868 C CA . PRO A 1 368 ? 3.910 -3.175 -0.287 1.00 93.12 368 PRO A CA 1
ATOM 2869 C C . PRO A 1 368 ? 2.941 -4.125 -1.002 1.00 93.12 368 PRO A C 1
ATOM 2871 O O . PRO A 1 368 ? 2.473 -3.826 -2.098 1.00 93.12 368 PRO A O 1
ATOM 2874 N N . ALA A 1 369 ? 2.588 -5.247 -0.372 1.00 90.56 369 ALA A N 1
ATOM 2875 C CA . ALA A 1 369 ? 1.740 -6.259 -1.012 1.00 90.56 369 ALA A CA 1
ATOM 2876 C C . ALA A 1 369 ? 0.311 -5.776 -1.332 1.00 90.56 369 ALA A C 1
ATOM 2878 O O . ALA A 1 369 ? -0.367 -6.340 -2.186 1.00 90.56 369 ALA A O 1
ATOM 2879 N N . ASN A 1 370 ? -0.186 -4.757 -0.625 1.00 89.62 370 ASN A N 1
ATOM 2880 C CA . ASN A 1 370 ? -1.478 -4.125 -0.897 1.00 89.62 370 ASN A CA 1
ATOM 2881 C C . ASN A 1 370 ? -1.584 -2.746 -0.221 1.00 89.62 370 ASN A C 1
ATOM 2883 O O . ASN A 1 370 ? -0.802 -2.418 0.675 1.00 89.62 370 ASN A O 1
ATOM 2887 N N . ALA A 1 371 ? -2.615 -1.977 -0.590 1.00 88.62 371 ALA A N 1
ATOM 2888 C CA . ALA A 1 371 ? -2.883 -0.642 -0.045 1.00 88.62 371 ALA A CA 1
ATOM 2889 C C . ALA A 1 371 ? -3.056 -0.592 1.485 1.00 88.62 371 ALA A C 1
ATOM 2891 O O . ALA A 1 371 ? -2.782 0.436 2.107 1.00 88.62 371 ALA A O 1
ATOM 2892 N N . LEU A 1 372 ? -3.523 -1.672 2.127 1.00 91.19 372 LEU A N 1
ATOM 2893 C CA . LEU A 1 372 ? -3.642 -1.693 3.588 1.00 91.19 372 LEU A CA 1
ATOM 2894 C C . LEU A 1 372 ? -2.256 -1.733 4.238 1.00 91.19 372 LEU A C 1
ATOM 2896 O O . LEU A 1 372 ? -2.009 -0.974 5.176 1.00 91.19 372 LEU A O 1
ATOM 2900 N N . ILE A 1 373 ? -1.365 -2.586 3.727 1.00 92.75 373 ILE A N 1
ATOM 2901 C CA . ILE A 1 373 ? 0.017 -2.677 4.203 1.00 92.75 373 ILE A CA 1
ATOM 2902 C C . ILE A 1 373 ? 0.770 -1.379 3.917 1.00 92.75 373 ILE A C 1
ATOM 2904 O O . ILE A 1 373 ? 1.418 -0.855 4.817 1.00 92.75 373 ILE A O 1
ATOM 2908 N N . GLU A 1 374 ? 0.618 -0.807 2.720 1.00 92.06 374 GLU A N 1
ATOM 2909 C CA . GLU A 1 374 ? 1.194 0.500 2.382 1.00 92.06 374 GLU A CA 1
ATOM 2910 C C . GLU A 1 374 ? 0.758 1.576 3.382 1.00 92.06 374 GLU A C 1
ATOM 2912 O O . GLU A 1 374 ? 1.591 2.283 3.946 1.00 92.06 374 GLU A O 1
ATOM 2917 N N . LYS A 1 375 ? -0.542 1.665 3.682 1.00 91.88 375 LYS A N 1
ATOM 2918 C CA . LYS A 1 375 ? -1.059 2.626 4.662 1.00 91.88 375 LYS A CA 1
ATOM 2919 C C . LYS A 1 375 ? -0.450 2.423 6.052 1.00 91.88 375 LYS A C 1
ATOM 2921 O O . LYS A 1 375 ? -0.143 3.405 6.729 1.00 91.88 375 LYS A O 1
ATOM 2926 N N . GLN A 1 376 ? -0.318 1.177 6.506 1.00 93.75 376 GLN A N 1
ATOM 2927 C CA . GLN A 1 376 ? 0.284 0.866 7.807 1.00 93.75 376 GLN A CA 1
ATOM 2928 C C . GLN A 1 376 ? 1.768 1.246 7.844 1.00 93.75 376 GLN A C 1
ATOM 2930 O O . GLN A 1 376 ? 2.208 1.877 8.805 1.00 93.75 376 GLN A O 1
ATOM 2935 N N . LEU A 1 377 ? 2.503 0.928 6.779 1.00 93.12 377 LEU A N 1
ATOM 2936 C CA . LEU A 1 377 ? 3.904 1.290 6.610 1.00 93.12 377 LEU A CA 1
ATOM 2937 C C . LEU A 1 377 ? 4.091 2.811 6.613 1.00 93.12 377 LEU A C 1
ATOM 2939 O O . LEU A 1 377 ? 4.879 3.329 7.398 1.00 93.12 377 LEU A O 1
ATOM 2943 N N . LEU A 1 378 ? 3.327 3.544 5.800 1.00 92.00 378 LEU A N 1
ATOM 2944 C CA . LEU A 1 378 ? 3.391 5.006 5.748 1.00 92.00 378 LEU A CA 1
ATOM 2945 C C . LEU A 1 378 ? 3.087 5.632 7.111 1.00 92.00 378 LEU A C 1
ATOM 2947 O O . LEU A 1 378 ? 3.759 6.575 7.521 1.00 92.00 378 LEU A O 1
ATOM 2951 N N . LYS A 1 379 ? 2.113 5.086 7.850 1.00 92.88 379 LYS A N 1
ATOM 2952 C CA . LYS A 1 379 ? 1.819 5.537 9.214 1.00 92.88 379 LYS A CA 1
ATOM 2953 C C . LYS A 1 379 ? 3.013 5.320 10.147 1.00 92.88 379 LYS A C 1
ATOM 2955 O O . LYS A 1 379 ? 3.371 6.236 10.879 1.00 92.88 379 LYS A O 1
ATOM 2960 N N . HIS A 1 380 ? 3.643 4.150 10.088 1.00 92.12 380 HIS A N 1
ATOM 2961 C CA . HIS A 1 380 ? 4.833 3.846 10.880 1.00 92.12 380 HIS A CA 1
ATOM 2962 C C . HIS A 1 380 ? 6.006 4.781 10.549 1.00 92.12 380 HIS A C 1
ATOM 2964 O O . HIS A 1 380 ? 6.653 5.310 11.451 1.00 92.12 380 HIS A O 1
ATOM 2970 N N . LEU A 1 381 ? 6.245 5.046 9.262 1.00 90.56 381 LEU A N 1
ATOM 2971 C CA . LEU A 1 381 ? 7.282 5.979 8.820 1.00 90.56 381 LEU A CA 1
ATOM 2972 C C . LEU A 1 381 ? 7.004 7.407 9.309 1.00 90.56 381 LEU A C 1
ATOM 2974 O O . LEU A 1 381 ? 7.919 8.077 9.788 1.00 90.56 381 LEU A O 1
ATOM 2978 N N . LEU A 1 382 ? 5.746 7.858 9.251 1.00 89.50 382 LEU A N 1
ATOM 2979 C CA . LEU A 1 382 ? 5.332 9.164 9.770 1.00 89.50 382 LEU A CA 1
ATOM 2980 C C . LEU A 1 382 ? 5.515 9.271 11.287 1.00 89.50 382 LEU A C 1
ATOM 2982 O O . LEU A 1 382 ? 6.038 10.277 11.760 1.00 89.50 382 LEU A O 1
ATOM 2986 N N . GLU A 1 383 ? 5.122 8.246 12.045 1.00 88.69 383 GLU A N 1
ATOM 2987 C CA . GLU A 1 383 ? 5.323 8.189 13.498 1.00 88.69 383 GLU A CA 1
ATOM 2988 C C . GLU A 1 383 ? 6.822 8.252 13.840 1.00 88.69 383 GLU A C 1
ATOM 2990 O O . GLU A 1 383 ? 7.232 9.060 14.670 1.00 88.69 383 GLU A O 1
ATOM 2995 N N . LYS A 1 384 ? 7.670 7.508 13.116 1.00 84.56 384 LYS A N 1
ATOM 2996 C CA . LYS A 1 384 ? 9.132 7.550 13.279 1.00 84.56 384 LYS A CA 1
ATOM 2997 C C . LYS A 1 384 ? 9.724 8.925 12.952 1.00 84.56 384 LYS A C 1
ATOM 2999 O O . LYS A 1 384 ? 10.643 9.379 13.633 1.00 84.56 384 LYS A O 1
ATOM 3004 N N . MET A 1 385 ? 9.225 9.596 11.913 1.00 80.94 385 MET A N 1
ATOM 3005 C CA . MET A 1 385 ? 9.641 10.964 11.588 1.00 80.94 385 MET A CA 1
ATOM 3006 C C . MET A 1 385 ? 9.203 11.959 12.668 1.00 80.94 385 MET A C 1
ATOM 3008 O O . MET A 1 385 ? 9.991 12.831 13.027 1.00 80.94 385 MET A O 1
ATOM 3012 N N . ALA A 1 386 ? 7.991 11.819 13.209 1.00 77.75 386 ALA A N 1
ATOM 3013 C CA . ALA A 1 386 ? 7.492 12.666 14.288 1.00 77.75 386 ALA A CA 1
ATOM 3014 C C . ALA A 1 386 ? 8.331 12.513 15.565 1.00 77.75 386 ALA A C 1
ATOM 3016 O O . ALA A 1 386 ? 8.773 13.521 16.106 1.00 77.75 386 ALA A O 1
ATOM 3017 N N . SER A 1 387 ? 8.655 11.282 15.978 1.00 71.12 387 SER A N 1
ATOM 3018 C CA . SER A 1 387 ? 9.526 11.044 17.138 1.00 71.12 387 SER A CA 1
ATOM 3019 C C . SER A 1 387 ? 10.926 11.626 16.948 1.00 71.12 387 SER A C 1
ATOM 3021 O O . SER A 1 387 ? 11.458 12.238 17.864 1.00 71.12 387 SER A O 1
ATOM 3023 N N . LYS A 1 388 ? 11.505 11.534 15.742 1.00 69.19 388 LYS A N 1
ATOM 3024 C CA . LYS A 1 388 ? 12.779 12.211 15.445 1.00 69.19 388 LYS A CA 1
ATOM 3025 C C . LYS A 1 388 ? 12.668 13.730 15.581 1.00 69.19 388 LYS A C 1
ATOM 3027 O O . LYS A 1 388 ? 13.605 14.366 16.046 1.00 69.19 388 LYS A O 1
ATOM 3032 N N . ILE A 1 389 ? 11.552 14.326 15.155 1.00 64.88 389 ILE A N 1
ATOM 3033 C CA . ILE A 1 389 ? 11.315 15.770 15.304 1.00 64.88 389 ILE A CA 1
ATOM 3034 C C . ILE A 1 389 ? 11.178 16.149 16.784 1.00 64.88 389 ILE A C 1
ATOM 3036 O O . ILE A 1 389 ? 11.728 17.173 17.176 1.00 64.88 389 ILE A O 1
ATOM 3040 N N . GLU A 1 390 ? 10.501 15.333 17.593 1.00 60.75 390 GLU A N 1
ATOM 3041 C CA . GLU A 1 390 ? 10.391 15.535 19.044 1.00 60.75 390 GLU A CA 1
ATOM 3042 C C . GLU A 1 390 ? 11.755 15.415 19.740 1.00 60.75 390 GLU A C 1
ATOM 3044 O O . GLU A 1 390 ? 12.108 16.299 20.509 1.00 60.75 390 GLU A O 1
ATOM 3049 N N . GLU A 1 391 ? 12.587 14.429 19.387 1.00 58.41 391 GLU A N 1
ATOM 3050 C CA . GLU A 1 391 ? 13.969 14.326 19.889 1.00 58.41 391 GLU A CA 1
ATOM 3051 C C . GLU A 1 391 ? 14.810 15.565 19.528 1.00 58.41 391 GLU A C 1
ATOM 3053 O O . GLU A 1 391 ? 15.571 16.072 20.354 1.00 58.41 391 GLU A O 1
ATOM 3058 N N . TYR A 1 392 ? 14.652 16.108 18.314 1.00 55.06 392 TYR A N 1
ATOM 3059 C CA . TYR A 1 392 ? 15.279 17.380 17.936 1.00 55.06 392 TYR A CA 1
ATOM 3060 C C . TYR A 1 392 ? 14.718 18.576 18.716 1.00 55.06 392 TYR A C 1
ATOM 3062 O O . TYR A 1 392 ? 15.459 19.531 18.963 1.00 55.06 392 TYR A O 1
ATOM 3070 N N . ASP A 1 393 ? 13.436 18.552 19.079 1.00 54.47 393 ASP A N 1
ATOM 3071 C CA . ASP A 1 393 ? 12.809 19.589 19.896 1.00 54.47 393 ASP A CA 1
ATOM 3072 C C . ASP A 1 393 ? 13.202 19.475 21.384 1.00 54.47 393 ASP A C 1
ATOM 3074 O O . ASP A 1 393 ? 13.224 20.497 22.062 1.00 54.47 393 ASP A O 1
ATOM 3078 N N . ASP A 1 394 ? 13.593 18.291 21.868 1.00 56.00 394 ASP A N 1
ATOM 3079 C CA . ASP A 1 394 ? 14.108 18.064 23.227 1.00 56.00 394 ASP A CA 1
ATOM 3080 C C . ASP A 1 394 ? 15.615 18.376 23.355 1.00 56.00 394 ASP A C 1
ATOM 3082 O O . ASP A 1 394 ? 16.073 18.865 24.390 1.00 56.00 394 ASP A O 1
ATOM 3086 N N . GLU A 1 395 ? 16.412 18.150 22.300 1.00 56.44 395 GLU A N 1
ATOM 3087 C CA . GLU A 1 395 ? 17.841 18.516 22.270 1.00 56.44 395 GLU A CA 1
ATOM 3088 C C . GLU A 1 395 ? 18.086 20.035 22.207 1.00 56.44 395 GLU A C 1
ATOM 3090 O O . GLU A 1 395 ? 19.190 20.508 22.510 1.00 56.44 395 GLU A O 1
ATOM 3095 N N . TYR A 1 396 ? 17.084 20.803 21.780 1.00 56.16 396 TYR A N 1
ATOM 3096 C CA . TYR A 1 396 ? 17.148 22.252 21.656 1.00 56.16 396 TYR A CA 1
ATOM 3097 C C . TYR A 1 396 ? 16.139 22.903 22.594 1.00 56.16 396 TYR A C 1
ATOM 3099 O O . TYR A 1 396 ? 14.956 22.606 22.570 1.00 56.16 396 TYR A O 1
ATOM 3107 N N . SER A 1 397 ? 16.552 23.913 23.350 1.00 71.38 397 SER A N 1
ATOM 3108 C CA . SER A 1 397 ? 15.584 24.743 24.069 1.00 71.38 397 SER A CA 1
ATOM 3109 C C . SER A 1 397 ? 14.912 25.684 23.072 1.00 71.38 397 SER A C 1
ATOM 3111 O O . SER A 1 397 ? 15.507 26.679 22.659 1.00 71.38 397 SER A O 1
ATOM 3113 N N . ILE A 1 398 ? 13.708 25.338 22.611 1.00 73.25 398 ILE A N 1
ATOM 3114 C CA . ILE A 1 398 ? 13.022 26.037 21.514 1.00 73.25 398 ILE A CA 1
ATOM 3115 C C . ILE A 1 398 ? 11.979 27.018 22.039 1.00 73.25 398 ILE A C 1
ATOM 3117 O O . ILE A 1 398 ? 11.215 26.729 22.957 1.00 73.25 398 ILE A O 1
ATOM 3121 N N . GLN A 1 399 ? 11.885 28.174 21.384 1.00 78.25 399 GLN A N 1
ATOM 3122 C CA . GLN A 1 399 ? 10.842 29.157 21.633 1.00 78.25 399 GLN A CA 1
ATOM 3123 C C . GLN A 1 399 ? 10.250 29.687 20.327 1.00 78.25 399 GLN A C 1
ATOM 3125 O O . GLN A 1 399 ? 10.895 29.715 19.274 1.00 78.25 399 GLN A O 1
ATOM 3130 N N . ARG A 1 400 ? 8.982 30.099 20.403 1.00 82.00 400 ARG A N 1
ATOM 3131 C CA . ARG A 1 400 ? 8.264 30.780 19.324 1.00 82.00 400 ARG A CA 1
ATOM 3132 C C . ARG A 1 400 ? 7.968 32.209 19.755 1.00 82.00 400 ARG A C 1
ATOM 3134 O O . ARG A 1 400 ? 7.500 32.423 20.872 1.00 82.00 400 ARG A O 1
ATOM 3141 N N . TYR A 1 401 ? 8.225 33.174 18.880 1.00 80.38 401 TYR A N 1
ATOM 3142 C CA . TYR A 1 401 ? 7.994 34.589 19.155 1.00 80.38 401 TYR A CA 1
ATOM 3143 C C . TYR A 1 401 ? 7.393 35.290 17.938 1.00 80.38 401 TYR A C 1
ATOM 3145 O O . TYR A 1 401 ? 7.790 35.036 16.803 1.00 80.38 401 TYR A O 1
ATOM 3153 N N . GLN A 1 402 ? 6.419 36.162 18.181 1.00 80.38 402 GLN A N 1
ATOM 3154 C CA . GLN A 1 402 ? 5.761 36.965 17.154 1.00 80.38 402 GLN A CA 1
ATOM 3155 C C . GLN A 1 402 ? 6.209 38.411 17.283 1.00 80.38 402 GLN A C 1
ATOM 3157 O O . GLN A 1 402 ? 6.212 38.964 18.383 1.00 80.38 402 GLN A O 1
ATOM 3162 N N . ILE A 1 403 ? 6.567 39.030 16.161 1.00 76.69 403 ILE A N 1
ATOM 3163 C CA . ILE A 1 403 ? 6.987 40.426 16.139 1.00 76.69 403 ILE A CA 1
ATOM 3164 C C . ILE A 1 403 ? 6.488 41.151 14.893 1.00 76.69 403 ILE A C 1
ATOM 3166 O O . ILE A 1 403 ? 6.511 40.610 13.793 1.00 76.69 403 ILE A O 1
ATOM 3170 N N . MET A 1 404 ? 6.065 42.400 15.074 1.00 72.00 404 MET A N 1
ATOM 3171 C CA . MET A 1 404 ? 5.697 43.292 13.977 1.00 72.00 404 MET A CA 1
ATOM 3172 C C . MET A 1 404 ? 6.948 43.880 13.312 1.00 72.00 404 MET A C 1
ATOM 3174 O O . MET A 1 404 ? 7.856 44.372 13.988 1.00 72.00 404 MET A O 1
ATOM 3178 N N . SER A 1 405 ? 6.984 43.889 11.981 1.00 66.50 405 SER A N 1
ATOM 3179 C CA . SER A 1 405 ? 8.095 44.418 11.176 1.00 66.50 405 SER A CA 1
ATOM 3180 C C . SER A 1 405 ? 8.375 45.917 11.368 1.00 66.50 405 SER A C 1
ATOM 3182 O O . SER A 1 405 ? 9.491 46.373 11.110 1.00 66.50 405 SER A O 1
ATOM 3184 N N . ASN A 1 406 ? 7.408 46.699 11.856 1.00 64.31 406 ASN A N 1
ATOM 3185 C CA . ASN A 1 406 ? 7.595 48.118 12.190 1.00 64.31 406 ASN A CA 1
ATOM 3186 C C . ASN A 1 406 ? 8.487 48.338 13.428 1.00 64.31 406 ASN A C 1
ATOM 3188 O O . ASN A 1 406 ? 8.988 49.445 13.625 1.00 64.31 406 ASN A O 1
ATOM 3192 N N . GLY A 1 407 ? 8.739 47.297 14.231 1.00 58.38 407 GLY A N 1
ATOM 3193 C CA . GLY A 1 407 ? 9.631 47.358 15.392 1.00 58.38 407 GLY A CA 1
ATOM 3194 C C . GLY A 1 407 ? 11.121 47.465 15.039 1.00 58.38 407 GLY A C 1
ATOM 3195 O O . GLY A 1 407 ? 11.932 47.829 15.893 1.00 58.38 407 GLY A O 1
ATOM 3196 N N . PHE A 1 408 ? 11.504 47.187 13.786 1.00 64.62 408 PHE A N 1
ATOM 3197 C CA . PHE A 1 408 ? 12.900 47.199 13.346 1.00 64.62 408 PHE A CA 1
ATOM 3198 C C . PHE A 1 408 ? 13.315 48.562 12.766 1.00 64.62 408 PHE A C 1
ATOM 3200 O O . PHE A 1 408 ? 13.365 48.761 11.550 1.00 64.62 408 PHE A O 1
ATOM 3207 N N . GLY A 1 409 ? 13.662 49.514 13.632 1.00 59.22 409 GLY A N 1
ATOM 3208 C CA . GLY A 1 409 ? 14.427 50.694 13.209 1.00 59.22 409 GLY A CA 1
ATOM 3209 C C . GLY A 1 409 ? 15.823 50.292 12.705 1.00 59.22 409 GLY A C 1
ATOM 3210 O O . GLY A 1 409 ? 16.372 49.295 13.172 1.00 59.22 409 GLY A O 1
ATOM 3211 N N . LYS A 1 410 ? 16.433 51.073 11.793 1.00 59.25 410 LYS A N 1
ATOM 3212 C CA . LYS A 1 410 ? 17.797 50.810 11.262 1.00 59.25 410 LYS A CA 1
ATOM 3213 C C . LYS A 1 410 ? 18.859 50.609 12.358 1.00 59.25 410 LYS A C 1
ATOM 3215 O O . LYS A 1 410 ? 19.861 49.943 12.110 1.00 59.25 410 LYS A O 1
ATOM 3220 N N . ASP A 1 411 ? 18.607 51.109 13.568 1.00 61.16 411 ASP A N 1
ATOM 3221 C CA . ASP A 1 411 ? 19.522 51.030 14.708 1.00 61.16 411 ASP A CA 1
ATOM 3222 C C . ASP A 1 411 ? 18.998 50.233 15.910 1.00 61.16 411 ASP A C 1
ATOM 3224 O O . ASP A 1 411 ? 19.738 50.033 16.870 1.00 61.16 411 ASP A O 1
ATOM 3228 N N . ASN A 1 412 ? 17.782 49.682 15.839 1.00 73.50 412 ASN A N 1
ATOM 3229 C CA . ASN A 1 412 ? 17.191 48.939 16.950 1.00 73.50 412 ASN A CA 1
ATOM 3230 C C . ASN A 1 412 ? 17.352 47.429 16.749 1.00 73.50 412 ASN A C 1
ATOM 3232 O O . ASN A 1 412 ? 16.828 46.850 15.797 1.00 73.50 412 ASN A O 1
ATOM 3236 N N . ILE A 1 413 ? 18.071 46.787 17.672 1.00 77.12 413 ILE A N 1
ATOM 3237 C CA . ILE A 1 413 ? 18.076 45.328 17.807 1.00 77.12 413 ILE A CA 1
ATOM 3238 C C . ILE A 1 413 ? 16.841 44.957 18.613 1.00 77.12 413 ILE A C 1
ATOM 3240 O O . ILE A 1 413 ? 16.735 45.338 19.781 1.00 77.12 413 ILE A O 1
ATOM 3244 N N . VAL A 1 414 ? 15.934 44.185 18.021 1.00 82.56 414 VAL A N 1
ATOM 3245 C CA . VAL A 1 414 ? 14.831 43.623 18.791 1.00 82.56 414 VAL A CA 1
ATOM 3246 C C . VAL A 1 414 ? 15.282 42.311 19.404 1.00 82.56 414 VAL A C 1
ATOM 3248 O O . VAL A 1 414 ? 15.643 41.372 18.693 1.00 82.56 414 VAL A O 1
ATOM 3251 N N . LYS A 1 415 ? 15.292 42.268 20.735 1.00 83.12 415 LYS A N 1
ATOM 3252 C CA . LYS A 1 415 ? 15.630 41.065 21.489 1.00 83.12 415 LYS A CA 1
ATOM 3253 C C . LYS A 1 415 ? 14.416 40.147 21.558 1.00 83.12 415 LYS A C 1
ATOM 3255 O O . LYS A 1 415 ? 13.333 40.575 21.951 1.00 83.12 415 LYS A O 1
ATOM 3260 N N . CYS A 1 416 ? 14.612 38.897 21.174 1.00 84.44 416 CYS A N 1
ATOM 3261 C CA . CYS A 1 416 ? 13.654 37.833 21.407 1.00 84.44 416 CYS A CA 1
ATOM 3262 C C . CYS A 1 416 ? 13.689 37.438 22.892 1.00 84.44 416 CYS A C 1
ATOM 3264 O O . CYS A 1 416 ? 14.713 37.652 23.559 1.00 84.44 416 CYS A O 1
ATOM 3266 N N . PRO A 1 417 ? 12.600 36.852 23.414 1.00 85.50 417 PRO A N 1
ATOM 3267 C CA . PRO A 1 417 ? 12.594 36.276 24.748 1.00 85.50 417 PRO A CA 1
ATOM 3268 C C . PRO A 1 417 ? 13.769 35.315 24.974 1.00 85.50 417 PRO A C 1
ATOM 3270 O O . PRO A 1 417 ? 14.192 34.585 24.074 1.00 85.50 417 PRO A O 1
ATOM 3273 N N . THR A 1 418 ? 14.320 35.370 26.183 1.00 85.50 418 THR A N 1
ATOM 3274 C CA . THR A 1 418 ? 15.469 34.561 26.585 1.00 85.50 418 THR A CA 1
ATOM 3275 C C . THR A 1 418 ? 15.067 33.096 26.720 1.00 85.50 418 THR A C 1
ATOM 3277 O O . THR A 1 418 ? 14.063 32.793 27.365 1.00 85.50 418 THR A O 1
ATOM 3280 N N . ILE A 1 419 ? 15.885 32.197 26.177 1.00 86.00 419 ILE A N 1
ATOM 3281 C CA . ILE A 1 419 ? 15.770 30.750 26.391 1.00 86.00 419 ILE A CA 1
ATOM 3282 C C . ILE A 1 419 ? 16.865 30.274 27.338 1.00 86.00 419 ILE A C 1
ATOM 3284 O O . ILE A 1 419 ? 17.948 30.856 27.384 1.00 86.00 419 ILE A O 1
ATOM 3288 N N . TYR A 1 420 ? 16.590 29.211 28.080 1.00 82.56 420 TYR A N 1
ATOM 3289 C CA . TYR A 1 420 ? 17.556 28.579 28.972 1.00 82.56 420 TYR A CA 1
ATOM 3290 C C . TYR A 1 420 ? 17.883 27.204 28.419 1.00 82.56 420 TYR A C 1
ATOM 3292 O O . TYR A 1 420 ? 16.957 26.456 28.122 1.00 82.56 420 TYR A O 1
ATOM 3300 N N . ASP A 1 421 ? 19.170 26.901 28.260 1.00 81.06 421 ASP A N 1
ATOM 3301 C CA . ASP A 1 421 ? 19.602 25.566 27.854 1.00 81.06 421 ASP A CA 1
ATOM 3302 C C . ASP A 1 421 ? 19.570 24.563 29.021 1.00 81.06 421 ASP A C 1
ATOM 3304 O O . ASP A 1 421 ? 19.289 24.909 30.172 1.00 81.06 421 ASP A O 1
ATOM 3308 N N . VAL A 1 422 ? 19.902 23.306 28.722 1.00 75.62 422 VAL A N 1
ATOM 3309 C CA . VAL A 1 422 ? 19.997 22.210 29.703 1.00 75.62 422 VAL A CA 1
ATOM 3310 C C . VAL A 1 422 ? 20.993 22.478 30.841 1.00 75.62 422 VAL A C 1
ATOM 3312 O O . VAL A 1 422 ? 20.857 21.909 31.920 1.00 75.62 422 VAL A O 1
ATOM 3315 N N . ASN A 1 423 ? 21.958 23.379 30.639 1.00 77.00 423 ASN A N 1
ATOM 3316 C CA . ASN A 1 423 ? 22.941 23.792 31.642 1.00 77.00 423 ASN A CA 1
ATOM 3317 C C . ASN A 1 423 ? 22.494 25.049 32.408 1.00 77.00 423 ASN A C 1
ATOM 3319 O O . ASN A 1 423 ? 23.296 25.671 33.105 1.00 77.00 423 ASN A O 1
ATOM 3323 N N . SER A 1 424 ? 21.220 25.445 32.281 1.00 80.06 424 SER A N 1
ATOM 3324 C CA . SER A 1 424 ? 20.658 26.683 32.838 1.00 80.06 424 SER A CA 1
ATOM 3325 C C . SER A 1 424 ? 21.354 27.961 32.352 1.00 80.06 424 SER A C 1
ATOM 3327 O O . SER A 1 424 ? 21.204 29.025 32.959 1.00 80.06 424 SER A O 1
ATOM 3329 N N . CYS A 1 425 ? 22.101 27.898 31.247 1.00 81.75 425 CYS A N 1
ATOM 3330 C CA . CYS A 1 425 ? 22.686 29.079 30.640 1.00 81.75 425 CYS A CA 1
ATOM 3331 C C . CYS A 1 425 ? 21.617 29.811 29.827 1.00 81.75 425 CYS A C 1
ATOM 3333 O O . CYS A 1 425 ? 20.875 29.212 29.049 1.00 81.75 425 CYS A O 1
ATOM 3335 N N . SER A 1 426 ? 21.529 31.124 30.024 1.00 86.56 426 SER A N 1
ATOM 3336 C CA . SER A 1 426 ? 20.535 31.955 29.356 1.00 86.56 426 SER A CA 1
ATOM 3337 C C . SER A 1 426 ? 21.061 32.465 28.015 1.00 86.56 426 SER A C 1
ATOM 3339 O O . SER A 1 426 ? 22.195 32.944 27.923 1.00 86.56 426 SER A O 1
ATOM 3341 N N . TRP A 1 427 ? 20.226 32.386 26.984 1.00 85.19 427 TRP A N 1
ATOM 3342 C CA . TRP A 1 427 ? 20.532 32.805 25.623 1.00 85.19 427 TRP A CA 1
ATOM 3343 C C . TRP A 1 427 ? 19.490 33.803 25.133 1.00 85.19 427 TRP A C 1
ATOM 3345 O O . TRP A 1 427 ? 18.289 33.540 25.166 1.00 85.19 427 TRP A O 1
ATOM 3355 N N . SER A 1 428 ? 19.948 34.954 24.650 1.00 86.69 428 SER A N 1
ATOM 3356 C CA . SER A 1 428 ? 19.109 36.007 24.086 1.00 86.69 428 SER A CA 1
ATOM 3357 C C . SER A 1 428 ? 19.416 36.162 22.604 1.00 86.69 428 SER A C 1
ATOM 3359 O O . SER A 1 428 ? 20.542 36.485 22.220 1.00 86.69 428 SER A O 1
ATOM 3361 N N . PHE A 1 429 ? 18.408 35.937 21.767 1.00 86.88 429 PHE A N 1
ATOM 3362 C CA . PHE A 1 429 ? 18.502 36.217 20.340 1.00 86.88 429 PHE A CA 1
ATOM 3363 C C . PHE A 1 429 ? 18.140 37.667 20.062 1.00 86.88 429 PHE A C 1
ATOM 3365 O O . PHE A 1 429 ? 17.252 38.231 20.695 1.00 86.88 429 PHE A O 1
ATOM 3372 N N . GLY A 1 430 ? 18.804 38.270 19.087 1.00 85.25 430 GLY A N 1
ATOM 3373 C CA . GLY A 1 430 ? 18.497 39.602 18.589 1.00 85.25 430 GLY A CA 1
ATOM 3374 C C . GLY A 1 430 ? 18.307 39.575 17.084 1.00 85.25 430 GLY A C 1
ATOM 3375 O O . GLY A 1 430 ? 19.033 38.878 16.381 1.00 85.25 430 GLY A O 1
ATOM 3376 N N . ILE A 1 431 ? 17.364 40.359 16.578 1.00 85.06 431 ILE A N 1
ATOM 3377 C CA . ILE A 1 431 ? 17.195 40.575 15.142 1.00 85.06 431 ILE A CA 1
ATOM 3378 C C . ILE A 1 431 ? 17.325 42.066 14.861 1.00 85.06 431 ILE A C 1
ATOM 3380 O O . ILE A 1 431 ? 16.736 42.896 15.556 1.00 85.06 431 ILE A O 1
ATOM 3384 N N . LYS A 1 432 ? 18.107 42.411 13.837 1.00 83.88 432 LYS A N 1
ATOM 3385 C CA . LYS A 1 432 ? 18.280 43.789 13.368 1.00 83.88 432 LYS A CA 1
ATOM 3386 C C . LYS A 1 432 ? 18.008 43.873 11.875 1.00 83.88 432 LYS A C 1
ATOM 3388 O O . LYS A 1 432 ? 18.549 43.085 11.102 1.00 83.88 432 LYS A O 1
ATOM 3393 N N . LYS A 1 433 ? 17.240 44.874 11.451 1.00 79.19 433 LYS A N 1
ATOM 3394 C CA . LYS A 1 433 ? 17.061 45.173 10.027 1.00 79.19 433 LYS A CA 1
ATOM 3395 C C . LYS A 1 433 ? 18.321 45.832 9.476 1.00 79.19 433 LYS A C 1
ATOM 3397 O O . LYS A 1 433 ? 18.743 46.878 9.962 1.00 79.19 433 LYS A O 1
ATOM 3402 N N . TYR A 1 434 ? 18.940 45.189 8.488 1.00 74.38 434 TYR A N 1
ATOM 3403 C CA . TYR A 1 434 ? 20.184 45.655 7.871 1.00 74.38 434 TYR A CA 1
ATOM 3404 C C . TYR A 1 434 ? 19.903 46.438 6.585 1.00 74.38 434 TYR A C 1
ATOM 3406 O O . TYR A 1 434 ? 20.527 47.463 6.318 1.00 74.38 434 TYR A O 1
ATOM 3414 N N . SER A 1 435 ? 18.915 45.993 5.808 1.00 74.12 435 SER A N 1
ATOM 3415 C CA . SER A 1 435 ? 18.426 46.694 4.620 1.00 74.12 435 SER A CA 1
ATOM 3416 C C . SER A 1 435 ? 16.904 46.565 4.495 1.00 74.12 435 SER A C 1
ATOM 3418 O O . SER A 1 435 ? 16.246 46.025 5.384 1.00 74.12 435 SER A O 1
ATOM 3420 N N . ARG A 1 436 ? 16.314 47.079 3.406 1.00 70.25 436 ARG A N 1
ATOM 3421 C CA . ARG A 1 436 ? 14.875 46.893 3.147 1.00 70.25 436 ARG A CA 1
ATOM 3422 C C . ARG A 1 436 ? 14.492 45.416 3.014 1.00 70.25 436 ARG A C 1
ATOM 3424 O O . ARG A 1 436 ? 13.413 45.073 3.469 1.00 70.25 436 ARG A O 1
ATOM 3431 N N . SER A 1 437 ? 15.388 44.581 2.493 1.00 73.69 437 SER A N 1
ATOM 3432 C CA . SER A 1 437 ? 15.150 43.161 2.211 1.00 73.69 437 SER A CA 1
ATOM 3433 C C . SER A 1 437 ? 16.127 42.235 2.945 1.00 73.69 437 SER A C 1
ATOM 3435 O O . SER A 1 437 ? 16.354 41.106 2.511 1.00 73.69 437 SER A O 1
ATOM 3437 N N . SER A 1 438 ? 16.732 42.692 4.052 1.00 79.50 438 SER A N 1
ATOM 3438 C CA . SER A 1 438 ? 17.593 41.819 4.853 1.00 79.50 438 SER A CA 1
ATOM 3439 C C . SER A 1 438 ? 17.561 42.051 6.360 1.00 79.50 438 SER A C 1
ATOM 3441 O O . SER A 1 438 ? 17.554 43.187 6.853 1.00 79.50 438 SER A O 1
ATOM 3443 N N . LEU A 1 439 ? 17.594 40.933 7.089 1.00 83.38 439 LEU A N 1
ATOM 3444 C CA . LEU A 1 439 ? 17.614 40.855 8.548 1.00 83.38 439 LEU A CA 1
ATOM 3445 C C . LEU A 1 439 ? 18.895 40.153 9.011 1.00 83.38 439 LEU A C 1
ATOM 3447 O O . LEU A 1 439 ? 19.250 39.089 8.511 1.00 83.38 439 LEU A O 1
ATOM 3451 N N . GLY A 1 440 ? 19.592 40.750 9.974 1.00 83.69 440 GLY A N 1
ATOM 3452 C CA . GLY A 1 440 ? 20.733 40.153 10.660 1.00 83.69 440 GLY A CA 1
ATOM 3453 C C . GLY A 1 440 ? 20.315 39.526 11.986 1.00 83.69 440 GLY A C 1
ATOM 3454 O O . GLY A 1 440 ? 19.563 40.141 12.746 1.00 83.69 440 GLY A O 1
ATOM 3455 N N . VAL A 1 441 ? 20.831 38.331 12.270 1.00 85.75 441 VAL A N 1
ATOM 3456 C CA . VAL A 1 441 ? 20.595 37.598 13.519 1.00 85.75 441 VAL A CA 1
ATOM 3457 C C . VAL A 1 441 ? 21.815 37.684 14.430 1.00 85.75 441 VAL A C 1
ATOM 3459 O O . VAL A 1 441 ? 22.957 37.524 13.991 1.00 85.75 441 VAL A O 1
ATOM 3462 N N . TYR A 1 442 ? 21.543 37.903 15.710 1.00 84.44 442 TYR A N 1
ATOM 3463 C CA . TYR A 1 442 ? 22.496 37.965 16.806 1.00 84.44 442 TYR A CA 1
ATOM 3464 C C . TYR A 1 442 ? 22.099 36.944 17.862 1.00 84.44 442 TYR A C 1
ATOM 3466 O O . TYR A 1 442 ? 20.914 36.691 18.080 1.00 84.44 442 TYR A O 1
ATOM 3474 N N . ILE A 1 443 ? 23.089 36.416 18.566 1.00 84.81 443 ILE A N 1
ATOM 3475 C CA . ILE A 1 443 ? 22.872 35.634 19.775 1.00 84.81 443 ILE A CA 1
ATOM 3476 C C . ILE A 1 443 ? 23.818 36.138 20.858 1.00 84.81 443 ILE A C 1
ATOM 3478 O O . ILE A 1 443 ? 24.937 36.574 20.580 1.00 84.81 443 ILE A O 1
ATOM 3482 N N . GLN A 1 444 ? 23.354 36.097 22.095 1.00 82.50 444 GLN A N 1
ATOM 3483 C CA . GLN A 1 444 ? 24.132 36.442 23.266 1.00 82.50 444 GLN A CA 1
ATOM 3484 C C . GLN A 1 444 ? 23.876 35.411 24.357 1.00 82.50 444 GLN A C 1
ATOM 3486 O O . GLN A 1 444 ? 22.733 35.027 24.579 1.00 82.50 444 GLN A O 1
ATOM 3491 N N . SER A 1 445 ? 24.932 35.010 25.056 1.00 82.38 445 SER A N 1
ATOM 3492 C CA . SER A 1 445 ? 24.857 34.137 26.225 1.00 82.38 445 SER A CA 1
ATOM 3493 C C . SER A 1 445 ? 25.127 34.912 27.513 1.00 82.38 445 SER A C 1
ATOM 3495 O O . SER A 1 445 ? 25.899 35.875 27.501 1.00 82.38 445 SER A O 1
ATOM 3497 N N . SER A 1 446 ? 24.550 34.476 28.636 1.00 80.06 446 SER A N 1
ATOM 3498 C CA . SER A 1 446 ? 25.006 34.895 29.971 1.00 80.06 446 SER A CA 1
ATOM 3499 C C . SER A 1 446 ? 26.389 34.346 30.322 1.00 80.06 446 SER A C 1
ATOM 3501 O O . SER A 1 446 ? 27.071 34.932 31.161 1.00 80.06 446 SER A O 1
ATOM 3503 N N . ASN A 1 447 ? 26.814 33.248 29.687 1.00 78.50 447 ASN A N 1
ATOM 3504 C CA . ASN A 1 447 ? 28.148 32.685 29.847 1.00 78.50 447 ASN A CA 1
ATOM 3505 C C . ASN A 1 447 ? 29.014 32.997 28.615 1.00 78.50 447 ASN A C 1
ATOM 3507 O O . ASN A 1 447 ? 28.830 32.429 27.540 1.00 78.50 447 ASN A O 1
ATOM 3511 N N . TYR A 1 448 ? 29.986 33.896 28.778 1.00 67.44 448 TYR A N 1
ATOM 3512 C CA . TYR A 1 448 ? 30.824 34.404 27.685 1.00 67.44 448 TYR A CA 1
ATOM 3513 C C . TYR A 1 448 ? 31.767 33.365 27.053 1.00 67.44 448 TYR A C 1
ATOM 3515 O O . TYR A 1 448 ? 32.312 33.634 25.979 1.00 67.44 448 TYR A O 1
ATOM 3523 N N . SER A 1 449 ? 31.985 32.211 27.693 1.00 70.50 449 SER A N 1
ATOM 3524 C CA . SER A 1 449 ? 32.799 31.116 27.146 1.00 70.50 449 SER A CA 1
ATOM 3525 C C . SER A 1 449 ? 31.976 30.001 26.501 1.00 70.50 449 SER A C 1
ATOM 3527 O O . SER A 1 449 ? 32.562 29.138 25.858 1.00 70.50 449 SER A O 1
ATOM 3529 N N . ALA A 1 450 ? 30.647 30.015 26.640 1.00 74.31 450 ALA A N 1
ATOM 3530 C CA . ALA A 1 450 ? 29.806 28.931 26.153 1.00 74.31 450 ALA A CA 1
ATOM 3531 C C . ALA A 1 450 ? 29.796 28.870 24.620 1.00 74.31 450 ALA A C 1
ATOM 3533 O O . ALA A 1 450 ? 29.611 29.883 23.935 1.00 74.31 450 ALA A O 1
ATOM 3534 N N . THR A 1 451 ? 29.941 27.657 24.092 1.00 79.31 451 THR A N 1
ATOM 3535 C CA . THR A 1 451 ? 29.759 27.372 22.668 1.00 79.31 451 THR A CA 1
ATOM 3536 C C . THR A 1 451 ? 28.405 26.717 22.439 1.00 79.31 451 THR A C 1
ATOM 3538 O O . THR A 1 451 ? 27.921 25.940 23.263 1.00 79.31 451 THR A O 1
ATOM 3541 N N . CYS A 1 452 ? 27.747 27.049 21.332 1.00 80.06 452 CYS A N 1
ATOM 3542 C CA . CYS A 1 452 ? 26.454 26.453 21.026 1.00 80.06 452 CYS A CA 1
ATOM 3543 C C . CYS A 1 452 ? 26.218 26.280 19.529 1.00 80.06 452 CYS A C 1
ATOM 3545 O O . CYS A 1 452 ? 26.800 26.977 18.690 1.00 80.06 452 CYS A O 1
ATOM 3547 N N . ARG A 1 453 ? 25.320 25.347 19.205 1.00 82.38 453 ARG A N 1
ATOM 3548 C CA . ARG A 1 453 ? 24.599 25.348 17.933 1.00 82.38 453 ARG A CA 1
ATOM 3549 C C . ARG A 1 453 ? 23.242 25.977 18.170 1.00 82.38 453 ARG A C 1
ATOM 3551 O O . ARG A 1 453 ? 22.510 25.571 19.065 1.00 82.38 453 ARG A O 1
ATOM 3558 N N . ALA A 1 454 ? 22.895 26.934 17.336 1.00 81.25 454 ALA A N 1
ATOM 3559 C CA . ALA A 1 454 ? 21.613 27.602 17.366 1.00 81.25 454 ALA A CA 1
ATOM 3560 C C . ALA A 1 454 ? 20.933 27.481 16.007 1.00 81.25 454 ALA A C 1
ATOM 3562 O O . ALA A 1 454 ? 21.580 27.250 14.986 1.00 81.25 454 ALA A O 1
ATOM 3563 N N . PHE A 1 455 ? 19.622 27.651 15.976 1.00 84.88 455 PHE A N 1
ATOM 3564 C CA . PHE A 1 455 ? 18.913 27.881 14.729 1.00 84.88 455 PHE A CA 1
ATOM 3565 C C . PHE A 1 455 ? 17.920 29.018 14.903 1.00 84.88 455 PHE A C 1
ATOM 3567 O O . PHE A 1 455 ? 17.432 29.273 16.005 1.00 84.88 455 PHE A O 1
ATOM 3574 N N . MET A 1 456 ? 17.616 29.681 13.796 1.00 83.00 456 MET A N 1
ATOM 3575 C CA . MET A 1 456 ? 16.499 30.604 13.708 1.00 83.00 456 MET A CA 1
ATOM 3576 C C . MET A 1 456 ? 15.760 30.353 12.402 1.00 83.00 456 MET A C 1
ATOM 3578 O O . MET A 1 456 ? 16.359 30.196 11.340 1.00 83.00 456 MET A O 1
ATOM 3582 N N . GLU A 1 457 ? 14.447 30.300 12.509 1.00 83.00 457 GLU A N 1
ATOM 3583 C CA . GLU A 1 457 ? 13.498 30.181 11.424 1.00 83.00 457 GLU A CA 1
ATOM 3584 C C . GLU A 1 457 ? 12.622 31.430 11.440 1.00 83.00 457 GLU A C 1
ATOM 3586 O O . GLU A 1 457 ? 12.074 31.804 12.483 1.00 83.00 457 GLU A O 1
ATOM 3591 N N . ILE A 1 458 ? 12.518 32.084 10.287 1.00 80.00 458 ILE A N 1
ATOM 3592 C CA . ILE A 1 458 ? 11.659 33.244 10.085 1.00 80.00 458 ILE A CA 1
ATOM 3593 C C . ILE A 1 458 ? 10.601 32.857 9.066 1.00 80.00 458 ILE A C 1
ATOM 3595 O O . ILE A 1 458 ? 10.917 32.480 7.936 1.00 80.00 458 ILE A O 1
ATOM 3599 N N . LYS A 1 459 ? 9.343 32.988 9.477 1.00 80.19 459 LYS A N 1
ATOM 3600 C CA . LYS A 1 459 ? 8.180 32.846 8.616 1.00 80.19 459 LYS A CA 1
ATOM 3601 C C . LYS A 1 459 ? 7.513 34.206 8.442 1.00 80.19 459 LYS A C 1
ATOM 3603 O O . LYS A 1 459 ? 7.164 34.858 9.427 1.00 80.19 459 LYS A O 1
ATOM 3608 N N . TYR A 1 460 ? 7.346 34.616 7.187 1.00 73.94 460 TYR A N 1
ATOM 3609 C CA . TYR A 1 460 ? 6.728 35.888 6.810 1.00 73.94 460 TYR A CA 1
ATOM 3610 C C . TYR A 1 460 ? 5.805 35.729 5.591 1.00 73.94 460 TYR A C 1
ATOM 3612 O O . TYR A 1 460 ? 5.899 34.742 4.854 1.00 73.94 460 TYR A O 1
ATOM 3620 N N . ASN A 1 461 ? 4.903 36.702 5.416 1.00 64.62 461 ASN A N 1
ATOM 3621 C CA . ASN A 1 461 ? 3.854 36.781 4.392 1.00 64.62 461 ASN A CA 1
ATOM 3622 C C . ASN A 1 461 ? 2.685 35.776 4.569 1.00 64.62 461 ASN A C 1
ATOM 3624 O O . ASN A 1 461 ? 2.790 34.576 4.288 1.00 64.62 461 ASN A O 1
ATOM 3628 N N . ASN A 1 462 ? 1.531 36.304 4.999 1.00 53.56 462 ASN A N 1
ATOM 3629 C CA . ASN A 1 462 ? 0.343 35.555 5.437 1.00 53.56 462 ASN A CA 1
ATOM 3630 C C . ASN A 1 462 ? -0.411 34.767 4.346 1.00 53.56 462 ASN A C 1
ATOM 3632 O O . ASN A 1 462 ? -1.382 34.099 4.683 1.00 53.56 462 ASN A O 1
ATOM 3636 N N . ASN A 1 463 ? 0.038 34.761 3.084 1.00 48.22 463 ASN A N 1
ATOM 3637 C CA . ASN A 1 463 ? -0.619 33.994 2.011 1.00 48.22 463 ASN A CA 1
ATOM 3638 C C . ASN A 1 463 ? 0.296 33.023 1.237 1.00 48.22 463 ASN A C 1
ATOM 3640 O O . ASN A 1 463 ? -0.207 32.238 0.435 1.00 48.22 463 ASN A O 1
ATOM 3644 N N . LYS A 1 464 ? 1.619 33.033 1.467 1.00 54.88 464 LYS A N 1
ATOM 3645 C CA . LYS A 1 464 ? 2.568 32.087 0.833 1.00 54.88 464 LYS A CA 1
ATOM 3646 C C . LYS A 1 464 ? 3.582 31.447 1.786 1.00 54.88 464 LYS A C 1
ATOM 3648 O O . LYS A 1 464 ? 4.295 30.555 1.346 1.00 54.88 464 LYS A O 1
ATOM 3653 N N . ALA A 1 465 ? 3.612 31.847 3.064 1.00 55.62 465 ALA A N 1
ATOM 3654 C CA . ALA A 1 465 ? 4.442 31.243 4.110 1.00 55.62 465 ALA A CA 1
ATOM 3655 C C . ALA A 1 465 ? 5.883 30.969 3.645 1.00 55.62 465 ALA A C 1
ATOM 3657 O O . ALA A 1 465 ? 6.301 29.817 3.546 1.00 55.62 465 ALA A O 1
ATOM 3658 N N . ILE A 1 466 ? 6.645 32.026 3.358 1.00 60.22 466 ILE A N 1
ATOM 3659 C CA . ILE A 1 466 ? 8.065 31.856 3.040 1.00 60.22 466 ILE A CA 1
ATOM 3660 C C . ILE A 1 466 ? 8.783 31.525 4.348 1.00 60.22 466 ILE A C 1
ATOM 3662 O O . ILE A 1 466 ? 8.750 32.316 5.292 1.00 60.22 466 ILE A O 1
ATOM 3666 N N . ILE A 1 467 ? 9.393 30.341 4.404 1.00 65.06 467 ILE A N 1
ATOM 3667 C CA . ILE A 1 467 ? 10.176 29.868 5.545 1.00 65.06 467 ILE A CA 1
ATOM 3668 C C . ILE A 1 467 ? 11.651 29.961 5.169 1.00 65.06 467 ILE A C 1
ATOM 3670 O O . ILE A 1 467 ? 12.108 29.270 4.260 1.00 65.06 467 ILE A O 1
ATOM 3674 N N . GLN A 1 468 ? 12.403 30.794 5.885 1.00 68.19 468 GLN A N 1
ATOM 3675 C CA . GLN A 1 468 ? 13.862 30.783 5.822 1.00 68.19 468 GLN A CA 1
ATOM 3676 C C . GLN A 1 468 ? 14.424 30.271 7.145 1.00 68.19 468 GLN A C 1
ATOM 3678 O O . GLN A 1 468 ? 14.027 30.731 8.215 1.00 68.19 468 GLN A O 1
ATOM 3683 N N . ARG A 1 469 ? 15.359 29.320 7.069 1.00 76.19 469 ARG A N 1
ATOM 3684 C CA . ARG A 1 469 ? 16.018 28.711 8.228 1.00 76.19 469 ARG A CA 1
ATOM 3685 C C . ARG A 1 469 ? 17.520 28.907 8.127 1.00 76.19 469 ARG A C 1
ATOM 3687 O O . ARG A 1 469 ? 18.105 28.681 7.071 1.00 76.19 469 ARG A O 1
ATOM 3694 N N . CYS A 1 470 ? 18.143 29.258 9.242 1.00 71.56 470 CYS A N 1
ATOM 3695 C CA . CYS A 1 470 ? 19.589 29.2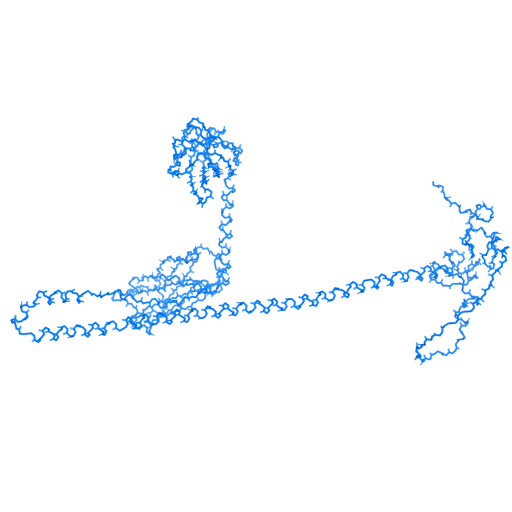38 9.377 1.00 71.56 470 CYS A CA 1
ATOM 3696 C C . CYS A 1 470 ? 20.013 28.364 10.555 1.00 71.56 470 CYS A C 1
ATOM 3698 O O . CYS A 1 470 ? 19.324 28.277 11.575 1.00 71.56 470 CYS A O 1
ATOM 3700 N N . SER A 1 471 ? 21.168 27.726 10.398 1.00 73.75 471 SER A N 1
ATOM 3701 C CA . SER A 1 471 ? 21.912 27.101 11.484 1.00 73.75 471 SER A CA 1
ATOM 3702 C C . SER A 1 471 ? 23.106 27.989 11.798 1.00 73.75 471 SER A C 1
ATOM 3704 O O . SER A 1 471 ? 23.843 28.397 10.903 1.00 73.75 471 SER A O 1
ATOM 3706 N N . LEU A 1 472 ? 23.265 28.314 13.072 1.00 70.94 472 LEU A N 1
ATOM 3707 C CA . LEU A 1 472 ? 24.285 29.201 13.600 1.00 70.94 472 LEU A CA 1
ATOM 3708 C C . LEU A 1 472 ? 25.201 28.392 14.508 1.00 70.94 472 LEU A C 1
ATOM 3710 O O . LEU A 1 472 ? 24.740 27.539 15.270 1.00 70.94 472 LEU A O 1
ATOM 3714 N N . GLN A 1 473 ? 26.488 28.699 14.473 1.00 71.81 473 GLN A N 1
ATOM 3715 C CA . GLN A 1 473 ? 27.430 28.234 15.476 1.00 71.81 473 GLN A CA 1
ATOM 3716 C C . GLN A 1 473 ? 28.009 29.463 16.168 1.00 71.81 473 GLN A C 1
ATOM 3718 O O . GLN A 1 473 ? 28.462 30.386 15.496 1.00 71.81 473 GLN A O 1
ATOM 3723 N N . TYR A 1 474 ? 27.913 29.497 17.494 1.00 70.62 474 TYR A N 1
ATOM 3724 C CA . TYR A 1 474 ? 28.390 30.606 18.313 1.00 70.62 474 TYR A CA 1
ATOM 3725 C C . TYR A 1 474 ? 29.585 30.153 19.143 1.00 70.62 474 TYR A C 1
ATOM 3727 O O . TYR A 1 474 ? 29.486 29.172 19.886 1.00 70.62 474 TYR A O 1
ATOM 3735 N N . PHE A 1 475 ? 30.692 30.889 19.036 1.00 68.56 475 PHE A N 1
ATOM 3736 C CA . PHE A 1 475 ? 31.960 30.595 19.703 1.00 68.56 475 PHE A CA 1
ATOM 3737 C C . PHE A 1 475 ? 32.312 31.654 20.763 1.00 68.56 475 PHE A C 1
ATOM 3739 O O . PHE A 1 475 ? 33.399 32.250 20.765 1.00 68.56 475 PHE A O 1
ATOM 3746 N N . GLY A 1 476 ? 31.375 31.911 21.680 1.00 69.75 476 GLY A N 1
ATOM 3747 C CA . GLY A 1 476 ? 31.605 32.739 22.865 1.00 69.75 476 GLY A CA 1
ATOM 3748 C C . GLY A 1 476 ? 32.093 34.160 22.551 1.00 69.75 476 GLY A C 1
ATOM 3749 O O . GLY A 1 476 ? 31.551 34.881 21.708 1.00 69.75 476 GLY A O 1
ATOM 3750 N N . ARG A 1 477 ? 33.157 34.575 23.249 1.00 63.19 477 ARG A N 1
ATOM 3751 C CA . ARG A 1 477 ? 33.729 35.936 23.237 1.00 63.19 477 ARG A CA 1
ATOM 3752 C C . ARG A 1 477 ? 34.113 36.460 21.844 1.00 63.19 477 ARG A C 1
ATOM 3754 O O . ARG A 1 477 ? 34.173 37.674 21.664 1.00 63.19 477 ARG A O 1
ATOM 3761 N N . THR A 1 478 ? 34.370 35.581 20.874 1.00 63.28 478 THR A N 1
ATOM 3762 C CA . THR A 1 478 ? 34.805 35.964 19.516 1.00 63.28 478 THR A CA 1
ATOM 3763 C C . THR A 1 478 ? 33.668 36.463 18.620 1.00 63.28 478 THR A C 1
ATOM 3765 O O . THR A 1 478 ? 33.914 37.260 17.707 1.00 63.28 478 THR A O 1
ATOM 3768 N N . ASP A 1 479 ? 32.433 36.068 18.932 1.00 64.56 479 ASP A N 1
ATOM 3769 C CA . ASP A 1 479 ? 31.235 36.363 18.140 1.00 64.56 479 ASP A CA 1
ATOM 3770 C C . ASP A 1 479 ? 30.303 37.382 18.808 1.00 64.56 479 ASP A C 1
ATOM 3772 O O . ASP A 1 479 ? 29.263 37.759 18.263 1.00 64.56 479 ASP A O 1
ATOM 3776 N N . TYR A 1 480 ? 30.687 37.878 19.986 1.00 61.53 480 TYR A N 1
ATOM 3777 C CA . TYR A 1 480 ? 29.909 38.860 20.729 1.00 61.53 480 TYR A CA 1
ATOM 3778 C C . TYR A 1 480 ? 29.722 40.155 19.919 1.00 61.53 480 TYR A C 1
ATOM 3780 O O . TYR A 1 480 ? 30.685 40.832 19.559 1.00 61.53 480 TYR A O 1
ATOM 3788 N N . GLY A 1 481 ? 28.464 40.502 19.632 1.00 62.62 481 GLY A N 1
ATOM 3789 C CA . GLY A 1 481 ? 28.099 41.701 18.869 1.00 62.62 481 GLY A CA 1
ATOM 3790 C C . GLY A 1 481 ? 28.240 41.581 17.346 1.00 62.62 481 GLY A C 1
ATOM 3791 O O . GLY A 1 481 ? 27.973 42.558 16.643 1.00 62.62 481 GLY A O 1
ATOM 3792 N N . LYS A 1 482 ? 28.617 40.409 16.814 1.00 72.50 482 LYS A N 1
ATOM 3793 C CA . LYS A 1 482 ? 28.663 40.152 15.367 1.00 72.50 482 LYS A CA 1
ATOM 3794 C C . LYS A 1 482 ? 27.332 39.598 14.858 1.00 72.50 482 LYS A C 1
ATOM 3796 O O . LYS A 1 482 ? 26.592 38.940 15.584 1.00 72.50 482 LYS A O 1
ATOM 3801 N N . ILE A 1 483 ? 27.042 39.867 13.586 1.00 76.19 483 ILE A N 1
ATOM 3802 C CA . ILE A 1 483 ? 25.943 39.214 12.870 1.00 76.19 483 ILE A CA 1
ATOM 3803 C C . ILE A 1 483 ? 26.387 37.784 12.577 1.00 76.19 483 ILE A C 1
ATOM 3805 O O . ILE A 1 483 ? 27.377 37.594 11.873 1.00 76.19 483 ILE A O 1
ATOM 3809 N N . LEU A 1 484 ? 25.654 36.801 13.093 1.00 78.06 484 LEU A N 1
ATOM 3810 C CA . LEU A 1 484 ? 25.951 35.388 12.849 1.00 78.06 484 LEU A CA 1
ATOM 3811 C C . LEU A 1 484 ? 25.385 34.892 11.520 1.00 78.06 484 LEU A C 1
ATOM 3813 O O . LEU A 1 484 ? 25.949 34.003 10.892 1.00 78.06 484 LEU A O 1
ATOM 3817 N N . HIS A 1 485 ? 24.267 35.467 11.086 1.00 82.44 485 HIS A N 1
ATOM 3818 C CA . HIS A 1 485 ? 23.668 35.164 9.795 1.00 82.44 485 HIS A CA 1
ATOM 3819 C C . HIS A 1 485 ? 22.840 36.337 9.295 1.00 82.44 485 HIS A C 1
ATOM 3821 O O . HIS A 1 485 ? 22.273 37.098 10.086 1.00 82.44 485 HIS A O 1
ATOM 3827 N N . ARG A 1 486 ? 22.764 36.461 7.972 1.00 82.44 486 ARG A N 1
ATOM 3828 C CA . ARG A 1 486 ? 21.928 37.438 7.293 1.00 82.44 486 ARG A CA 1
ATOM 3829 C C . ARG A 1 486 ? 20.932 36.700 6.409 1.00 82.44 486 ARG A C 1
ATOM 3831 O O . ARG A 1 486 ? 21.334 35.982 5.502 1.00 82.44 486 ARG A O 1
ATOM 3838 N N . PHE A 1 487 ? 19.652 36.910 6.679 1.00 80.50 487 PHE A N 1
ATOM 3839 C CA . PHE A 1 487 ? 18.583 36.530 5.770 1.00 80.50 487 PHE A CA 1
ATOM 3840 C C . PHE A 1 487 ? 18.486 37.608 4.694 1.00 80.50 487 PHE A C 1
ATOM 3842 O O . PHE A 1 487 ? 18.121 38.744 5.002 1.00 80.50 487 PHE A O 1
ATOM 3849 N N . ASP A 1 488 ? 18.885 37.272 3.470 1.00 78.38 488 ASP A N 1
ATOM 3850 C CA . ASP A 1 488 ? 18.841 38.152 2.300 1.00 78.38 488 ASP A CA 1
ATOM 3851 C C . ASP A 1 488 ? 17.640 37.809 1.402 1.00 78.38 488 ASP A C 1
ATOM 3853 O O . ASP A 1 488 ? 17.077 36.715 1.485 1.00 78.38 488 ASP A O 1
ATOM 3857 N N . LYS A 1 489 ? 17.271 38.739 0.509 1.00 70.50 489 LYS A N 1
ATOM 3858 C CA . LYS A 1 489 ? 16.146 38.594 -0.437 1.00 70.50 489 LYS A CA 1
ATOM 3859 C C . LYS A 1 489 ? 14.795 38.386 0.255 1.00 70.50 489 LYS A C 1
ATOM 3861 O O . LYS A 1 489 ? 13.952 37.623 -0.209 1.00 70.50 489 LYS A O 1
ATOM 3866 N N . LEU A 1 490 ? 14.574 39.097 1.360 1.00 69.31 490 LEU A N 1
ATOM 3867 C CA . LEU A 1 490 ? 13.247 39.279 1.952 1.00 69.31 490 LEU A CA 1
ATOM 3868 C C . LEU A 1 490 ? 12.472 40.332 1.143 1.00 69.31 490 LEU A C 1
ATOM 3870 O O . LEU A 1 490 ? 12.059 41.364 1.673 1.00 69.31 490 LEU A O 1
ATOM 3874 N N . ASP A 1 491 ? 12.395 40.117 -0.170 1.00 60.88 491 ASP A N 1
ATOM 3875 C CA . ASP A 1 491 ? 11.606 40.941 -1.075 1.00 60.88 491 ASP A CA 1
ATOM 3876 C C . ASP A 1 491 ? 10.139 40.776 -0.634 1.00 60.88 491 ASP A C 1
ATOM 3878 O O . ASP A 1 491 ? 9.710 39.660 -0.339 1.00 60.88 491 ASP A O 1
ATOM 3882 N N . ASP A 1 492 ? 9.423 41.891 -0.474 1.00 60.16 492 ASP A N 1
ATOM 3883 C CA . ASP A 1 492 ? 8.054 41.981 0.074 1.00 60.16 492 ASP A CA 1
ATOM 3884 C C . ASP A 1 492 ? 7.901 41.994 1.608 1.00 60.16 492 ASP A C 1
ATOM 3886 O O . ASP A 1 492 ? 6.798 41.769 2.094 1.00 60.16 492 ASP A O 1
ATOM 3890 N N . LEU A 1 493 ? 8.949 42.278 2.397 1.00 64.75 493 LEU A N 1
ATOM 3891 C CA . LEU A 1 493 ? 8.752 42.570 3.826 1.00 64.75 493 LEU A CA 1
ATOM 3892 C C . LEU A 1 493 ? 8.199 43.995 4.019 1.00 64.75 493 LEU A C 1
ATOM 3894 O O . LEU A 1 493 ? 8.966 44.957 4.187 1.00 64.75 493 LEU A O 1
ATOM 3898 N N . ASP A 1 494 ? 6.875 44.133 3.995 1.00 62.81 494 ASP A N 1
ATOM 3899 C CA . ASP A 1 494 ? 6.205 45.401 4.258 1.00 62.81 494 ASP A CA 1
ATOM 3900 C C . ASP A 1 494 ? 6.380 45.802 5.724 1.00 62.81 494 ASP A C 1
ATOM 3902 O O . ASP A 1 494 ? 6.606 44.982 6.611 1.00 62.81 494 ASP A O 1
ATOM 3906 N N . ASN A 1 495 ? 6.307 47.104 6.018 1.00 61.91 495 ASN A N 1
ATOM 3907 C CA . ASN A 1 495 ? 6.516 47.585 7.386 1.00 61.91 495 ASN A CA 1
ATOM 3908 C C . ASN A 1 495 ? 5.409 47.136 8.360 1.00 61.91 495 ASN A C 1
ATOM 3910 O O . ASN A 1 495 ? 5.598 47.297 9.563 1.00 61.91 495 ASN A O 1
ATOM 3914 N N . GLU A 1 496 ? 4.327 46.513 7.892 1.00 66.06 496 GLU A N 1
ATOM 3915 C CA . GLU A 1 496 ? 3.214 46.017 8.716 1.00 66.06 496 GLU A CA 1
ATOM 3916 C C . GLU A 1 496 ? 3.117 44.483 8.804 1.00 66.06 496 GLU A C 1
ATOM 3918 O O . GLU A 1 496 ? 2.200 43.965 9.442 1.00 66.06 496 GLU A O 1
ATOM 3923 N N . ASP A 1 497 ? 4.066 43.745 8.230 1.00 71.50 497 ASP A N 1
ATOM 3924 C CA . ASP A 1 497 ? 4.070 42.287 8.283 1.00 71.50 497 ASP A CA 1
ATOM 3925 C C . ASP A 1 497 ? 4.357 41.729 9.686 1.00 71.50 497 ASP A C 1
ATOM 3927 O O . ASP A 1 497 ? 5.237 42.178 10.430 1.00 71.50 497 ASP A O 1
ATOM 3931 N N . MET A 1 498 ? 3.635 40.665 10.037 1.00 74.69 498 MET A N 1
ATOM 3932 C CA . MET A 1 498 ? 3.927 39.866 11.222 1.00 74.69 498 MET A CA 1
ATOM 3933 C C . MET A 1 498 ? 5.005 38.830 10.889 1.00 74.69 498 MET A C 1
ATOM 3935 O O . MET A 1 498 ? 4.813 37.966 10.032 1.00 74.69 498 MET A O 1
ATOM 3939 N N . LEU A 1 499 ? 6.124 38.886 11.606 1.00 78.25 499 LEU A N 1
ATOM 3940 C CA . LEU A 1 499 ? 7.156 37.858 11.579 1.00 78.25 499 LEU A CA 1
ATOM 3941 C C . LEU A 1 499 ? 6.881 36.816 12.662 1.00 78.25 499 LEU A C 1
ATOM 3943 O O . LEU A 1 499 ? 6.792 37.134 13.851 1.00 78.25 499 LEU A O 1
ATOM 3947 N N . LEU A 1 500 ? 6.802 35.559 12.241 1.00 81.44 500 LEU A N 1
ATOM 3948 C CA . LEU A 1 500 ? 6.763 34.394 13.116 1.00 81.44 500 LEU A CA 1
ATOM 3949 C C . LEU A 1 500 ? 8.174 33.822 13.219 1.00 81.44 500 LEU A C 1
ATOM 3951 O O . LEU A 1 500 ? 8.724 33.323 12.239 1.00 81.44 500 LEU A O 1
ATOM 3955 N N . LEU A 1 501 ? 8.755 33.900 14.409 1.00 84.00 501 LEU A N 1
ATOM 3956 C CA . LEU A 1 501 ? 10.100 33.425 14.690 1.00 84.00 501 LEU A CA 1
ATOM 3957 C C . LEU A 1 501 ? 10.024 32.113 15.462 1.00 84.00 501 LEU A C 1
ATOM 3959 O O . LEU A 1 501 ? 9.325 32.027 16.474 1.00 84.00 501 LEU A O 1
ATOM 3963 N N . ARG A 1 502 ? 10.785 31.111 15.025 1.00 84.31 502 ARG A N 1
ATOM 3964 C CA . ARG A 1 502 ? 11.089 29.911 15.813 1.00 84.31 502 ARG A CA 1
ATOM 3965 C C . ARG A 1 502 ? 12.599 29.814 15.942 1.00 84.31 502 ARG A C 1
ATOM 3967 O O . ARG A 1 502 ? 13.304 29.811 14.941 1.00 84.31 502 ARG A O 1
ATOM 3974 N N . TYR A 1 503 ? 13.107 29.758 17.160 1.00 85.25 503 TYR A N 1
ATOM 3975 C CA . TYR A 1 503 ? 14.543 29.685 17.404 1.00 85.25 503 TYR A CA 1
ATOM 3976 C C . TYR A 1 503 ? 14.831 28.744 18.560 1.00 85.25 503 TYR A C 1
ATOM 3978 O O . TYR A 1 503 ? 13.984 28.534 19.428 1.00 85.25 503 TYR A O 1
ATOM 3986 N N . GLY A 1 504 ? 16.027 28.171 18.557 1.00 84.12 504 GLY A N 1
ATOM 3987 C CA . GLY A 1 504 ? 16.463 27.265 19.606 1.00 84.12 504 GLY A CA 1
ATOM 3988 C C . GLY A 1 504 ? 17.973 27.214 19.730 1.00 84.12 504 GLY A C 1
ATOM 3989 O O . GLY A 1 504 ? 18.698 27.551 18.789 1.00 84.12 504 GLY A O 1
ATOM 3990 N N . VAL A 1 505 ? 18.441 26.795 20.905 1.00 82.62 505 VAL A N 1
ATOM 3991 C CA . VAL A 1 505 ? 19.864 26.617 21.222 1.00 82.62 505 VAL A CA 1
ATOM 3992 C C . VAL A 1 505 ? 20.100 25.237 21.799 1.00 82.62 505 VAL A C 1
ATOM 3994 O O . VAL A 1 505 ? 19.333 24.765 22.632 1.00 82.62 505 VAL A O 1
ATOM 3997 N N . ARG A 1 506 ? 21.220 24.648 21.389 1.00 82.69 506 ARG A N 1
ATOM 3998 C CA . ARG A 1 506 ? 21.849 23.492 22.005 1.00 82.69 506 ARG A CA 1
ATOM 3999 C C . ARG A 1 506 ? 23.256 23.882 22.441 1.00 82.69 506 ARG A C 1
ATOM 4001 O O . ARG A 1 506 ? 24.100 24.198 21.594 1.00 82.69 506 ARG A O 1
ATOM 4008 N N . ALA A 1 507 ? 23.509 23.858 23.746 1.00 80.38 507 ALA A N 1
ATOM 4009 C CA . ALA A 1 507 ? 24.860 23.993 24.276 1.00 80.38 507 ALA A CA 1
ATOM 4010 C C . ALA A 1 507 ? 25.735 22.856 23.745 1.00 80.38 507 ALA A C 1
ATOM 4012 O O . ALA A 1 507 ? 25.317 21.696 23.726 1.00 80.38 507 ALA A O 1
ATOM 4013 N N . LEU A 1 508 ? 26.938 23.190 23.293 1.00 77.94 508 LEU A N 1
ATOM 4014 C CA . LEU A 1 508 ? 27.943 22.189 22.972 1.00 77.94 508 LEU A CA 1
ATOM 4015 C C . LEU A 1 508 ? 28.815 21.950 24.211 1.00 77.94 508 LEU A C 1
ATOM 4017 O O . LEU A 1 508 ? 28.989 22.871 25.012 1.00 77.94 508 LEU A O 1
ATOM 4021 N N . PRO A 1 509 ? 29.373 20.741 24.379 1.00 70.25 509 PRO A N 1
ATOM 4022 C CA . PRO A 1 509 ? 30.430 20.523 25.355 1.00 70.25 509 PRO A CA 1
ATOM 4023 C C . PRO A 1 509 ? 31.577 21.497 25.078 1.00 70.25 509 PRO A C 1
ATOM 4025 O O . PRO A 1 509 ? 31.939 21.694 23.914 1.00 70.25 509 PRO A O 1
ATOM 4028 N N . ASP A 1 510 ? 32.149 22.091 26.125 1.00 60.47 510 ASP A N 1
ATOM 4029 C CA . ASP A 1 510 ? 33.365 22.887 25.978 1.00 60.47 510 ASP A CA 1
ATOM 4030 C C . ASP A 1 510 ? 34.433 22.017 25.299 1.00 60.47 510 ASP A C 1
ATOM 4032 O O . ASP A 1 510 ? 34.682 20.879 25.711 1.00 60.47 510 ASP A O 1
ATOM 4036 N N . ALA A 1 511 ? 35.028 22.521 24.213 1.00 42.09 511 ALA A N 1
ATOM 4037 C CA . ALA A 1 511 ? 36.144 21.834 23.576 1.00 42.09 511 ALA A CA 1
ATOM 4038 C C . ALA A 1 511 ? 37.248 21.643 24.633 1.00 42.09 511 ALA A C 1
ATOM 4040 O O . ALA A 1 511 ? 37.541 22.605 25.350 1.00 42.09 511 ALA A O 1
ATOM 4041 N N . PRO A 1 512 ? 37.843 20.442 24.772 1.00 35.84 512 PRO A N 1
ATOM 4042 C CA . PRO A 1 512 ? 38.952 20.253 25.694 1.00 35.84 512 PRO A CA 1
ATOM 4043 C C . PRO A 1 512 ? 40.055 21.251 25.332 1.00 35.84 512 PRO A C 1
ATOM 4045 O O . PRO A 1 512 ? 40.499 21.304 24.184 1.00 35.84 512 PRO A O 1
ATOM 4048 N N . SER A 1 513 ? 40.394 22.087 26.313 1.00 33.50 513 SER A N 1
ATOM 4049 C CA . SER A 1 513 ? 41.405 23.145 26.249 1.00 33.50 513 SER A CA 1
ATOM 4050 C C . SER A 1 513 ? 42.789 22.630 25.898 1.00 33.50 513 SER A C 1
ATOM 4052 O O . SER A 1 513 ? 43.143 21.569 26.468 1.00 33.50 513 SER A O 1
#

Secondary structure (DSSP, 8-state):
----PPBPTTT--B-SSEEE-TTT--EEEGGGB-TTT--BHHHHSS--------------------------TTSTTB-TTT--BEEEEETTTTEEEEGGGGSTTSTTTTS-EEEHHHHHHHHHHHHHHHHHHHHHHHHHHHHHHHHHHHHHHHHHHHHHHHHHHHHHHHHHHHHHHHHHHHHHHHHHHHHHHHHHHHHHHHHHHHHHHHTS-HHHHHHHHHHHHHHHHHHTS--S--PPPP-S---BTTBPPP--EEEEETTTTTPPTTEEEEEEEE-TTS-EEEEEEEESSEEEEEEEESSGGGGGS-EEEEEEE--SSGGG-EEEEEEE-TTT-S-EEEEEHHHHHHTT-S-TTS-EEEEEEEEESSHHHHHHHHHHHHHHHHHHHHHHHHHSEEEEEEEEGGG--TTPPEEPPPEE-TT--EEEEEEEEEETTEEEEEEEESSTT-EEEEEEEEEE-TTT-EEEEEEEEEEGGGTTTS--EEE---TT--TTPEEEEEEEEEEPPPPP-

Organism: Aedes aegypti (NCBI:txid7159)

Sequence (513 aa):
MFKAVPVCAGCGSWSGITVSCSKCCKICCIACLNGSELLCRKCQNEPSDVSTTTGKTERPGQSVAASVTGSSPLQSDLCPIHSKLYSIYCNSCNETICGTCVEPEQPHDFHYICSLNVVYRESVAKIEANLTAAEKLHAELQTHTAKYRRNLELLEKELSGGLGRIDALAESSRMHMSRSLTARKKSVEEKMEIPVLYGAVLENFRRKTDRLSKKEFMQQFAELSVESNKLTKIPMDLELQEVEDVGCELISPYQLKEMIYEGFSEAEIDKRVSFSLETTYGVQWDCHVTKANILQIEPIPNDEAIFQFIHELVVIIDHPDYSQSIRKVFQLDKANGSIFDVEEVTRIVDHGYCSKDGDLIICIGIRPANALIEKQLLKHLLEKMASKIEEYDDEYSIQRYQIMSNGFGKDNIVKCPTIYDVNSCSWSFGIKKYSRSSLGVYIQSSNYSATCRAFMEIKYNNNKAIIQRCSLQYFGRTDYGKILHRFDKLDDLDNEDMLLLRYGVRALPDAPS

InterPro domains:
  IPR000315 B-box-type zinc finger [PF00643] (76-116)
  IPR000315 B-box-type zinc finger [PS50119] (74-116)

pLDDT: mean 79.3, std 16.5, range [25.22, 97.12]